Protein 3M45 (pdb70)

Solvent-accessible surface area: 19175 Å² total; per-residue (Å²): 50,59,117,8,92,26,148,110,34,80,16,78,64,47,28,79,1,88,0,37,0,121,3,80,21,0,45,112,15,22,0,10,0,7,18,58,75,81,68,3,1,13,4,42,72,97,46,0,24,80,36,114,59,12,100,69,76,121,32,27,70,23,29,1,1,0,15,1,37,89,2,44,97,103,20,70,10,74,8,9,0,10,0,8,11,113,113,40,57,77,24,105,0,81,0,38,8,92,45,101,169,49,60,116,7,98,29,147,108,39,81,16,73,66,48,24,61,1,63,0,38,0,124,3,96,116,23,77,112,10,15,2,8,0,8,18,58,73,87,65,2,1,12,0,37,66,114,70,1,22,91,36,118,52,11,43,11,20,116,19,41,143,81,25,1,0,0,1,2,27,97,2,45,106,106,20,70,9,80,8,11,0,10,0,6,12,119,114,44,57,75,24,107,0,78,0,38,9,94,47,104,176,77,100,10,80,15,105,109,34,86,15,105,88,51,19,87,3,85,0,38,0,115,1,104,143,19,92,101,7,21,0,10,0,7,16,59,76,85,63,4,2,13,4,28,88,101,70,2,24,80,44,121,60,10,94,67,65,132,33,60,99,79,15,1,1,0,13,3,38,90,3,40,116,104,17,77,8,89,9,12,0,12,0,6,13,126,109,37,91,70,20,102,0,74,0,42,7,124,89,13,114,9,139,109,33,90,14,93,81,56,25,80,3,83,0,52,0,116,2,125,150,24,102,112,20,16,2,11,0,5,17,61,76,83,61,3,2,10,4,26,84,102,71,2,26,90,37,123,57,9,99,69,76,121,34,40,100,80,24,1,1,0,12,4,35,87,3,39,104,106,19,66,9,88,9,10,0,12,0,4,26,114,110,38,88,67,19,107,0,82,0,41,9,82,81

Foldseek 3Di:
DQAWDWEAAEDAQQAKDKTKIFGDDFDPWWKWKAAQVRHTQDTQQRGGDPDVQKAWPDGDRTMGMIMRGNHHQVRFAKMKMWTVDVVIHIDIYTYHYHYDD/DQAWDWEAAEEEQQAKDKTKIFGDDFDPWWKWKAAQVGHTQDTFQRGGDPDVQKAWPDGDRTMGMIMGGNHHQVSFAKMKMWTVDVPIHIDIYTYHYDYDD/DAKDWEAEEDEAQAKDKTKIFDPDFDPWWKWKAAPVRHTQATQQRGDPPPPQKHWPDGDGGMGMIMGGNDHQVRFAWMWMWTVDVPIHIDIYTYHYD/DWDWEAEEDEAQAKTKTKIFDPDFDPWWKWKAAPVRHTQDTQQRGDPPPVQKAWPDGDRTMGMIMRGRHHQVRFAWMKMWTVDVPIDIDIYTYHYHD

Structure (mmCIF, N/CA/C/O backbone):
data_3M45
#
_entry.id   3M45
#
_cell.length_a   42.847
_cell.length_b   50.528
_cell.length_c   79.851
_cell.angle_alpha   75.91
_cell.angle_beta   77.02
_cell.angle_gamma   65.18
#
_symmetry.space_group_name_H-M   'P 1'
#
loop_
_entity.id
_entity.type
_entity.pdbx_description
1 polymer 'Cell adhesion molecule 2'
2 non-polymer 2-acetamido-2-deoxy-beta-D-glucopyranose
3 water water
#
loop_
_atom_site.group_PDB
_atom_site.id
_atom_site.type_symbol
_atom_site.label_atom_id
_atom_site.label_alt_id
_atom_site.label_comp_id
_atom_site.label_asym_id
_atom_site.label_entity_id
_atom_site.label_seq_id
_atom_site.pdbx_PDB_ins_code
_atom_site.Cartn_x
_atom_site.Cartn_y
_atom_site.Cartn_z
_atom_site.occupancy
_atom_site.B_iso_or_equiv
_atom_site.auth_seq_id
_atom_site.auth_comp_id
_atom_site.auth_asym_id
_atom_site.auth_atom_id
_atom_site.pdbx_PDB_model_num
ATOM 1 N N . GLY A 1 8 ? -11.651 -19.879 2.778 1.00 44.55 33 GLY A N 1
ATOM 2 C CA . GLY A 1 8 ? -12.293 -21.106 2.160 1.00 43.23 33 GLY A CA 1
ATOM 3 C C . GLY A 1 8 ? -11.239 -21.791 1.313 1.00 40.01 33 GLY A C 1
ATOM 4 O O . GLY A 1 8 ? -10.055 -21.776 1.656 1.00 38.58 33 GLY A O 1
ATOM 5 N N . GLN A 1 9 ? -11.641 -22.346 0.181 1.00 38.88 34 GLN A N 1
ATOM 6 C CA . GLN A 1 9 ? -10.684 -22.970 -0.723 1.00 36.05 34 GLN A CA 1
ATOM 7 C C . GLN A 1 9 ? -10.112 -21.958 -1.727 1.00 35.04 34 GLN A C 1
ATOM 8 O O . GLN A 1 9 ? -10.460 -21.966 -2.905 1.00 34.65 34 GLN A O 1
ATOM 14 N N . PHE A 1 10 ? -9.222 -21.110 -1.227 1.00 34.59 35 PHE A N 1
ATOM 15 C CA . PHE A 1 10 ? -8.677 -19.974 -1.914 1.00 34.13 35 PHE A CA 1
ATOM 16 C C . PHE A 1 10 ? -7.188 -19.868 -1.445 1.00 32.82 35 PHE A C 1
ATOM 17 O O . PHE A 1 10 ? -6.906 -19.913 -0.234 1.00 31.79 35 PHE A O 1
ATOM 25 N N . PRO A 1 11 ? -6.256 -19.699 -2.402 1.00 31.88 36 PRO A N 1
ATOM 26 C CA . PRO A 1 11 ? -4.784 -19.554 -2.145 1.00 31.85 36 PRO A CA 1
ATOM 27 C C . PRO A 1 11 ? -4.538 -18.210 -1.484 1.00 33.03 36 PRO A C 1
ATOM 28 O O . PRO A 1 11 ? -5.024 -17.170 -1.989 1.00 35.12 36 PRO A O 1
ATOM 32 N N . LEU A 1 12 ? -3.856 -18.193 -0.352 1.00 31.09 37 LEU A N 1
ATOM 33 C CA . LEU A 1 12 ? -3.537 -16.882 0.273 1.00 34.03 37 LEU A CA 1
ATOM 34 C C . LEU A 1 12 ? -2.002 -16.712 0.428 1.00 32.30 37 LEU A C 1
ATOM 35 O O . LEU A 1 12 ? -1.352 -17.630 0.914 1.00 30.60 37 LEU A O 1
ATOM 40 N N . THR A 1 13 ? -1.469 -15.593 -0.048 1.00 32.58 38 THR A N 1
ATOM 41 C CA . THR A 1 13 ? -0.025 -15.295 -0.124 1.00 34.29 38 THR A CA 1
ATOM 42 C C . THR A 1 13 ? 0.175 -13.908 0.490 1.00 36.96 38 THR A C 1
ATOM 43 O O . THR A 1 13 ? -0.808 -13.211 0.745 1.00 38.82 38 THR A O 1
ATOM 47 N N . GLN A 1 14 ? 1.417 -13.480 0.715 1.00 40.29 39 GLN A N 1
ATOM 48 C CA . GLN A 1 14 ? 1.707 -12.133 1.178 1.00 39.44 39 GLN A CA 1
ATOM 49 C C . GLN A 1 14 ? 2.935 -11.636 0.437 1.00 37.25 39 GLN A C 1
ATOM 50 O O . GLN A 1 14 ? 3.801 -12.446 0.031 1.00 36.26 39 GLN A O 1
ATOM 56 N N . ASN A 1 15 ? 3.013 -10.319 0.267 1.00 36.04 40 ASN A N 1
ATOM 57 C CA . ASN A 1 15 ? 4.226 -9.650 -0.189 1.00 36.84 40 ASN A CA 1
ATOM 58 C C . ASN A 1 15 ? 5.398 -9.967 0.725 1.00 35.95 40 ASN A C 1
ATOM 59 O O . ASN A 1 15 ? 5.180 -10.141 1.925 1.00 36.23 40 ASN A O 1
ATOM 64 N N . VAL A 1 16 ? 6.599 -10.122 0.136 1.00 34.97 41 VAL A N 1
ATOM 65 C CA . VAL A 1 16 ? 7.839 -10.327 0.870 1.00 34.47 41 VAL A CA 1
ATOM 66 C C . VAL A 1 16 ? 8.919 -9.283 0.481 1.00 35.63 41 VAL A C 1
ATOM 67 O O . VAL A 1 16 ? 9.105 -8.932 -0.717 1.00 36.82 41 VAL A O 1
ATOM 71 N N . THR A 1 17 ? 9.636 -8.805 1.494 1.00 35.46 42 THR A N 1
ATOM 72 C CA . THR A 1 17 ? 10.785 -7.942 1.298 1.00 36.19 42 THR A CA 1
ATOM 73 C C . THR A 1 17 ? 12.037 -8.557 1.907 1.00 34.95 42 THR A C 1
ATOM 74 O O . THR A 1 17 ? 12.030 -8.961 3.027 1.00 36.41 42 THR A O 1
ATOM 78 N N . VAL A 1 18 ? 13.146 -8.584 1.184 1.00 36.58 43 VAL A N 1
ATOM 79 C CA . VAL A 1 18 ? 14.374 -9.325 1.621 1.00 35.62 43 VAL A CA 1
ATOM 80 C C . VAL A 1 18 ? 15.601 -8.436 1.180 1.00 37.19 43 VAL A C 1
ATOM 81 O O . VAL A 1 18 ? 15.425 -7.595 0.252 1.00 36.92 43 VAL A O 1
ATOM 85 N N . VAL A 1 19 ? 16.758 -8.550 1.887 1.00 35.51 44 VAL A N 1
ATOM 86 C CA . VAL A 1 19 ? 17.958 -7.787 1.479 1.00 36.11 44 VAL A CA 1
ATOM 87 C C . VAL A 1 19 ? 18.644 -8.601 0.409 1.00 34.35 44 VAL A C 1
ATOM 88 O O . VAL A 1 19 ? 18.667 -9.821 0.531 1.00 35.26 44 VAL A O 1
ATOM 92 N N . GLU A 1 20 ? 19.160 -7.980 -0.645 1.00 34.00 45 GLU A N 1
ATOM 93 C CA . GLU A 1 20 ? 20.044 -8.689 -1.579 1.00 35.02 45 GLU A CA 1
ATOM 94 C C . GLU A 1 20 ? 21.063 -9.610 -0.839 1.00 33.67 45 GLU A C 1
ATOM 95 O O . GLU A 1 20 ? 21.666 -9.180 0.152 1.00 34.76 45 GLU A O 1
ATOM 101 N N . GLY A 1 21 ? 21.237 -10.857 -1.259 1.00 38.04 46 GLY A N 1
ATOM 102 C CA . GLY A 1 21 ? 22.119 -11.750 -0.518 1.00 37.70 46 GLY A CA 1
ATOM 103 C C . GLY A 1 21 ? 21.449 -12.595 0.546 1.00 37.52 46 GLY A C 1
ATOM 104 O O . GLY A 1 21 ? 21.926 -13.702 0.832 1.00 37.18 46 GLY A O 1
ATOM 105 N N . GLY A 1 22 ? 20.321 -12.127 1.106 1.00 37.00 47 GLY A N 1
ATOM 106 C CA . GLY A 1 22 ? 19.581 -12.895 2.157 1.00 36.75 47 GLY A CA 1
ATOM 107 C C . GLY A 1 22 ? 18.712 -14.049 1.580 1.00 36.55 47 GLY A C 1
ATOM 108 O O . GLY A 1 22 ? 18.831 -14.406 0.387 1.00 35.78 47 GLY A O 1
ATOM 109 N N . THR A 1 23 ? 17.835 -14.617 2.404 1.00 36.41 48 THR A N 1
ATOM 110 C CA . THR A 1 23 ? 16.948 -15.715 2.003 1.00 36.42 48 THR A CA 1
ATOM 111 C C . THR A 1 23 ? 15.494 -15.287 2.120 1.00 35.99 48 THR A C 1
ATOM 112 O O . THR A 1 23 ? 15.070 -14.861 3.174 1.00 35.74 48 THR A O 1
ATOM 116 N N . ALA A 1 24 ? 14.722 -15.408 1.034 1.00 35.23 49 ALA A N 1
ATOM 117 C CA . ALA A 1 24 ? 13.258 -15.116 1.121 1.00 33.83 49 ALA A CA 1
ATOM 118 C C . ALA A 1 24 ? 12.496 -16.404 1.263 1.00 32.76 49 ALA A C 1
ATOM 119 O O . ALA A 1 24 ? 12.882 -17.427 0.650 1.00 31.47 49 ALA A O 1
ATOM 121 N N . ILE A 1 25 ? 11.383 -16.341 1.957 1.00 31.56 50 ILE A N 1
ATOM 122 C CA . ILE A 1 25 ? 10.458 -17.473 1.982 1.00 32.66 50 ILE A CA 1
ATOM 123 C C . ILE A 1 25 ? 9.104 -17.046 1.499 1.00 32.72 50 ILE A C 1
ATOM 124 O O . ILE A 1 25 ? 8.539 -16.106 2.008 1.00 34.84 50 ILE A O 1
ATOM 129 N N . LEU A 1 26 ? 8.603 -17.698 0.452 1.00 33.44 51 LEU A N 1
ATOM 130 C CA . LEU A 1 26 ? 7.274 -17.404 -0.152 1.00 31.76 51 LEU A CA 1
ATOM 131 C C . LEU A 1 26 ? 6.289 -18.459 0.298 1.00 31.10 51 LEU A C 1
ATOM 132 O O . LEU A 1 26 ? 6.516 -19.646 0.079 1.00 29.82 51 LEU A O 1
ATOM 137 N N . THR A 1 27 ? 5.219 -18.039 0.951 1.00 32.15 52 THR A N 1
ATOM 138 C CA . THR A 1 27 ? 4.265 -18.991 1.500 1.00 33.99 52 THR A CA 1
ATOM 139 C C . THR A 1 27 ? 2.881 -18.848 0.916 1.00 35.68 52 THR A C 1
ATOM 140 O O . THR A 1 27 ? 2.307 -17.789 0.910 1.00 34.97 52 THR A O 1
ATOM 144 N N . CYS A 1 28 ? 2.323 -19.951 0.441 1.00 31.03 53 CYS A N 1
ATOM 145 C CA . CYS A 1 28 ? 0.948 -19.933 -0.061 1.00 30.98 53 CYS A CA 1
ATOM 146 C C . CYS A 1 28 ? 0.122 -20.846 0.805 1.00 30.77 53 CYS A C 1
ATOM 147 O O . CYS A 1 28 ? 0.457 -22.024 0.993 1.00 30.61 53 CYS A O 1
ATOM 150 N N . ARG A 1 29 ? -0.953 -20.308 1.348 1.00 30.39 54 ARG A N 1
ATOM 151 C CA . ARG A 1 29 ? -1.799 -21.149 2.213 1.00 31.02 54 ARG A CA 1
ATOM 152 C C . ARG A 1 29 ? -3.211 -21.309 1.693 1.00 29.90 54 ARG A C 1
ATOM 153 O O . ARG A 1 29 ? -3.732 -20.422 0.983 1.00 28.68 54 ARG A O 1
ATOM 161 N N . VAL A 1 30 ? -3.845 -22.418 2.070 1.00 30.52 55 VAL A N 1
ATOM 162 C CA . VAL A 1 30 ? -5.273 -22.677 1.729 1.00 30.38 55 VAL A CA 1
ATOM 163 C C . VAL A 1 30 ? -6.029 -23.138 2.991 1.00 32.42 55 VAL A C 1
ATOM 164 O O . VAL A 1 30 ? -5.643 -24.094 3.625 1.00 30.76 55 VAL A O 1
ATOM 168 N N . ASP A 1 31 ? -7.151 -22.510 3.312 1.00 34.80 56 ASP A N 1
ATOM 169 C CA . ASP A 1 31 ? -7.826 -22.890 4.554 1.00 37.95 56 ASP A CA 1
ATOM 170 C C . ASP A 1 31 ? -8.503 -24.265 4.486 1.00 35.96 56 ASP A C 1
ATOM 171 O O . ASP A 1 31 ? -8.375 -25.098 5.425 1.00 39.96 56 ASP A O 1
ATOM 176 N N . GLN A 1 32 ? -9.182 -24.518 3.399 1.00 31.20 57 GLN A N 1
ATOM 177 C CA . GLN A 1 32 ? -9.966 -25.702 3.288 1.00 28.68 57 GLN A CA 1
ATOM 178 C C . GLN A 1 32 ? -9.554 -26.343 1.994 1.00 26.09 57 GLN A C 1
ATOM 179 O O . GLN A 1 32 ? -9.633 -25.693 0.926 1.00 27.00 57 GLN A O 1
ATOM 185 N N . ASN A 1 33 ? -9.073 -27.566 1.997 1.00 25.01 58 ASN A N 1
ATOM 186 C CA . ASN A 1 33 ? -8.633 -28.178 0.750 1.00 25.25 58 ASN A CA 1
ATOM 187 C C . ASN A 1 33 ? -8.557 -29.640 0.873 1.00 26.94 58 ASN A C 1
ATOM 188 O O . ASN A 1 33 ? -8.434 -30.180 1.943 1.00 27.31 58 ASN A O 1
ATOM 193 N N . ASP A 1 34 ? -8.627 -30.267 -0.276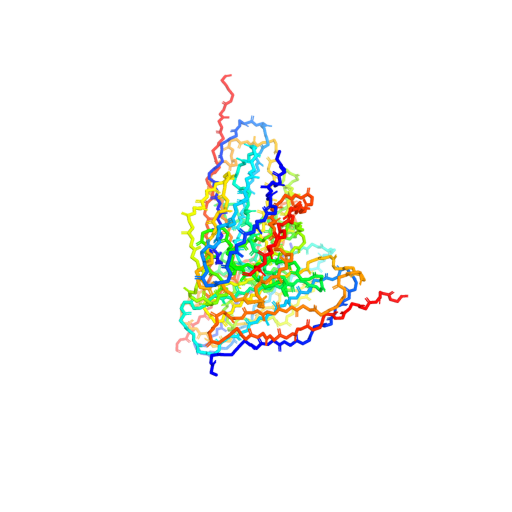 1.00 31.96 59 ASP A N 1
ATOM 194 C CA . ASP A 1 34 ? -8.268 -31.641 -0.440 1.00 35.36 59 ASP A CA 1
ATOM 195 C C . ASP A 1 34 ? -6.996 -31.789 -1.256 1.00 35.31 59 ASP A C 1
ATOM 196 O O . ASP A 1 34 ? -6.125 -30.972 -1.177 1.00 34.50 59 ASP A O 1
ATOM 201 N N . ASN A 1 35 ? -6.828 -32.921 -1.911 1.00 38.34 60 ASN A N 1
ATOM 202 C CA . ASN A 1 35 ? -6.063 -33.158 -3.134 1.00 41.42 60 ASN A CA 1
ATOM 203 C C . ASN A 1 35 ? -5.688 -32.026 -4.039 1.00 38.30 60 ASN A C 1
ATOM 204 O O . ASN A 1 35 ? -4.821 -32.128 -4.753 1.00 40.45 60 ASN A O 1
ATOM 209 N N . THR A 1 36 ? -6.418 -30.984 -4.062 1.00 35.19 61 THR A N 1
ATOM 210 C CA . THR A 1 36 ? -6.277 -30.068 -5.135 1.00 34.67 61 THR A CA 1
ATOM 211 C C . THR A 1 36 ? -4.909 -29.428 -5.096 1.00 33.87 61 THR A C 1
ATOM 212 O O . THR A 1 36 ? -4.502 -28.955 -4.114 1.00 33.27 61 THR A O 1
ATOM 216 N N . SER A 1 37 ? -4.230 -29.409 -6.204 1.00 34.06 62 SER A N 1
ATOM 217 C CA . SER A 1 37 ? -2.848 -29.047 -6.296 1.00 33.32 62 SER A CA 1
ATOM 218 C C . SER A 1 37 ? -2.509 -27.611 -6.260 1.00 31.11 62 SER A C 1
ATOM 219 O O . SER A 1 37 ? -3.157 -26.817 -6.804 1.00 32.32 62 SER A O 1
ATOM 222 N N . LEU A 1 38 ? -1.388 -27.333 -5.660 1.00 30.22 63 LEU A N 1
ATOM 223 C CA . LEU A 1 38 ? -0.797 -25.978 -5.606 1.00 29.11 63 LEU A CA 1
ATOM 224 C C . LEU A 1 38 ? 0.515 -25.872 -6.437 1.00 27.81 63 LEU A C 1
ATOM 225 O O . LEU A 1 38 ? 1.215 -26.839 -6.634 1.00 26.59 63 LEU A O 1
ATOM 230 N N . GLN A 1 39 ? 0.865 -24.680 -6.892 1.00 28.78 64 GLN A N 1
ATOM 231 C CA . GLN A 1 39 ? 2.014 -24.512 -7.735 1.00 27.80 64 GLN A CA 1
ATOM 232 C C . GLN A 1 39 ? 2.525 -23.073 -7.636 1.00 29.79 64 GLN A C 1
ATOM 233 O O . GLN A 1 39 ? 1.710 -22.114 -7.766 1.00 30.38 64 GLN A O 1
ATOM 239 N N . TRP A 1 40 ? 3.851 -22.907 -7.466 1.00 29.13 65 TRP A N 1
ATOM 240 C CA . TRP A 1 40 ? 4.483 -21.617 -7.535 1.00 26.60 65 TRP A CA 1
ATOM 241 C C . TRP A 1 40 ? 5.139 -21.346 -8.875 1.00 28.20 65 TRP A C 1
ATOM 242 O O . TRP A 1 40 ? 5.765 -22.218 -9.397 1.00 28.51 65 TRP A O 1
ATOM 253 N N . SER A 1 41 ? 5.049 -20.112 -9.390 1.00 28.60 66 SER A N 1
ATOM 254 C CA . SER A 1 41 ? 5.724 -19.728 -10.626 1.00 31.34 66 SER A CA 1
ATOM 255 C C . SER A 1 41 ? 6.420 -18.435 -10.381 1.00 32.57 66 SER A C 1
ATOM 256 O O . SER A 1 41 ? 6.060 -17.745 -9.428 1.00 32.64 66 SER A O 1
ATOM 259 N N . ASN A 1 42 ? 7.329 -18.025 -11.290 1.00 31.98 67 ASN A N 1
ATOM 260 C CA . ASN A 1 42 ? 8.108 -16.822 -11.022 1.00 31.67 67 ASN A CA 1
ATOM 261 C C . ASN A 1 42 ? 7.613 -15.721 -11.909 1.00 32.74 67 ASN A C 1
ATOM 262 O O . ASN A 1 42 ? 6.679 -15.937 -12.622 1.00 31.23 67 ASN A O 1
ATOM 267 N N . PRO A 1 43 ? 8.264 -14.553 -11.882 1.00 33.25 68 PRO A N 1
ATOM 268 C CA . PRO A 1 43 ? 7.827 -13.442 -12.717 1.00 36.60 68 PRO A CA 1
ATOM 269 C C . PRO A 1 43 ? 7.801 -13.808 -14.218 1.00 38.41 68 PRO A C 1
ATOM 270 O O . PRO A 1 43 ? 7.029 -13.245 -14.952 1.00 42.11 68 PRO A O 1
ATOM 274 N N . ALA A 1 44 ? 8.603 -14.750 -14.674 1.00 37.36 69 ALA A N 1
ATOM 275 C CA . ALA A 1 44 ? 8.601 -15.042 -16.091 1.00 40.38 69 ALA A CA 1
ATOM 276 C C . ALA A 1 44 ? 7.478 -16.042 -16.431 1.00 42.10 69 ALA A C 1
ATOM 277 O O . ALA A 1 44 ? 7.332 -16.424 -17.600 1.00 44.27 69 ALA A O 1
ATOM 279 N N . GLN A 1 45 ? 6.722 -16.455 -15.403 1.00 42.66 70 GLN A N 1
ATOM 280 C CA . GLN A 1 45 ? 5.694 -17.500 -15.475 1.00 42.00 70 GLN A CA 1
ATOM 281 C C . GLN A 1 45 ? 6.238 -18.944 -15.518 1.00 39.36 70 GLN A C 1
ATOM 282 O O . GLN A 1 45 ? 5.483 -19.885 -15.824 1.00 40.00 70 GLN A O 1
ATOM 288 N N . GLN A 1 46 ? 7.526 -19.139 -15.223 1.00 35.95 71 GLN A N 1
ATOM 289 C CA . GLN A 1 46 ? 8.094 -20.485 -15.220 1.00 33.28 71 GLN A CA 1
ATOM 290 C C . GLN A 1 46 ? 7.732 -21.185 -13.936 1.00 30.83 71 GLN A C 1
ATOM 291 O O . GLN A 1 46 ? 7.586 -20.545 -12.953 1.00 29.11 71 GLN A O 1
ATOM 297 N N . THR A 1 47 ? 7.538 -22.479 -13.964 1.00 30.69 72 THR A N 1
ATOM 298 C CA . THR A 1 47 ? 7.126 -23.205 -12.794 1.00 30.24 72 THR A CA 1
ATOM 299 C C . THR A 1 47 ? 8.335 -23.502 -11.861 1.00 30.00 72 THR A C 1
ATOM 300 O O . THR A 1 47 ? 9.379 -23.921 -12.359 1.00 30.18 72 THR A O 1
ATOM 304 N N . LEU A 1 48 ? 8.134 -23.373 -10.524 1.00 28.16 73 LEU A N 1
ATOM 305 C CA . LEU A 1 48 ? 9.197 -23.473 -9.489 1.00 25.71 73 LEU A CA 1
ATOM 306 C C . LEU A 1 48 ? 8.957 -24.727 -8.735 1.00 25.98 73 LEU A C 1
ATOM 307 O O . LEU A 1 48 ? 9.782 -25.575 -8.715 1.00 26.41 73 LEU A O 1
ATOM 312 N N . TYR A 1 49 ? 7.785 -24.878 -8.140 1.00 25.62 74 TYR A N 1
ATOM 313 C CA . TYR A 1 49 ? 7.393 -26.157 -7.644 1.00 25.32 74 TYR A CA 1
ATOM 314 C C . TYR A 1 49 ? 5.936 -26.429 -8.004 1.00 28.07 74 TYR A C 1
ATOM 315 O O . TYR A 1 49 ? 5.077 -25.526 -7.935 1.00 27.39 74 TYR A O 1
ATOM 324 N N . PHE A 1 50 ? 5.679 -27.691 -8.294 1.00 27.80 75 PHE A N 1
ATOM 325 C CA . PHE A 1 50 ? 4.353 -28.207 -8.463 1.00 29.99 75 PHE A CA 1
ATOM 326 C C . PHE A 1 50 ? 4.154 -29.178 -7.324 1.00 31.10 75 PHE A C 1
ATOM 327 O O . PHE A 1 50 ? 4.765 -30.249 -7.313 1.00 31.77 75 PHE A O 1
ATOM 335 N N . ASP A 1 51 ? 3.315 -28.815 -6.361 1.00 32.75 76 ASP A N 1
ATOM 336 C CA . ASP A 1 51 ? 3.326 -29.500 -5.031 1.00 34.56 76 ASP A CA 1
ATOM 337 C C . ASP A 1 51 ? 4.749 -29.748 -4.556 1.00 33.74 76 ASP A C 1
ATOM 338 O O . ASP A 1 51 ? 5.526 -28.832 -4.546 1.00 31.33 76 ASP A O 1
ATOM 343 N N . ASP A 1 52 ? 5.080 -30.955 -4.118 1.00 35.96 77 ASP A N 1
ATOM 344 C CA . ASP A 1 52 ? 6.417 -31.217 -3.656 1.00 37.12 77 ASP A CA 1
ATOM 345 C C . ASP A 1 52 ? 7.476 -31.423 -4.789 1.00 36.20 77 ASP A C 1
ATOM 346 O O . ASP A 1 52 ? 8.590 -31.755 -4.457 1.00 36.09 77 ASP A O 1
ATOM 351 N N . LYS A 1 53 ? 7.160 -31.237 -6.083 1.00 34.01 78 LYS A N 1
ATOM 352 C CA . LYS A 1 53 ? 8.087 -31.572 -7.161 1.00 34.13 78 LYS A CA 1
ATOM 353 C C . LYS A 1 53 ? 8.765 -30.361 -7.740 1.00 32.17 78 LYS A C 1
ATOM 354 O O . LYS A 1 53 ? 8.124 -29.474 -8.273 1.00 30.26 78 LYS A O 1
ATOM 360 N N . LYS A 1 54 ? 10.083 -30.326 -7.683 1.00 30.82 79 LYS A N 1
ATOM 361 C CA . LYS A 1 54 ? 10.776 -29.155 -8.117 1.00 28.61 79 LYS A CA 1
ATOM 362 C C . LYS A 1 54 ? 10.637 -29.094 -9.628 1.00 27.66 79 LYS A C 1
ATOM 363 O O . LYS A 1 54 ? 10.699 -30.137 -10.241 1.00 30.54 79 LYS A O 1
ATOM 369 N N . ALA A 1 55 ? 10.544 -27.909 -10.213 1.00 41.68 80 ALA A N 1
ATOM 370 C CA . ALA A 1 55 ? 10.499 -27.743 -11.640 1.00 41.60 80 ALA A CA 1
ATOM 371 C C . ALA A 1 55 ? 11.829 -27.171 -12.129 1.00 42.35 80 ALA A C 1
ATOM 372 O O . ALA A 1 55 ? 12.788 -27.889 -12.345 1.00 43.98 80 ALA A O 1
ATOM 374 N N . LEU A 1 56 ? 11.846 -25.866 -12.332 1.00 42.81 81 LEU A N 1
ATOM 375 C CA . LEU A 1 56 ? 13.026 -25.091 -12.668 1.00 45.42 81 LEU A CA 1
ATOM 376 C C . LEU A 1 56 ? 14.212 -25.505 -11.779 1.00 46.95 81 LEU A C 1
ATOM 377 O O . LEU A 1 56 ? 14.128 -25.520 -10.507 1.00 45.07 81 LEU A O 1
ATOM 382 N N . ARG A 1 57 ? 15.290 -25.889 -12.455 1.00 49.75 82 ARG A N 1
ATOM 383 C CA . ARG A 1 57 ? 16.526 -26.169 -11.770 1.00 52.85 82 ARG A CA 1
ATOM 384 C C . ARG A 1 57 ? 17.062 -24.772 -11.468 1.00 52.52 82 ARG A C 1
ATOM 385 O O . ARG A 1 57 ? 17.334 -23.985 -12.374 1.00 57.59 82 ARG A O 1
ATOM 393 N N . ASP A 1 58 ? 17.140 -24.426 -10.217 1.00 50.36 83 ASP A N 1
ATOM 394 C CA . ASP A 1 58 ? 17.861 -23.228 -9.788 1.00 50.63 83 ASP A CA 1
ATOM 395 C C . ASP A 1 58 ? 18.039 -23.682 -8.371 1.00 48.51 83 ASP A C 1
ATOM 396 O O . ASP A 1 58 ? 17.053 -23.909 -7.687 1.00 44.24 83 ASP A O 1
ATOM 401 N N . ASN A 1 59 ? 19.308 -23.873 -8.008 1.00 49.15 84 ASN A N 1
ATOM 402 C CA . ASN A 1 59 ? 19.764 -24.557 -6.824 1.00 49.88 84 ASN A CA 1
ATOM 403 C C . ASN A 1 59 ? 19.450 -23.748 -5.615 1.00 47.00 84 ASN A C 1
ATOM 404 O O . ASN A 1 59 ? 19.414 -24.258 -4.516 1.00 44.80 84 ASN A O 1
ATOM 409 N N . ARG A 1 60 ? 19.285 -22.454 -5.825 1.00 29.31 85 ARG A N 1
ATOM 410 C CA . ARG A 1 60 ? 18.830 -21.541 -4.747 1.00 30.52 85 ARG A CA 1
ATOM 411 C C . ARG A 1 60 ? 17.370 -21.705 -4.290 1.00 28.68 85 ARG A C 1
ATOM 412 O O . ARG A 1 60 ? 17.034 -21.361 -3.154 1.00 27.61 85 ARG A O 1
ATOM 420 N N . ILE A 1 61 ? 16.547 -22.350 -5.098 1.00 29.48 86 ILE A N 1
ATOM 421 C CA . ILE A 1 61 ? 15.117 -22.412 -4.758 1.00 27.77 86 ILE A CA 1
ATOM 422 C C . ILE A 1 61 ? 14.831 -23.783 -4.129 1.00 28.36 86 ILE A C 1
ATOM 423 O O . ILE A 1 61 ? 15.087 -24.832 -4.702 1.00 29.56 86 ILE A O 1
ATOM 428 N N . GLU A 1 62 ? 14.409 -23.799 -2.872 1.00 26.94 87 GLU A N 1
ATOM 429 C CA . GLU A 1 62 ? 14.273 -25.100 -2.208 1.00 26.89 87 GLU A CA 1
ATOM 430 C C . GLU A 1 62 ? 12.902 -25.216 -1.534 1.00 25.32 87 GLU A C 1
ATOM 431 O O . GLU A 1 62 ? 12.177 -24.288 -1.535 1.00 24.11 87 GLU A O 1
ATOM 437 N N . LEU A 1 63 ? 12.571 -26.363 -0.975 1.00 25.40 88 LEU A N 1
ATOM 438 C CA . LEU A 1 63 ? 11.215 -26.591 -0.505 1.00 25.62 88 LEU A CA 1
ATOM 439 C C . LEU A 1 63 ? 11.147 -26.470 1.051 1.00 26.39 88 LEU A C 1
ATOM 440 O O . LEU A 1 63 ? 11.754 -27.285 1.790 1.00 26.19 88 LEU A O 1
ATOM 445 N N . VAL A 1 64 ? 10.393 -25.492 1.524 1.00 25.80 89 VAL A N 1
ATOM 446 C CA . VAL A 1 64 ? 10.128 -25.364 2.942 1.00 25.90 89 VAL A CA 1
ATOM 447 C C . VAL A 1 64 ? 9.078 -26.326 3.394 1.00 27.20 89 VAL A C 1
ATOM 448 O O . VAL A 1 64 ? 9.316 -27.044 4.393 1.00 27.96 89 VAL A O 1
ATOM 452 N N . ARG A 1 65 ? 7.935 -26.366 2.678 1.00 32.84 90 ARG A N 1
ATOM 453 C CA . ARG A 1 65 ? 6.806 -27.257 3.051 1.00 33.13 90 ARG A CA 1
ATOM 454 C C . ARG A 1 65 ? 5.805 -27.450 1.930 1.00 29.39 90 ARG A C 1
ATOM 455 O O . ARG A 1 65 ? 5.467 -26.508 1.302 1.00 28.53 90 ARG A O 1
ATOM 463 N N . ALA A 1 66 ? 5.411 -28.693 1.677 1.00 29.59 91 ALA A N 1
ATOM 464 C CA . ALA A 1 66 ? 4.336 -29.034 0.721 1.00 29.49 91 ALA A CA 1
ATOM 465 C C . ALA A 1 66 ? 3.303 -29.838 1.436 1.00 30.27 91 ALA A C 1
ATOM 466 O O . ALA A 1 66 ? 3.603 -30.892 1.985 1.00 31.61 91 ALA A O 1
ATOM 468 N N . SER A 1 67 ? 2.075 -29.339 1.445 1.00 30.50 92 SER A N 1
ATOM 469 C CA . SER A 1 67 ? 0.938 -30.161 2.001 1.00 32.40 92 SER A CA 1
ATOM 470 C C . SER A 1 67 ? -0.334 -29.708 1.333 1.00 31.36 92 SER A C 1
ATOM 471 O O . SER A 1 67 ? -0.291 -28.819 0.455 1.00 31.93 92 SER A O 1
ATOM 474 N N . TRP A 1 68 ? -1.467 -30.255 1.721 1.00 32.22 93 TRP A N 1
ATOM 475 C CA . TRP A 1 68 ? -2.713 -29.803 1.150 1.00 31.87 93 TRP A CA 1
ATOM 476 C C . TRP A 1 68 ? -3.045 -28.373 1.510 1.00 32.56 93 TRP A C 1
ATOM 477 O O . TRP A 1 68 ? -3.747 -27.772 0.808 1.00 34.32 93 TRP A O 1
ATOM 488 N N . HIS A 1 69 ? -2.501 -27.834 2.586 1.00 32.26 94 HIS A N 1
ATOM 489 C CA . HIS A 1 69 ? -2.821 -26.509 3.123 1.00 33.41 94 HIS A CA 1
ATOM 490 C C . HIS A 1 69 ? -1.704 -25.457 2.961 1.00 33.53 94 HIS A C 1
ATOM 491 O O . HIS A 1 69 ? -1.888 -24.284 3.267 1.00 34.67 94 HIS A O 1
ATOM 498 N N . GLU A 1 70 ? -0.558 -25.879 2.449 1.00 30.72 95 GLU A N 1
ATOM 499 C CA . GLU A 1 70 ? 0.598 -24.998 2.457 1.00 29.55 95 GLU A CA 1
ATOM 500 C C . GLU A 1 70 ? 1.535 -25.359 1.358 1.00 27.58 95 GLU A C 1
ATOM 501 O O . GLU A 1 70 ? 1.887 -26.529 1.176 1.00 27.45 95 GLU A O 1
ATOM 507 N N . LEU A 1 71 ? 1.937 -24.379 0.591 1.00 26.65 96 LEU A N 1
ATOM 508 C CA . LEU A 1 71 ? 3.097 -24.614 -0.230 1.00 27.75 96 LEU A CA 1
ATOM 509 C C . LEU A 1 71 ? 4.102 -23.490 -0.040 1.00 27.25 96 LEU A C 1
ATOM 510 O O . LEU A 1 71 ? 3.853 -22.323 -0.404 1.00 26.22 96 LEU A O 1
ATOM 515 N N . SER A 1 72 ? 5.238 -23.826 0.549 1.00 27.21 97 SER A N 1
ATOM 516 C CA . SER A 1 72 ? 6.220 -22.732 0.882 1.00 27.82 97 SER A CA 1
ATOM 517 C C . SER A 1 72 ? 7.582 -23.019 0.304 1.00 26.70 97 SER A C 1
ATOM 518 O O . SER A 1 72 ? 8.055 -24.142 0.439 1.00 25.42 97 SER A O 1
ATOM 521 N N . ILE A 1 73 ? 8.256 -22.001 -0.237 1.00 26.34 98 ILE A N 1
ATOM 522 C CA . ILE A 1 73 ? 9.544 -22.253 -0.881 1.00 25.72 98 ILE A CA 1
ATOM 523 C C . ILE A 1 73 ? 10.514 -21.172 -0.428 1.00 26.53 98 ILE A C 1
ATOM 524 O O . ILE A 1 73 ? 10.071 -20.066 -0.077 1.00 25.81 98 ILE A O 1
ATOM 529 N N . SER A 1 74 ? 11.826 -21.487 -0.397 1.00 26.10 99 SER A N 1
ATOM 530 C CA . SER A 1 74 ? 12.849 -20.485 -0.020 1.00 26.65 99 SER A CA 1
ATOM 531 C C . SER A 1 74 ? 13.658 -20.165 -1.237 1.00 28.18 99 SER A C 1
ATOM 532 O O . SER A 1 74 ? 14.025 -21.097 -1.936 1.00 28.69 99 SER A O 1
ATOM 535 N N . VAL A 1 75 ? 13.935 -18.879 -1.499 1.00 30.73 100 VAL A N 1
ATOM 536 C CA . VAL A 1 75 ? 14.958 -18.493 -2.446 1.00 31.37 100 VAL A CA 1
ATOM 537 C C . VAL A 1 75 ? 16.189 -18.009 -1.640 1.00 33.87 100 VAL A C 1
ATOM 538 O O . VAL A 1 75 ? 16.109 -17.023 -0.961 1.00 35.61 100 VAL A O 1
ATOM 542 N N . SER A 1 76 ? 17.321 -18.712 -1.689 1.00 37.58 101 SER A N 1
ATOM 543 C CA . SER A 1 76 ? 18.518 -18.254 -0.916 1.00 38.44 101 SER A CA 1
ATOM 544 C C . SER A 1 76 ? 19.429 -17.392 -1.790 1.00 38.66 101 SER A C 1
ATOM 545 O O . SER A 1 76 ? 19.305 -17.402 -3.027 1.00 36.08 101 SER A O 1
ATOM 548 N N . ASP A 1 77 ? 20.292 -16.587 -1.145 1.00 41.80 102 ASP A N 1
ATOM 549 C CA . ASP A 1 77 ? 21.216 -15.732 -1.864 1.00 43.38 102 ASP A CA 1
ATOM 550 C C . ASP A 1 77 ? 20.500 -14.915 -2.933 1.00 41.53 102 ASP A C 1
ATOM 551 O O . ASP A 1 77 ? 20.788 -15.051 -4.116 1.00 41.20 102 ASP A O 1
ATOM 556 N N . VAL A 1 78 ? 19.528 -14.106 -2.558 1.00 40.56 103 VAL A N 1
ATOM 557 C CA . VAL A 1 78 ? 18.666 -13.539 -3.580 1.00 39.52 103 VAL A CA 1
ATOM 558 C C . VAL A 1 78 ? 19.384 -12.426 -4.267 1.00 39.62 103 VAL A C 1
ATOM 559 O O . VAL A 1 78 ? 20.213 -11.812 -3.677 1.00 40.49 103 VAL A O 1
ATOM 563 N N . SER A 1 79 ? 19.102 -12.184 -5.532 1.00 40.66 104 SER A N 1
ATOM 564 C CA . SER A 1 79 ? 19.702 -11.021 -6.184 1.00 43.01 104 SER A CA 1
ATOM 565 C C . SER A 1 79 ? 18.635 -10.047 -6.630 1.00 43.73 104 SER A C 1
ATOM 566 O O . SER A 1 79 ? 17.438 -10.381 -6.691 1.00 43.95 104 SER A O 1
ATOM 569 N N . LEU A 1 80 ? 19.069 -8.847 -6.994 1.00 45.04 105 LEU A N 1
ATOM 570 C CA . LEU A 1 80 ? 18.130 -7.860 -7.450 1.00 45.52 105 LEU A CA 1
ATOM 571 C C . LEU A 1 80 ? 17.326 -8.336 -8.626 1.00 45.53 105 LEU A C 1
ATOM 572 O O . LEU A 1 80 ? 16.267 -7.801 -8.899 1.00 46.95 105 LEU A O 1
ATOM 577 N N . SER A 1 81 ? 17.758 -9.372 -9.291 1.00 44.84 106 SER A N 1
ATOM 578 C CA . SER A 1 81 ? 17.001 -9.741 -10.450 1.00 46.47 106 SER A CA 1
ATOM 579 C C . SER A 1 81 ? 15.889 -10.747 -10.155 1.00 46.14 106 SER A C 1
ATOM 580 O O . SER A 1 81 ? 15.145 -11.097 -11.091 1.00 47.51 106 SER A O 1
ATOM 583 N N . ASP A 1 82 ? 15.791 -11.222 -8.894 1.00 43.70 107 ASP A N 1
ATOM 584 C CA . ASP A 1 82 ? 14.669 -12.057 -8.414 1.00 41.63 107 ASP A CA 1
ATOM 585 C C . ASP A 1 82 ? 13.411 -11.215 -8.083 1.00 40.99 107 ASP A C 1
ATOM 586 O O . ASP A 1 82 ? 12.339 -11.752 -7.892 1.00 39.17 107 ASP A O 1
ATOM 591 N N . GLU A 1 83 ? 13.563 -9.904 -7.995 1.00 41.84 108 GLU A N 1
ATOM 592 C CA . GLU A 1 83 ? 12.482 -9.002 -7.647 1.00 43.93 108 GLU A CA 1
ATOM 593 C C . GLU A 1 83 ? 11.301 -9.221 -8.604 1.00 44.29 108 GLU A C 1
ATOM 594 O O . GLU A 1 83 ? 11.514 -9.455 -9.784 1.00 45.21 108 GLU A O 1
ATOM 600 N N . GLY A 1 84 ? 10.060 -9.170 -8.111 1.00 43.49 109 GLY A N 1
ATOM 601 C CA . GLY A 1 84 ? 8.928 -9.243 -9.063 1.00 42.51 109 GLY A CA 1
ATOM 602 C C . GLY A 1 84 ? 7.712 -9.945 -8.502 1.00 40.77 109 GLY A C 1
ATOM 603 O O . GLY A 1 84 ? 7.599 -10.177 -7.289 1.00 39.27 109 GLY A O 1
ATOM 604 N N . GLN A 1 85 ? 6.800 -10.297 -9.390 1.00 41.02 110 GLN A N 1
ATOM 605 C CA . GLN A 1 85 ? 5.535 -10.898 -8.996 1.00 40.24 110 GLN A CA 1
ATOM 606 C C . GLN A 1 85 ? 5.522 -12.403 -9.118 1.00 37.45 110 GLN A C 1
ATOM 607 O O . GLN A 1 85 ? 5.557 -12.932 -10.224 1.00 38.49 110 GLN A O 1
ATOM 613 N N . TYR A 1 86 ? 5.459 -13.106 -7.986 1.00 34.94 111 TYR A N 1
ATOM 614 C CA . TYR A 1 86 ? 5.387 -14.574 -8.002 1.00 33.13 111 TYR A CA 1
ATOM 615 C C . TYR A 1 86 ? 3.938 -15.025 -7.884 1.00 34.28 111 TYR A C 1
ATOM 616 O O . TYR A 1 86 ? 3.145 -14.368 -7.234 1.00 34.95 111 TYR A O 1
ATOM 625 N N . THR A 1 87 ? 3.560 -16.133 -8.526 1.00 34.49 112 THR A N 1
ATOM 626 C CA . THR A 1 87 ? 2.201 -16.560 -8.434 1.00 32.73 112 THR A CA 1
ATOM 627 C C . THR A 1 87 ? 1.956 -17.925 -7.952 1.00 30.11 112 THR A C 1
ATOM 628 O O . THR A 1 87 ? 2.618 -18.829 -8.359 1.00 29.84 112 THR A O 1
ATOM 632 N N . CYS A 1 88 ? 1.098 -18.022 -6.944 1.00 29.14 113 CYS A N 1
ATOM 633 C CA . CYS A 1 88 ? 0.697 -19.317 -6.390 1.00 31.32 113 CYS A CA 1
ATOM 634 C C . CYS A 1 88 ? -0.635 -19.664 -7.071 1.00 31.63 113 CYS A C 1
ATOM 635 O O . CYS A 1 88 ? -1.522 -18.787 -7.127 1.00 32.72 113 CYS A O 1
ATOM 638 N N . SER A 1 89 ? -0.833 -20.894 -7.528 1.00 29.39 114 SER A N 1
ATOM 639 C CA . SER A 1 89 ? -2.073 -21.239 -8.290 1.00 29.37 114 SER A CA 1
ATOM 640 C C . SER A 1 89 ? -2.592 -22.420 -7.598 1.00 28.50 114 SER A C 1
ATOM 641 O O . SER A 1 89 ? -1.796 -23.301 -7.229 1.00 28.96 114 SER A O 1
ATOM 644 N N . LEU A 1 90 ? -3.913 -22.477 -7.399 1.00 28.18 115 LEU A N 1
ATOM 645 C CA . LEU A 1 90 ? -4.511 -23.664 -6.823 1.00 27.95 115 LEU A CA 1
ATOM 646 C C . LEU A 1 90 ? -5.477 -24.189 -7.863 1.00 27.86 115 LEU A C 1
ATOM 647 O O . LEU A 1 90 ? -6.232 -23.403 -8.387 1.00 30.21 115 LEU A O 1
ATOM 652 N N . PHE A 1 91 ? -5.403 -25.480 -8.205 1.00 28.08 116 PHE A N 1
ATOM 653 C CA . PHE A 1 91 ? -6.099 -25.966 -9.405 1.00 30.93 116 PHE A CA 1
ATOM 654 C C . PHE A 1 91 ? -7.493 -26.501 -9.143 1.00 31.01 116 PHE A C 1
ATOM 655 O O . PHE A 1 91 ? -7.767 -27.680 -9.403 1.00 30.74 116 PHE A O 1
ATOM 663 N N . THR A 1 92 ? -8.333 -25.628 -8.562 1.00 31.05 117 THR A N 1
ATOM 664 C CA . THR A 1 92 ? -9.813 -25.774 -8.540 1.00 34.43 117 THR A CA 1
ATOM 665 C C . THR A 1 92 ? -10.302 -25.514 -9.976 1.00 36.92 117 THR A C 1
ATOM 666 O O . THR A 1 92 ? -9.536 -25.056 -10.826 1.00 36.43 117 THR A O 1
ATOM 670 N N . MET A 1 93 ? -11.575 -25.792 -10.235 1.00 41.42 118 MET A N 1
ATOM 671 C CA . MET A 1 93 ? -12.186 -25.546 -11.543 1.00 45.88 118 MET A CA 1
ATOM 672 C C . MET A 1 93 ? -13.200 -24.416 -11.380 1.00 47.19 118 MET A C 1
ATOM 673 O O . MET A 1 93 ? -14.262 -24.668 -10.837 1.00 50.17 118 MET A O 1
ATOM 678 N N . PRO A 1 94 ? -12.924 -23.183 -11.859 1.00 47.34 119 PRO A N 1
ATOM 679 C CA . PRO A 1 94 ? -11.789 -22.647 -12.589 1.00 45.96 119 PRO A CA 1
ATOM 680 C C . PRO A 1 94 ? -10.578 -22.467 -11.659 1.00 43.82 119 PRO A C 1
ATOM 681 O O . PRO A 1 94 ? -10.719 -22.429 -10.445 1.00 43.59 119 PRO A O 1
ATOM 685 N N . VAL A 1 95 ? -9.405 -22.303 -12.233 1.00 42.55 120 VAL A N 1
ATOM 686 C CA . VAL A 1 95 ? -8.180 -22.081 -11.429 1.00 40.25 120 VAL A CA 1
ATOM 687 C C . VAL A 1 95 ? -8.256 -20.803 -10.569 1.00 40.00 120 VAL A C 1
ATOM 688 O O . VAL A 1 95 ? -8.780 -19.767 -11.013 1.00 41.80 120 VAL A O 1
ATOM 692 N N . LYS A 1 96 ? -7.672 -20.847 -9.385 1.00 38.53 121 LYS A N 1
ATOM 693 C CA . LYS A 1 96 ? -7.557 -19.623 -8.535 1.00 39.01 121 LYS A CA 1
ATOM 694 C C . LYS A 1 96 ? -6.089 -19.276 -8.325 1.00 37.93 121 LYS A C 1
ATOM 695 O O . LYS A 1 96 ? -5.275 -20.180 -8.163 1.00 37.10 121 LYS A O 1
ATOM 701 N N . THR A 1 97 ? -5.757 -17.992 -8.330 1.00 37.96 122 THR A N 1
ATOM 702 C CA . THR A 1 97 ? -4.381 -17.569 -8.202 1.00 37.76 122 THR A CA 1
ATOM 703 C C . THR A 1 97 ? -4.319 -16.482 -7.167 1.00 38.26 122 THR A C 1
ATOM 704 O O . THR A 1 97 ? -5.320 -15.867 -6.891 1.00 39.91 122 THR A O 1
ATOM 708 N N . SER A 1 98 ? -3.130 -16.288 -6.594 1.00 37.32 123 SER A N 1
ATOM 709 C CA . SER A 1 98 ? -2.837 -15.253 -5.648 1.00 37.22 123 SER A CA 1
ATOM 710 C C . SER A 1 98 ? -1.357 -14.876 -5.863 1.00 37.14 123 SER A C 1
ATOM 711 O O . SER A 1 98 ? -0.529 -15.758 -6.034 1.00 35.85 123 SER A O 1
ATOM 714 N N . LYS A 1 99 ? -1.048 -13.586 -5.878 1.00 37.73 124 LYS A N 1
ATOM 715 C CA . LYS A 1 99 ? 0.288 -13.092 -6.198 1.00 38.58 124 LYS A CA 1
ATOM 716 C C . LYS A 1 99 ? 1.039 -12.630 -4.975 1.00 37.25 124 LYS A C 1
ATOM 717 O O . LYS A 1 99 ? 0.429 -12.066 -4.084 1.00 36.70 124 LYS A O 1
ATOM 723 N N . ALA A 1 100 ? 2.355 -12.862 -4.941 1.00 35.54 125 ALA A N 1
ATOM 724 C CA . ALA A 1 100 ? 3.239 -12.329 -3.876 1.00 35.00 125 ALA A CA 1
ATOM 725 C C . ALA A 1 100 ? 4.312 -11.580 -4.581 1.00 37.62 125 ALA A C 1
ATOM 726 O O . ALA A 1 100 ? 5.005 -12.098 -5.454 1.00 37.34 125 ALA A O 1
ATOM 728 N N . TYR A 1 101 ? 4.414 -10.318 -4.241 1.00 34.56 126 TYR A N 1
ATOM 729 C CA . TYR A 1 101 ? 5.407 -9.490 -4.884 1.00 35.58 126 TYR A CA 1
ATOM 730 C C . TYR A 1 101 ? 6.657 -9.541 -4.010 1.00 35.09 126 TYR A C 1
ATOM 731 O O . TYR A 1 101 ? 6.612 -9.218 -2.817 1.00 36.62 126 TYR A O 1
ATOM 740 N N . LEU A 1 102 ? 7.771 -9.989 -4.584 1.00 34.75 127 LEU A N 1
ATOM 741 C CA . LEU A 1 102 ? 9.027 -10.069 -3.845 1.00 34.11 127 LEU A CA 1
ATOM 742 C C . LEU A 1 102 ? 9.826 -8.798 -4.097 1.00 35.70 127 LEU A C 1
ATOM 743 O O . LEU A 1 102 ? 10.251 -8.534 -5.259 1.00 36.50 127 LEU A O 1
ATOM 748 N N . THR A 1 103 ? 10.012 -7.997 -3.037 1.00 35.38 128 THR A N 1
ATOM 749 C CA . THR A 1 103 ? 10.945 -6.866 -3.160 1.00 37.63 128 THR A CA 1
ATOM 750 C C . THR A 1 103 ? 12.350 -7.129 -2.495 1.00 37.41 128 THR A C 1
ATOM 751 O O . THR A 1 103 ? 12.452 -7.687 -1.347 1.00 37.43 128 THR A O 1
ATOM 755 N N . VAL A 1 104 ? 13.395 -6.768 -3.258 1.00 36.87 129 VAL A N 1
ATOM 756 C CA . VAL A 1 104 ? 14.799 -6.998 -2.932 1.00 36.23 129 VAL A CA 1
ATOM 757 C C . VAL A 1 104 ? 15.491 -5.653 -2.779 1.00 38.65 129 VAL A C 1
ATOM 758 O O . VAL A 1 104 ? 15.601 -4.845 -3.746 1.00 39.74 129 VAL A O 1
ATOM 762 N N . LEU A 1 105 ? 15.929 -5.410 -1.553 1.00 39.09 130 LEU A N 1
ATOM 763 C CA . LEU A 1 105 ? 16.516 -4.141 -1.181 1.00 42.51 130 LEU A CA 1
ATOM 764 C C . LEU A 1 105 ? 18.030 -4.269 -1.395 1.00 42.76 130 LEU A C 1
ATOM 765 O O . LEU A 1 105 ? 18.641 -5.283 -0.991 1.00 42.16 130 LEU A O 1
ATOM 770 N N . GLY A 1 106 ? 18.641 -3.267 -2.019 1.00 45.16 131 GLY A N 1
ATOM 771 C CA . GLY A 1 106 ? 20.123 -3.236 -2.140 1.00 46.79 131 GLY A CA 1
ATOM 772 C C . GLY A 1 106 ? 20.755 -2.981 -0.788 1.00 48.81 131 GLY A C 1
ATOM 773 O O . GLY A 1 106 ? 20.135 -2.383 0.075 1.00 50.61 131 GLY A O 1
ATOM 774 N N . VAL A 1 107 ? 21.977 -3.460 -0.584 1.00 50.43 132 VAL A N 1
ATOM 775 C CA . VAL A 1 107 ? 22.789 -3.104 0.599 1.00 53.18 132 VAL A CA 1
ATOM 776 C C . VAL A 1 107 ? 23.322 -1.653 0.493 1.00 57.00 132 VAL A C 1
ATOM 777 O O . VAL A 1 107 ? 23.858 -1.280 -0.558 1.00 57.69 132 VAL A O 1
ATOM 781 N N . PRO A 1 108 ? 23.140 -0.823 1.555 1.00 59.86 133 PRO A N 1
ATOM 782 C CA . PRO A 1 108 ? 23.601 0.573 1.455 1.00 63.62 133 PRO A CA 1
ATOM 783 C C . PRO A 1 108 ? 25.103 0.600 1.263 1.00 65.01 133 PRO A C 1
ATOM 784 O O . PRO A 1 108 ? 25.788 -0.277 1.799 1.00 64.73 133 PRO A O 1
ATOM 788 N N . GLY B 1 8 ? -33.096 -35.561 3.569 1.00 41.67 33 GLY B N 1
ATOM 789 C CA . GLY B 1 8 ? -33.733 -34.533 4.437 1.00 41.02 33 GLY B CA 1
ATOM 790 C C . GLY B 1 8 ? -32.648 -33.915 5.261 1.00 39.03 33 GLY B C 1
ATOM 791 O O . GLY B 1 8 ? -31.472 -33.935 4.863 1.00 39.07 33 GLY B O 1
ATOM 792 N N . GLN B 1 9 ? -33.005 -33.422 6.441 1.00 38.62 34 GLN B N 1
ATOM 793 C CA . GLN B 1 9 ? -32.063 -32.733 7.338 1.00 36.67 34 GLN B CA 1
ATOM 794 C C . GLN B 1 9 ? -31.500 -33.722 8.373 1.00 36.25 34 GLN B C 1
ATOM 795 O O . GLN B 1 9 ? -31.841 -33.700 9.586 1.00 36.46 34 GLN B O 1
ATOM 801 N N . PHE B 1 10 ? -30.631 -34.600 7.863 1.00 35.99 35 PHE B N 1
ATOM 802 C CA . PHE B 1 10 ? -30.037 -35.751 8.585 1.00 35.62 35 PHE B CA 1
ATOM 803 C C . PHE B 1 10 ? -28.558 -35.815 8.104 1.00 34.37 35 PHE B C 1
ATOM 804 O O . PHE B 1 10 ? -28.289 -35.736 6.886 1.00 33.02 35 PHE B O 1
ATOM 812 N N . PRO B 1 11 ? -27.608 -35.986 9.043 1.00 33.27 36 PRO B N 1
ATOM 813 C CA . PRO B 1 11 ? -26.168 -36.124 8.730 1.00 32.80 36 PRO B CA 1
ATOM 814 C C . PRO B 1 11 ? -25.927 -37.492 8.110 1.00 34.52 36 PRO B C 1
ATOM 815 O O . PRO B 1 11 ? -26.408 -38.519 8.677 1.00 35.79 36 PRO B O 1
ATOM 819 N N . LEU B 1 12 ? -25.225 -37.524 6.973 1.00 32.23 37 LEU B N 1
ATOM 820 C CA . LEU B 1 12 ? -24.891 -38.793 6.347 1.00 35.01 37 LEU B CA 1
ATOM 821 C C . LEU B 1 12 ? -23.354 -38.988 6.211 1.00 34.05 37 LEU B C 1
ATOM 822 O O . LEU B 1 12 ? -22.655 -38.080 5.764 1.00 32.22 37 LEU B O 1
ATOM 827 N N . THR B 1 13 ? -22.881 -40.151 6.635 1.00 34.70 38 THR B N 1
ATOM 828 C CA . THR B 1 13 ? -21.473 -40.507 6.539 1.00 39.00 38 THR B CA 1
ATOM 829 C C . THR B 1 13 ? -21.247 -41.999 6.130 1.00 41.37 38 THR B C 1
ATOM 830 O O . THR B 1 13 ? -22.216 -42.754 5.999 1.00 42.08 38 THR B O 1
ATOM 834 N N . GLN B 1 14 ? -19.991 -42.405 5.902 1.00 42.60 39 GLN B N 1
ATOM 835 C CA . GLN B 1 14 ? -19.665 -43.765 5.525 1.00 40.79 39 GLN B CA 1
ATOM 836 C C . GLN B 1 14 ? -18.396 -44.219 6.270 1.00 38.09 39 GLN B C 1
ATOM 837 O O . GLN B 1 14 ? -17.553 -43.388 6.622 1.00 37.76 39 GLN B O 1
ATOM 843 N N . ASN B 1 15 ? -18.258 -45.533 6.476 1.00 36.40 40 ASN B N 1
ATOM 844 C CA . ASN B 1 15 ? -17.029 -46.160 6.927 1.00 35.56 40 ASN B CA 1
ATOM 845 C C . ASN B 1 15 ? -15.859 -45.907 5.991 1.00 34.38 40 ASN B C 1
ATOM 846 O O . ASN B 1 15 ? -16.042 -45.872 4.796 1.00 33.74 40 ASN B O 1
ATOM 851 N N . VAL B 1 16 ? -14.684 -45.644 6.581 1.00 33.52 41 VAL B N 1
ATOM 852 C CA . VAL B 1 16 ? -13.431 -45.475 5.819 1.00 32.46 41 VAL B CA 1
ATOM 853 C C . VAL B 1 16 ? -12.346 -46.486 6.212 1.00 31.46 41 VAL B C 1
ATOM 854 O O . VAL B 1 16 ? -12.197 -46.854 7.364 1.00 31.68 41 VAL B O 1
ATOM 858 N N . THR B 1 17 ? -11.664 -47.020 5.207 1.00 32.05 42 THR B N 1
ATOM 859 C CA . THR B 1 17 ? -10.516 -47.882 5.437 1.00 33.35 42 THR B CA 1
ATOM 860 C C . THR B 1 17 ? -9.253 -47.238 4.877 1.00 32.07 42 THR B C 1
ATOM 861 O O . THR B 1 17 ? -9.241 -46.717 3.769 1.00 29.15 42 THR B O 1
ATOM 865 N N . VAL B 1 18 ? -8.188 -47.278 5.673 1.00 32.80 43 VAL B N 1
ATOM 866 C CA . VAL B 1 18 ? -6.924 -46.590 5.293 1.00 32.66 43 VAL B CA 1
ATOM 867 C C . VAL B 1 18 ? -5.654 -47.380 5.715 1.00 34.48 43 VAL B C 1
ATOM 868 O O . VAL B 1 18 ? -5.691 -48.182 6.702 1.00 34.58 43 VAL B O 1
ATOM 872 N N . VAL B 1 19 ? -4.579 -47.208 4.921 1.00 34.38 44 VAL B N 1
ATOM 873 C CA . VAL B 1 19 ? -3.319 -47.846 5.247 1.00 37.05 44 VAL B CA 1
ATOM 874 C C . VAL B 1 19 ? -2.628 -47.049 6.326 1.00 37.92 44 VAL B C 1
ATOM 875 O O . VAL B 1 19 ? -2.589 -45.809 6.280 1.00 37.83 44 VAL B O 1
ATOM 879 N N . GLU B 1 20 ? -2.113 -47.755 7.322 1.00 39.44 45 GLU B N 1
ATOM 880 C CA . GLU B 1 20 ? -1.207 -47.138 8.286 1.00 41.22 45 GLU B CA 1
ATOM 881 C C . GLU B 1 20 ? -0.200 -46.160 7.591 1.00 39.39 45 GLU B C 1
ATOM 882 O O . GLU B 1 20 ? 0.462 -46.538 6.612 1.00 38.13 45 GLU B O 1
ATOM 888 N N . GLY B 1 21 ? -0.135 -44.903 8.044 1.00 39.15 46 GLY B N 1
ATOM 889 C CA . GLY B 1 21 ? 0.750 -43.913 7.410 1.00 38.97 46 GLY B CA 1
ATOM 890 C C . GLY B 1 21 ? 0.076 -43.167 6.284 1.00 38.44 46 GLY B C 1
ATOM 891 O O . GLY B 1 21 ? 0.604 -42.154 5.819 1.00 39.11 46 GLY B O 1
ATOM 892 N N . GLY B 1 22 ? -1.130 -43.608 5.882 1.00 37.31 47 GLY B N 1
ATOM 893 C CA . GLY B 1 22 ? -1.833 -42.990 4.770 1.00 35.63 47 GLY B CA 1
ATOM 894 C C . GLY B 1 22 ? -2.615 -41.765 5.244 1.00 36.60 47 GLY B C 1
ATOM 895 O O . GLY B 1 22 ? -2.467 -41.312 6.394 1.00 35.60 47 GLY B O 1
ATOM 896 N N . THR B 1 23 ? -3.454 -41.238 4.348 1.00 36.34 48 THR B N 1
ATOM 897 C CA . THR B 1 23 ? -4.318 -40.098 4.637 1.00 36.87 48 THR B CA 1
ATOM 898 C C . THR B 1 23 ? -5.807 -40.465 4.503 1.00 35.63 48 THR B C 1
ATOM 899 O O . THR B 1 23 ? -6.242 -40.912 3.455 1.00 34.82 48 THR B O 1
ATOM 903 N N . ALA B 1 24 ? -6.558 -40.308 5.595 1.00 35.25 49 ALA B N 1
ATOM 904 C CA . ALA B 1 24 ? -8.036 -40.555 5.609 1.00 34.25 49 ALA B CA 1
ATOM 905 C C . ALA B 1 24 ? -8.847 -39.276 5.448 1.00 33.01 49 ALA B C 1
ATOM 906 O O . ALA B 1 24 ? -8.491 -38.207 5.984 1.00 33.28 49 ALA B O 1
ATOM 908 N N . ILE B 1 25 ? -9.957 -39.369 4.735 1.00 32.47 50 ILE B N 1
ATOM 909 C CA . ILE B 1 25 ? -10.902 -38.227 4.710 1.00 32.32 50 ILE B CA 1
ATOM 910 C C . ILE B 1 25 ? -12.208 -38.729 5.282 1.00 32.78 50 ILE B C 1
ATOM 911 O O . ILE B 1 25 ? -12.723 -39.766 4.848 1.00 32.92 50 ILE B O 1
ATOM 916 N N . LEU B 1 26 ? -12.696 -38.037 6.316 1.00 33.04 51 LEU B N 1
ATOM 917 C CA . LEU B 1 26 ? -13.996 -38.323 6.908 1.00 32.91 51 LEU B CA 1
ATOM 918 C C . LEU B 1 26 ? -15.007 -37.248 6.428 1.00 31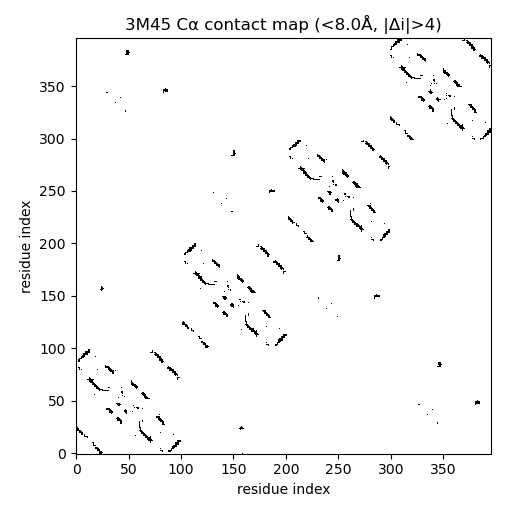.84 51 LEU B C 1
ATOM 919 O O . LEU B 1 26 ? -14.775 -36.051 6.607 1.00 32.21 51 LEU B O 1
ATOM 924 N N . THR B 1 27 ? -16.091 -37.683 5.800 1.00 30.54 52 THR B N 1
ATOM 925 C CA . THR B 1 27 ? -17.031 -36.732 5.200 1.00 30.36 52 THR B CA 1
ATOM 926 C C . THR B 1 27 ? -18.444 -36.905 5.763 1.00 29.64 52 THR B C 1
ATOM 927 O O . THR B 1 27 ? -19.010 -38.013 5.761 1.00 28.74 52 THR B O 1
ATOM 931 N N . CYS B 1 28 ? -19.026 -35.802 6.187 1.00 34.38 53 CYS B N 1
ATOM 932 C CA . CYS B 1 28 ? -20.399 -35.848 6.612 1.00 33.49 53 CYS B CA 1
ATOM 933 C C . CYS B 1 28 ? -21.204 -34.888 5.773 1.00 30.42 53 CYS B C 1
ATOM 934 O O . CYS B 1 28 ? -20.825 -33.721 5.607 1.00 29.93 53 CYS B O 1
ATOM 937 N N . ARG B 1 29 ? -22.346 -35.373 5.284 1.00 29.86 54 ARG B N 1
ATOM 938 C CA . ARG B 1 29 ? -23.179 -34.581 4.358 1.00 29.10 54 ARG B CA 1
ATOM 939 C C . ARG B 1 29 ? -24.591 -34.405 4.899 1.00 28.50 54 ARG B C 1
ATOM 940 O O . ARG B 1 29 ? -25.122 -35.304 5.595 1.00 29.16 54 ARG B O 1
ATOM 948 N N . VAL B 1 30 ? -25.196 -33.271 4.548 1.00 27.37 55 VAL B N 1
ATOM 949 C CA . VAL B 1 30 ? -26.615 -32.996 4.847 1.00 27.28 55 VAL B CA 1
ATOM 950 C C . VAL B 1 30 ? -27.332 -32.473 3.577 1.00 28.72 55 VAL B C 1
ATOM 951 O O . VAL B 1 30 ? -26.975 -31.458 2.991 1.00 27.10 55 VAL B O 1
ATOM 955 N N . ASP B 1 31 ? -28.403 -33.160 3.201 1.00 31.01 56 ASP B N 1
ATOM 956 C CA . ASP B 1 31 ? -29.222 -32.803 2.004 1.00 33.45 56 ASP B CA 1
ATOM 957 C C . ASP B 1 31 ? -29.958 -31.436 2.110 1.00 32.36 56 ASP B C 1
ATOM 958 O O . ASP B 1 31 ? -29.888 -30.550 1.199 1.00 33.61 56 ASP B O 1
ATOM 963 N N . GLN B 1 32 ? -30.625 -31.229 3.237 1.00 29.23 57 GLN B N 1
ATOM 964 C CA . GLN B 1 32 ? -31.382 -30.008 3.389 1.00 29.53 57 GLN B CA 1
ATOM 965 C C . GLN B 1 32 ? -30.909 -29.398 4.679 1.00 28.59 57 GLN B C 1
ATOM 966 O O . GLN B 1 32 ? -30.908 -30.074 5.753 1.00 27.81 57 GLN B O 1
ATOM 972 N N . ASN B 1 33 ? -30.536 -28.146 4.633 1.00 26.37 58 ASN B N 1
ATOM 973 C CA . ASN B 1 33 ? -30.066 -27.548 5.883 1.00 28.30 58 ASN B CA 1
ATOM 974 C C . ASN B 1 33 ? -29.941 -26.061 5.755 1.00 28.98 58 ASN B C 1
ATOM 975 O O . ASN B 1 33 ? -29.600 -25.515 4.647 1.00 28.57 58 ASN B O 1
ATOM 980 N N . ASP B 1 34 ? -30.193 -25.398 6.887 1.00 30.44 59 ASP B N 1
ATOM 981 C CA . ASP B 1 34 ? -29.916 -23.983 7.041 1.00 33.06 59 ASP B CA 1
ATOM 982 C C . ASP B 1 34 ? -28.582 -23.876 7.835 1.00 34.95 59 ASP B C 1
ATOM 983 O O . ASP B 1 34 ? -27.683 -24.757 7.706 1.00 32.84 59 ASP B O 1
ATOM 988 N N . ASN B 1 35 ? -28.491 -22.803 8.618 1.00 37.42 60 ASN B N 1
ATOM 989 C CA . ASN B 1 35 ? -27.565 -22.611 9.715 1.00 42.30 60 ASN B CA 1
ATOM 990 C C . ASN B 1 35 ? -27.193 -23.726 10.637 1.00 39.01 60 ASN B C 1
ATOM 991 O O . ASN B 1 35 ? -26.325 -23.536 11.403 1.00 41.72 60 ASN B O 1
ATOM 996 N N . THR B 1 36 ? -27.910 -24.826 10.704 1.00 36.28 61 THR B N 1
ATOM 997 C CA . THR B 1 36 ? -27.654 -25.777 11.809 1.00 33.77 61 THR B CA 1
ATOM 998 C C . THR B 1 36 ? -26.208 -26.314 11.810 1.00 32.60 61 THR B C 1
ATOM 999 O O . THR B 1 36 ? -25.705 -26.720 10.777 1.00 28.70 61 THR B O 1
ATOM 1003 N N . SER B 1 37 ? -25.545 -26.318 12.974 1.00 32.90 62 SER B N 1
ATOM 1004 C CA . SER B 1 37 ? -24.131 -26.648 12.994 1.00 32.79 62 SER B CA 1
ATOM 1005 C C . SER B 1 37 ? -23.852 -28.120 12.846 1.00 31.39 62 SER B C 1
ATOM 1006 O O . SER B 1 37 ? -24.596 -28.950 13.376 1.00 32.02 62 SER B O 1
ATOM 1009 N N . LEU B 1 38 ? -22.701 -28.419 12.236 1.00 30.20 63 LEU B N 1
ATOM 1010 C CA . LEU B 1 38 ? -22.104 -29.767 12.215 1.00 29.02 63 LEU B CA 1
ATOM 1011 C C . LEU B 1 38 ? -20.826 -29.821 13.067 1.00 28.10 63 LEU B C 1
ATOM 1012 O O . LEU B 1 38 ? -20.166 -28.815 13.229 1.00 27.89 63 LEU B O 1
ATOM 1017 N N . GLN B 1 39 ? -20.487 -31.005 13.593 1.00 27.05 64 GLN B N 1
ATOM 1018 C CA . GLN B 1 39 ? -19.341 -31.209 14.481 1.00 26.41 64 GLN B CA 1
ATOM 1019 C C . GLN B 1 39 ? -18.848 -32.627 14.271 1.00 27.91 64 GLN B C 1
ATOM 1020 O O . GLN B 1 39 ? -19.688 -33.529 14.272 1.00 29.25 64 GLN B O 1
ATOM 1026 N N . TRP B 1 40 ? -17.523 -32.836 14.039 1.00 27.25 65 TRP B N 1
ATOM 1027 C CA . TRP B 1 40 ? -16.891 -34.172 14.176 1.00 25.74 65 TRP B CA 1
ATOM 1028 C C . TRP B 1 40 ? -16.293 -34.448 15.532 1.00 26.01 65 TRP B C 1
ATOM 1029 O O . TRP B 1 40 ? -15.653 -33.596 16.033 1.00 26.82 65 TRP B O 1
ATOM 1040 N N . SER B 1 41 ? -16.319 -35.683 16.018 1.00 26.84 66 SER B N 1
ATOM 1041 C CA . SER B 1 41 ? -15.692 -36.014 17.281 1.00 31.19 66 SER B CA 1
ATOM 1042 C C . SER B 1 41 ? -14.998 -37.326 17.144 1.00 31.33 66 SER B C 1
ATOM 1043 O O . SER B 1 41 ? -15.524 -38.176 16.410 1.00 32.18 66 SER B O 1
ATOM 1046 N N . ASN B 1 42 ? -13.890 -37.550 17.886 1.00 30.71 67 ASN B N 1
ATOM 1047 C CA . ASN B 1 42 ? -13.097 -38.782 17.708 1.00 30.36 67 ASN B CA 1
ATOM 1048 C C . ASN B 1 42 ? -13.637 -39.877 18.571 1.00 31.24 67 ASN B C 1
ATOM 1049 O O . ASN B 1 42 ? -14.649 -39.689 19.186 1.00 30.11 67 ASN B O 1
ATOM 1054 N N . PRO B 1 43 ? -13.006 -41.056 18.561 1.00 32.90 68 PRO B N 1
ATOM 1055 C CA . PRO B 1 43 ? -13.544 -42.211 19.313 1.00 35.33 68 PRO B CA 1
ATOM 1056 C C . PRO B 1 43 ? -13.531 -42.044 20.833 1.00 37.46 68 PRO B C 1
ATOM 1057 O O . PRO B 1 43 ? -14.177 -42.807 21.529 1.00 40.72 68 PRO B O 1
ATOM 1061 N N . ALA B 1 44 ? -12.802 -41.080 21.357 1.00 37.51 69 ALA B N 1
ATOM 1062 C CA . ALA B 1 44 ? -12.836 -40.833 22.807 1.00 39.71 69 ALA B CA 1
ATOM 1063 C C . ALA B 1 44 ? -13.841 -39.683 23.091 1.00 41.55 69 ALA B C 1
ATOM 1064 O O . ALA B 1 44 ? -13.920 -39.244 24.227 1.00 43.81 69 ALA B O 1
ATOM 1066 N N . GLN B 1 45 ? -14.574 -39.193 22.068 1.00 42.11 70 GLN B N 1
ATOM 1067 C CA . GLN B 1 45 ? -15.600 -38.114 22.198 1.00 41.18 70 GLN B CA 1
ATOM 1068 C C . GLN B 1 45 ? -15.098 -36.654 22.229 1.00 37.92 70 GLN B C 1
ATOM 1069 O O . GLN B 1 45 ? -15.891 -35.727 22.557 1.00 36.29 70 GLN B O 1
ATOM 1075 N N . GLN B 1 46 ? -13.810 -36.447 21.894 1.00 34.71 71 GLN B N 1
ATOM 1076 C CA . GLN B 1 46 ? -13.243 -35.138 21.783 1.00 31.69 71 GLN B CA 1
ATOM 1077 C C . GLN B 1 46 ? -13.642 -34.488 20.472 1.00 31.04 71 GLN B C 1
ATOM 1078 O O . GLN B 1 46 ? -13.731 -35.130 19.431 1.00 30.60 71 GLN B O 1
ATOM 1084 N N . THR B 1 47 ? -13.851 -33.199 20.524 1.00 30.47 72 THR B N 1
ATOM 1085 C CA . THR B 1 47 ? -14.256 -32.465 19.374 1.00 31.35 72 THR B CA 1
ATOM 1086 C C . THR B 1 47 ? -13.015 -32.212 18.461 1.00 30.29 72 THR B C 1
ATOM 1087 O O . THR B 1 47 ? -11.940 -31.729 18.910 1.00 30.43 72 THR B O 1
ATOM 1091 N N . LEU B 1 48 ? -13.206 -32.513 17.184 1.00 29.64 73 LEU B N 1
ATOM 1092 C CA . LEU B 1 48 ? -12.139 -32.363 16.156 1.00 27.08 73 LEU B CA 1
ATOM 1093 C C . LEU B 1 48 ? -12.408 -31.075 15.487 1.00 27.38 73 LEU B C 1
ATOM 1094 O O . LEU B 1 48 ? -11.574 -30.240 15.454 1.00 27.64 73 LEU B O 1
ATOM 1099 N N . TYR B 1 49 ? -13.647 -30.856 15.036 1.00 28.57 74 TYR B N 1
ATOM 1100 C CA . TYR B 1 49 ? -14.023 -29.619 14.384 1.00 27.89 74 TYR B CA 1
ATOM 1101 C C . TYR B 1 49 ? -15.491 -29.356 14.721 1.00 29.75 74 TYR B C 1
ATOM 1102 O O . TYR B 1 49 ? -16.311 -30.264 14.665 1.00 29.86 74 TYR B O 1
ATOM 1111 N N . PHE B 1 50 ? -15.798 -28.096 14.980 1.00 28.65 75 PHE B N 1
ATOM 1112 C CA . PHE B 1 50 ? -17.121 -27.594 15.183 1.00 30.70 75 PHE B CA 1
ATOM 1113 C C . PHE B 1 50 ? -17.335 -26.634 14.026 1.00 30.80 75 PHE B C 1
ATOM 1114 O O . PHE B 1 50 ? -16.755 -25.579 14.031 1.00 29.65 75 PHE B O 1
ATOM 1122 N N . ASP B 1 51 ? -18.109 -27.021 13.003 1.00 32.75 76 ASP B N 1
ATOM 1123 C CA . ASP B 1 51 ? -18.130 -26.233 11.734 1.00 34.94 76 ASP B CA 1
ATOM 1124 C C . ASP B 1 51 ? -16.687 -25.996 11.194 1.00 35.02 76 ASP B C 1
ATOM 1125 O O . ASP B 1 51 ? -15.896 -26.916 11.170 1.00 32.08 76 ASP B O 1
ATOM 1130 N N . ASP B 1 52 ? -16.337 -24.794 10.770 1.00 37.05 77 ASP B N 1
ATOM 1131 C CA . ASP B 1 52 ? -15.007 -24.581 10.273 1.00 39.50 77 ASP B CA 1
ATOM 1132 C C . ASP B 1 52 ? -13.903 -24.364 11.357 1.00 38.50 77 ASP B C 1
ATOM 1133 O O . ASP B 1 52 ? -12.785 -24.073 11.003 1.00 38.45 77 ASP B O 1
ATOM 1138 N N . LYS B 1 53 ? -14.228 -24.492 12.645 1.00 36.42 78 LYS B N 1
ATOM 1139 C CA . LYS B 1 53 ? -13.352 -24.143 13.753 1.00 35.96 78 LYS B CA 1
ATOM 1140 C C . LYS B 1 53 ? -12.633 -25.334 14.357 1.00 33.56 78 LYS B C 1
ATOM 1141 O O . LYS B 1 53 ? -13.252 -26.266 14.886 1.00 31.43 78 LYS B O 1
ATOM 1147 N N . LYS B 1 54 ? -11.305 -25.328 14.289 1.00 32.45 79 LYS B N 1
ATOM 1148 C CA . LYS B 1 54 ? -10.578 -26.510 14.722 1.00 31.02 79 LYS B CA 1
ATOM 1149 C C . LYS B 1 54 ? -10.646 -26.580 16.252 1.00 30.76 79 LYS B C 1
ATOM 1150 O O . LYS B 1 54 ? -10.609 -25.540 16.878 1.00 31.59 79 LYS B O 1
ATOM 1156 N N . ALA B 1 55 ? -10.769 -27.774 16.839 1.00 33.69 80 ALA B N 1
ATOM 1157 C CA . ALA B 1 55 ? -10.849 -27.917 18.299 1.00 35.50 80 ALA B CA 1
ATOM 1158 C C . ALA B 1 55 ? -9.566 -28.610 18.799 1.00 36.97 80 ALA B C 1
ATOM 1159 O O . ALA B 1 55 ? -8.588 -27.929 19.120 1.00 38.60 80 ALA B O 1
ATOM 1161 N N . LEU B 1 56 ? -9.550 -29.948 18.815 1.00 36.85 81 LEU B N 1
ATOM 1162 C CA . LEU B 1 56 ? -8.364 -30.698 19.236 1.00 39.00 81 LEU B CA 1
ATOM 1163 C C . LEU B 1 56 ? -7.146 -30.323 18.385 1.00 40.02 81 LEU B C 1
ATOM 1164 O O . LEU B 1 56 ? -7.186 -30.348 17.138 1.00 38.68 81 LEU B O 1
ATOM 1169 N N . ARG B 1 57 ? -6.086 -29.885 19.059 1.00 42.16 82 ARG B N 1
ATOM 1170 C CA . ARG B 1 57 ? -4.844 -29.618 18.371 1.00 45.18 82 ARG B CA 1
ATOM 1171 C C . ARG B 1 57 ? -4.208 -30.970 18.228 1.00 45.43 82 ARG B C 1
ATOM 1172 O O . ARG B 1 57 ? -3.901 -31.663 19.241 1.00 51.38 82 ARG B O 1
ATOM 1180 N N . ASP B 1 58 ? -4.169 -31.410 16.998 1.00 42.28 83 ASP B N 1
ATOM 1181 C CA . ASP B 1 58 ? -3.472 -32.577 16.584 1.00 42.00 83 ASP B CA 1
ATOM 1182 C C . ASP B 1 58 ? -3.279 -32.102 15.180 1.00 40.85 83 ASP B C 1
ATOM 1183 O O . ASP B 1 58 ? -4.259 -31.982 14.407 1.00 37.31 83 ASP B O 1
ATOM 1188 N N . ASN B 1 59 ? -2.034 -31.744 14.886 1.00 40.91 84 ASN B N 1
ATOM 1189 C CA . ASN B 1 59 ? -1.711 -31.137 13.618 1.00 41.14 84 ASN B CA 1
ATOM 1190 C C . ASN B 1 59 ? -2.009 -32.076 12.420 1.00 37.27 84 ASN B C 1
ATOM 1191 O O . ASN B 1 59 ? -1.924 -31.648 11.272 1.00 36.78 84 ASN B O 1
ATOM 1196 N N . ARG B 1 60 ? -2.280 -33.359 12.645 1.00 35.95 85 ARG B N 1
ATOM 1197 C CA . ARG B 1 60 ? -2.556 -34.209 11.486 1.00 34.29 85 ARG B CA 1
ATOM 1198 C C . ARG B 1 60 ? -4.002 -34.023 10.956 1.00 31.38 85 ARG B C 1
ATOM 1199 O O . ARG B 1 60 ? -4.298 -34.502 9.912 1.00 30.76 85 ARG B O 1
ATOM 1207 N N . ILE B 1 61 ? -4.864 -33.301 11.666 1.00 31.24 86 ILE B N 1
ATOM 1208 C CA . ILE B 1 61 ? -6.294 -33.281 11.371 1.00 29.40 86 ILE B CA 1
ATOM 1209 C C . ILE B 1 61 ? -6.569 -31.912 10.821 1.00 29.83 86 ILE B C 1
ATOM 1210 O O . ILE B 1 61 ? -6.342 -30.916 11.478 1.00 30.00 86 ILE B O 1
ATOM 1215 N N . GLU B 1 62 ? -6.966 -31.861 9.553 1.00 29.02 87 GLU B N 1
ATOM 1216 C CA . GLU B 1 62 ? -7.133 -30.588 8.865 1.00 29.93 87 GLU B CA 1
ATOM 1217 C C . GLU B 1 62 ? -8.522 -30.513 8.194 1.00 28.70 87 GLU B C 1
ATOM 1218 O O . GLU B 1 62 ? -9.238 -31.461 8.151 1.00 27.11 87 GLU B O 1
ATOM 1224 N N . LEU B 1 63 ? -8.879 -29.344 7.701 1.00 29.88 88 LEU B N 1
ATOM 1225 C CA . LEU B 1 63 ? -10.194 -29.092 7.168 1.00 28.90 88 LEU B CA 1
ATOM 1226 C C . LEU B 1 63 ? -10.250 -29.282 5.617 1.00 28.93 88 LEU B C 1
ATOM 1227 O O . LEU B 1 63 ? -9.660 -28.481 4.846 1.00 30.07 88 LEU B O 1
ATOM 1232 N N . VAL B 1 64 ? -11.005 -30.270 5.166 1.00 27.91 89 VAL B N 1
ATOM 1233 C CA . VAL B 1 64 ? -11.305 -30.402 3.726 1.00 27.50 89 VAL B CA 1
ATOM 1234 C C . VAL B 1 64 ? -12.382 -29.400 3.286 1.00 29.13 89 VAL B C 1
ATOM 1235 O O . VAL B 1 64 ? -12.183 -28.633 2.325 1.00 28.83 89 VAL B O 1
ATOM 1239 N N . ARG B 1 65 ? -13.519 -29.379 3.989 1.00 33.04 90 ARG B N 1
ATOM 1240 C CA . ARG B 1 65 ? -14.634 -28.463 3.638 1.00 34.82 90 ARG B CA 1
ATOM 1241 C C . ARG B 1 65 ? -15.617 -28.290 4.782 1.00 32.21 90 ARG B C 1
ATOM 1242 O O . ARG B 1 65 ? -15.941 -29.276 5.369 1.00 32.70 90 ARG B O 1
ATOM 1250 N N . ALA B 1 66 ? -16.048 -27.058 5.072 1.00 31.50 91 ALA B N 1
ATOM 1251 C CA . ALA B 1 66 ? -17.143 -26.792 5.969 1.00 31.33 91 ALA B CA 1
ATOM 1252 C C . ALA B 1 66 ? -18.158 -25.923 5.262 1.00 32.34 91 ALA B C 1
ATOM 1253 O O . ALA B 1 66 ? -17.824 -24.853 4.798 1.00 33.99 91 ALA B O 1
ATOM 1255 N N . SER B 1 67 ? -19.404 -26.397 5.186 1.00 32.72 92 SER B N 1
ATOM 1256 C CA . SER B 1 67 ? -20.545 -25.584 4.630 1.00 33.05 92 SER B CA 1
ATOM 1257 C C . SER B 1 67 ? -21.749 -26.081 5.355 1.00 31.87 92 SER B C 1
ATOM 1258 O O . SER B 1 67 ? -21.635 -26.956 6.205 1.00 32.49 92 SER B O 1
ATOM 1261 N N . TRP B 1 68 ? -22.911 -25.507 5.083 1.00 32.92 93 TRP B N 1
ATOM 1262 C CA . TRP B 1 68 ? -24.149 -26.028 5.643 1.00 31.68 93 TRP B CA 1
ATOM 1263 C C . TRP B 1 68 ? -24.469 -27.448 5.221 1.00 31.18 93 TRP B C 1
ATOM 1264 O O . TRP B 1 68 ? -25.237 -28.110 5.901 1.00 31.36 93 TRP B O 1
ATOM 1275 N N . HIS B 1 69 ? -23.908 -27.912 4.109 1.00 29.63 94 HIS B N 1
ATOM 1276 C CA . HIS B 1 69 ? -24.228 -29.224 3.569 1.00 30.35 94 HIS B CA 1
ATOM 1277 C C . HIS B 1 69 ? -23.124 -30.291 3.734 1.00 29.83 94 HIS B C 1
ATOM 1278 O O . HIS B 1 69 ? -23.330 -31.485 3.410 1.00 29.79 94 HIS B O 1
ATOM 1285 N N . GLU B 1 70 ? -21.953 -29.857 4.212 1.00 28.18 95 GLU B N 1
ATOM 1286 C CA . GLU B 1 70 ? -20.814 -30.801 4.286 1.00 28.20 95 GLU B CA 1
ATOM 1287 C C . GLU B 1 70 ? -19.846 -30.449 5.401 1.00 27.50 95 GLU B C 1
ATOM 1288 O O . GLU B 1 70 ? -19.479 -29.309 5.546 1.00 26.07 95 GLU B O 1
ATOM 1294 N N . LEU B 1 71 ? -19.451 -31.392 6.238 1.00 24.09 96 LEU B N 1
ATOM 1295 C CA . LEU B 1 71 ? -18.287 -31.102 6.999 1.00 25.63 96 LEU B CA 1
ATOM 1296 C C . LEU B 1 71 ? -17.261 -32.244 6.740 1.00 27.01 96 LEU B C 1
ATOM 1297 O O . LEU B 1 71 ? -17.494 -33.443 7.064 1.00 26.42 96 LEU B O 1
ATOM 1302 N N . SER B 1 72 ? -16.099 -31.893 6.207 1.00 26.63 97 SER B N 1
ATOM 1303 C CA . SER B 1 72 ? -15.167 -32.996 5.850 1.00 28.30 97 SER B CA 1
ATOM 1304 C C . SER B 1 72 ? -13.812 -32.702 6.405 1.00 27.67 97 SER B C 1
ATOM 1305 O O . SER B 1 72 ? -13.332 -31.592 6.235 1.00 26.28 97 SER B O 1
ATOM 1308 N N . ILE B 1 73 ? -13.130 -33.713 6.928 1.00 27.49 98 ILE B N 1
ATOM 1309 C CA . ILE B 1 73 ? -11.830 -33.413 7.516 1.00 27.02 98 ILE B CA 1
ATOM 1310 C C . ILE B 1 73 ? -10.873 -34.508 7.081 1.00 28.54 98 ILE B C 1
ATOM 1311 O O . ILE B 1 73 ? -11.334 -35.619 6.743 1.00 28.31 98 ILE B O 1
ATOM 1316 N N . SER B 1 74 ? -9.561 -34.215 7.129 1.00 28.43 99 SER B N 1
ATOM 1317 C CA . SER B 1 74 ? -8.557 -35.210 6.725 1.00 29.54 99 SER B CA 1
ATOM 1318 C C . SER B 1 74 ? -7.702 -35.520 7.890 1.00 30.32 99 SER B C 1
ATOM 1319 O O . SER B 1 74 ? -7.342 -34.615 8.625 1.00 31.32 99 SER B O 1
ATOM 1322 N N . VAL B 1 75 ? -7.383 -36.809 8.061 1.00 32.50 100 VAL B N 1
ATOM 1323 C CA . VAL B 1 75 ? -6.378 -37.209 9.000 1.00 33.61 100 VAL B CA 1
ATOM 1324 C C . VAL B 1 75 ? -5.169 -37.726 8.255 1.00 34.36 100 VAL B C 1
ATOM 1325 O O . VAL B 1 75 ? -5.241 -38.725 7.569 1.00 35.50 100 VAL B O 1
ATOM 1329 N N . SER B 1 76 ? -4.043 -37.062 8.431 1.00 35.44 101 SER B N 1
ATOM 1330 C CA . SER B 1 76 ? -2.841 -37.481 7.737 1.00 36.97 101 SER B CA 1
ATOM 1331 C C . SER B 1 76 ? -1.920 -38.327 8.632 1.00 38.90 101 SER B C 1
ATOM 1332 O O . SER B 1 76 ? -2.108 -38.396 9.849 1.00 37.48 101 SER B O 1
ATOM 1335 N N . ASP B 1 77 ? -0.977 -39.045 7.992 1.00 44.11 102 ASP B N 1
ATOM 1336 C CA . ASP B 1 77 ? -0.036 -39.927 8.663 1.00 44.13 102 ASP B CA 1
ATOM 1337 C C . ASP B 1 77 ? -0.749 -40.791 9.681 1.00 42.18 102 ASP B C 1
ATOM 1338 O O . ASP B 1 77 ? -0.393 -40.769 10.847 1.00 41.24 102 ASP B O 1
ATOM 1343 N N . VAL B 1 78 ? -1.779 -41.521 9.282 1.00 41.17 103 VAL B N 1
ATOM 1344 C CA . VAL B 1 78 ? -2.583 -42.216 10.297 1.00 40.22 103 VAL B CA 1
ATOM 1345 C C . VAL B 1 78 ? -1.899 -43.411 10.961 1.00 39.88 103 VAL B C 1
ATOM 1346 O O . VAL B 1 78 ? -1.205 -44.146 10.321 1.00 40.30 103 VAL B O 1
ATOM 1350 N N . SER B 1 79 ? -2.141 -43.636 12.235 1.00 39.91 104 SER B N 1
ATOM 1351 C CA . SER B 1 79 ? -1.592 -44.858 12.861 1.00 42.40 104 SER B CA 1
ATOM 1352 C C . SER B 1 79 ? -2.682 -45.748 13.383 1.00 42.36 104 SER B C 1
ATOM 1353 O O . SER B 1 79 ? -3.852 -45.316 13.478 1.00 41.90 104 SER B O 1
ATOM 1356 N N . LEU B 1 80 ? -2.292 -46.962 13.780 1.00 43.41 105 LEU B N 1
ATOM 1357 C CA . LEU B 1 80 ? -3.215 -47.909 14.358 1.00 43.44 105 LEU B CA 1
ATOM 1358 C C . LEU B 1 80 ? -4.043 -47.357 15.457 1.00 43.70 105 LEU B C 1
ATOM 1359 O O . LEU B 1 80 ? -5.220 -47.708 15.555 1.00 44.40 105 LEU B O 1
ATOM 1364 N N . SER B 1 81 ? -3.510 -46.436 16.237 1.00 43.61 106 SER B N 1
ATOM 1365 C CA . SER B 1 81 ? -4.319 -45.937 17.330 1.00 45.41 106 SER B CA 1
ATOM 1366 C C . SER B 1 81 ? -5.349 -44.863 16.928 1.00 44.62 106 SER B C 1
ATOM 1367 O O . SER B 1 81 ? -6.047 -44.335 17.775 1.00 46.26 106 SER B O 1
ATOM 1370 N N . ASP B 1 82 ? -5.415 -44.493 15.656 1.00 42.86 107 ASP B N 1
ATOM 1371 C CA . ASP B 1 82 ? -6.515 -43.636 15.179 1.00 42.65 107 ASP B CA 1
ATOM 1372 C C . ASP B 1 82 ? -7.799 -44.478 14.877 1.00 42.74 107 ASP B C 1
ATOM 1373 O O . ASP B 1 82 ? -8.876 -43.936 14.639 1.00 43.22 107 ASP B O 1
ATOM 1378 N N . GLU B 1 83 ? -7.668 -45.800 14.869 1.00 43.71 108 GLU B N 1
ATOM 1379 C CA . GLU B 1 83 ? -8.769 -46.669 14.476 1.00 43.90 108 GLU B CA 1
ATOM 1380 C C . GLU B 1 83 ? -9.978 -46.515 15.412 1.00 43.40 108 GLU B C 1
ATOM 1381 O O . GLU B 1 83 ? -9.822 -46.359 16.612 1.00 43.36 108 GLU B O 1
ATOM 1387 N N . GLY B 1 84 ? -11.181 -46.554 14.857 1.00 42.04 109 GLY B N 1
ATOM 1388 C CA . GLY B 1 84 ? -12.355 -46.540 15.716 1.00 40.85 109 GLY B CA 1
ATOM 1389 C C . GLY B 1 84 ? -13.546 -45.773 15.170 1.00 39.98 109 GLY B C 1
ATOM 1390 O O . GLY B 1 84 ? -13.595 -45.370 13.999 1.00 38.51 109 GLY B O 1
ATOM 1391 N N . GLN B 1 85 ? -14.516 -45.573 16.049 1.00 40.12 110 GLN B N 1
ATOM 1392 C CA . GLN B 1 85 ? -15.756 -44.985 15.695 1.00 39.28 110 GLN B CA 1
ATOM 1393 C C . GLN B 1 85 ? -15.682 -43.490 15.862 1.00 37.15 110 GLN B C 1
ATOM 1394 O O . GLN B 1 85 ? -15.544 -43.055 16.992 1.00 35.94 110 GLN B O 1
ATOM 1400 N N . TYR B 1 86 ? -15.798 -42.727 14.751 1.00 33.62 111 TYR B N 1
ATOM 1401 C CA . TYR B 1 86 ? -15.905 -41.247 14.738 1.00 32.18 111 TYR B CA 1
ATOM 1402 C C . TYR B 1 86 ? -17.345 -40.761 14.588 1.00 32.42 111 TYR B C 1
ATOM 1403 O O . TYR B 1 86 ? -18.128 -41.447 14.002 1.00 34.17 111 TYR B O 1
ATOM 1412 N N . THR B 1 87 ? -17.733 -39.598 15.091 1.00 32.33 112 THR B N 1
ATOM 1413 C CA . THR B 1 87 ? -19.129 -39.293 14.956 1.00 32.49 112 THR B CA 1
ATOM 1414 C C . THR B 1 87 ? -19.386 -37.905 14.562 1.00 31.34 112 THR B C 1
ATOM 1415 O O . THR B 1 87 ? -18.762 -37.006 15.067 1.00 31.06 112 THR B O 1
ATOM 1419 N N . CYS B 1 88 ? -20.270 -37.744 13.592 1.00 30.50 113 CYS B N 1
ATOM 1420 C CA . CYS B 1 88 ? -20.608 -36.408 13.100 1.00 32.38 113 CYS B CA 1
ATOM 1421 C C . CYS B 1 88 ? -21.962 -36.065 13.735 1.00 32.00 113 CYS B C 1
ATOM 1422 O O . CYS B 1 88 ? -22.832 -36.948 13.797 1.00 31.93 113 CYS B O 1
ATOM 1425 N N . SER B 1 89 ? -22.167 -34.802 14.150 1.00 30.29 114 SER B N 1
ATOM 1426 C CA . SER B 1 89 ? -23.357 -34.439 14.912 1.00 29.38 114 SER B CA 1
ATOM 1427 C C . SER B 1 89 ? -23.952 -33.288 14.219 1.00 29.38 114 SER B C 1
ATOM 1428 O O . SER B 1 89 ? -23.228 -32.373 13.822 1.00 28.90 114 SER B O 1
ATOM 1431 N N . LEU B 1 90 ? -25.279 -33.310 14.037 1.00 29.76 115 LEU B N 1
ATOM 1432 C CA . LEU B 1 90 ? -25.944 -32.145 13.441 1.00 29.32 115 LEU B CA 1
ATOM 1433 C C . LEU B 1 90 ? -26.864 -31.677 14.552 1.00 28.96 115 LEU B C 1
ATOM 1434 O O . LEU B 1 90 ? -27.563 -32.514 15.128 1.00 31.02 115 LEU B O 1
ATOM 1439 N N . PHE B 1 91 ? -26.888 -30.372 14.840 1.00 28.75 116 PHE B N 1
ATOM 1440 C CA . PHE B 1 91 ? -27.518 -29.883 16.112 1.00 29.98 116 PHE B CA 1
ATOM 1441 C C . PHE B 1 91 ? -28.906 -29.338 15.858 1.00 29.98 116 PHE B C 1
ATOM 1442 O O . PHE B 1 91 ? -29.165 -28.145 16.009 1.00 29.30 116 PHE B O 1
ATOM 1450 N N . THR B 1 92 ? -29.720 -30.230 15.304 1.00 30.88 117 THR B N 1
ATOM 1451 C CA . THR B 1 92 ? -31.147 -30.099 15.188 1.00 32.36 117 THR B CA 1
ATOM 1452 C C . THR B 1 92 ? -31.726 -30.278 16.634 1.00 36.74 117 THR B C 1
ATOM 1453 O O . THR B 1 92 ? -30.999 -30.562 17.587 1.00 35.95 117 THR B O 1
ATOM 1457 N N . MET B 1 93 ? -33.028 -30.121 16.793 1.00 41.10 118 MET B N 1
ATOM 1458 C CA . MET B 1 93 ? -33.671 -30.335 18.110 1.00 45.74 118 MET B CA 1
ATOM 1459 C C . MET B 1 93 ? -34.653 -31.490 17.959 1.00 46.77 118 MET B C 1
ATOM 1460 O O . MET B 1 93 ? -35.718 -31.264 17.423 1.00 49.88 118 MET B O 1
ATOM 1465 N N . PRO B 1 94 ? -34.326 -32.722 18.418 1.00 46.22 119 PRO B N 1
ATOM 1466 C CA . PRO B 1 94 ? -33.129 -33.143 19.123 1.00 45.26 119 PRO B CA 1
ATOM 1467 C C . PRO B 1 94 ? -31.929 -33.386 18.198 1.00 42.13 119 PRO B C 1
ATOM 1468 O O . PRO B 1 94 ? -32.029 -33.309 16.959 1.00 42.12 119 PRO B O 1
ATOM 1472 N N . VAL B 1 95 ? -30.790 -33.670 18.807 1.00 41.40 120 VAL B N 1
ATOM 1473 C CA . VAL B 1 95 ? -29.547 -33.808 18.070 1.00 38.37 120 VAL B CA 1
ATOM 1474 C C . VAL B 1 95 ? -29.610 -35.093 17.205 1.00 37.72 120 VAL B C 1
ATOM 1475 O O . VAL B 1 95 ? -30.175 -36.116 17.626 1.00 39.16 120 VAL B O 1
ATOM 1479 N N . LYS B 1 96 ? -29.072 -35.019 15.987 1.00 34.95 121 LYS B N 1
ATOM 1480 C CA . LYS B 1 96 ? -28.881 -36.225 15.130 1.00 32.98 121 LYS B CA 1
ATOM 1481 C C . LYS B 1 96 ? -27.381 -36.535 14.910 1.00 31.88 121 LYS B C 1
ATOM 1482 O O . LYS B 1 96 ? -26.538 -35.605 14.736 1.00 31.07 121 LYS B O 1
ATOM 1488 N N . THR B 1 97 ? -27.022 -37.801 14.958 1.00 31.06 122 THR B N 1
ATOM 1489 C CA . THR B 1 97 ? -25.622 -38.166 14.800 1.00 32.12 122 THR B CA 1
ATOM 1490 C C . THR B 1 97 ? -25.585 -39.273 13.772 1.00 34.18 122 THR B C 1
ATOM 1491 O O . THR B 1 97 ? -26.595 -39.932 13.510 1.00 36.24 122 THR B O 1
ATOM 1495 N N . SER B 1 98 ? -24.406 -39.517 13.227 1.00 38.91 123 SER B N 1
ATOM 1496 C CA . SER B 1 98 ? -24.200 -40.587 12.289 1.00 37.14 123 SER B CA 1
ATOM 1497 C C . SER B 1 98 ? -22.706 -40.956 12.529 1.00 37.08 123 SER B C 1
ATOM 1498 O O . SER B 1 98 ? -21.906 -40.065 12.770 1.00 36.87 123 SER B O 1
ATOM 1501 N N . LYS B 1 99 ? -22.351 -42.234 12.434 1.00 36.89 124 LYS B N 1
ATOM 1502 C CA . LYS B 1 99 ? -21.046 -42.736 12.844 1.00 37.37 124 LYS B CA 1
ATOM 1503 C C . LYS B 1 99 ? -20.273 -43.285 11.652 1.00 35.83 124 LYS B C 1
ATOM 1504 O O . LYS B 1 99 ? -20.865 -43.921 10.802 1.00 34.89 124 LYS B O 1
ATOM 1510 N N . ALA B 1 100 ? -18.965 -42.975 11.579 1.00 35.00 125 ALA B N 1
ATOM 1511 C CA . ALA B 1 100 ? -18.074 -43.495 10.527 1.00 33.18 125 ALA B CA 1
ATOM 1512 C C . ALA B 1 100 ? -1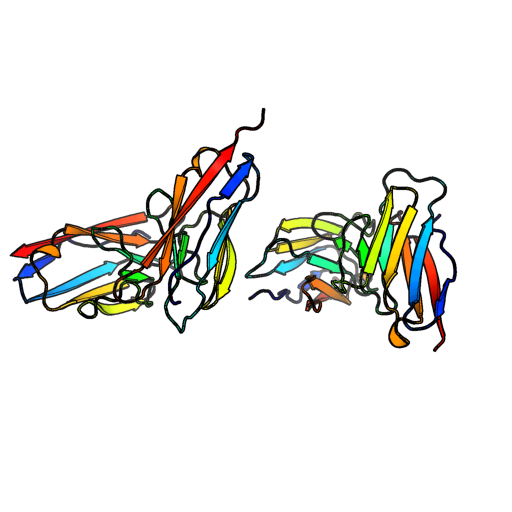7.020 -44.215 11.287 1.00 33.52 125 ALA B C 1
ATOM 1513 O O . ALA B 1 100 ? -16.349 -43.625 12.205 1.00 34.05 125 ALA B O 1
ATOM 1515 N N . TYR B 1 101 ? -16.876 -45.482 10.947 1.00 33.75 126 TYR B N 1
ATOM 1516 C CA . TYR B 1 101 ? -15.860 -46.289 11.581 1.00 35.86 126 TYR B CA 1
ATOM 1517 C C . TYR B 1 101 ? -14.629 -46.201 10.677 1.00 34.98 126 TYR B C 1
ATOM 1518 O O . TYR B 1 101 ? -14.703 -46.459 9.459 1.00 35.66 126 TYR B O 1
ATOM 1527 N N . LEU B 1 102 ? -13.517 -45.738 11.254 1.00 33.65 127 LEU B N 1
ATOM 1528 C CA . LEU B 1 102 ? -12.275 -45.618 10.474 1.00 30.96 127 LEU B CA 1
ATOM 1529 C C . LEU B 1 102 ? -11.489 -46.916 10.716 1.00 31.71 127 LEU B C 1
ATOM 1530 O O . LEU B 1 102 ? -11.078 -47.190 11.876 1.00 33.17 127 LEU B O 1
ATOM 1535 N N . THR B 1 103 ? -11.266 -47.718 9.671 1.00 41.76 128 THR B N 1
ATOM 1536 C CA . THR B 1 103 ? -10.360 -48.860 9.880 1.00 39.42 128 THR B CA 1
ATOM 1537 C C . THR B 1 103 ? -8.919 -48.602 9.336 1.00 37.85 128 THR B C 1
ATOM 1538 O O . THR B 1 103 ? -8.739 -48.066 8.218 1.00 38.68 128 THR B O 1
ATOM 1542 N N . VAL B 1 104 ? -7.922 -48.937 10.158 1.00 36.37 129 VAL B N 1
ATOM 1543 C CA . VAL B 1 104 ? -6.523 -48.767 9.799 1.00 36.61 129 VAL B CA 1
ATOM 1544 C C . VAL B 1 104 ? -5.802 -50.100 9.645 1.00 38.27 129 VAL B C 1
ATOM 1545 O O . VAL B 1 104 ? -5.694 -50.877 10.620 1.00 38.42 129 VAL B O 1
ATOM 1549 N N . LEU B 1 105 ? -5.301 -50.351 8.428 1.00 38.58 130 LEU B N 1
ATOM 1550 C CA . LEU B 1 105 ? -4.667 -51.625 8.071 1.00 41.77 130 LEU B CA 1
ATOM 1551 C C . LEU B 1 105 ? -3.119 -51.529 8.249 1.00 43.90 130 LEU B C 1
ATOM 1552 O O . LEU B 1 105 ? -2.533 -50.510 7.856 1.00 43.53 130 LEU B O 1
ATOM 1557 N N . GLY B 1 106 ? -2.474 -52.541 8.854 1.00 46.91 131 GLY B N 1
ATOM 1558 C CA . GLY B 1 106 ? -1.005 -52.587 8.961 1.00 50.15 131 GLY B CA 1
ATOM 1559 C C . GLY B 1 106 ? -0.402 -52.742 7.580 1.00 51.90 131 GLY B C 1
ATOM 1560 O O . GLY B 1 106 ? -1.006 -53.336 6.704 1.00 53.48 131 GLY B O 1
ATOM 1561 N N . VAL B 1 107 ? 0.762 -52.173 7.332 1.00 53.86 132 VAL B N 1
ATOM 1562 C CA . VAL B 1 107 ? 1.496 -52.514 6.106 1.00 55.46 132 VAL B CA 1
ATOM 1563 C C . VAL B 1 107 ? 2.104 -53.925 6.256 1.00 59.22 132 VAL B C 1
ATOM 1564 O O . VAL B 1 107 ? 2.563 -54.247 7.331 1.00 60.71 132 VAL B O 1
ATOM 1568 N N . PRO B 1 108 ? 2.038 -54.783 5.207 1.00 61.00 133 PRO B N 1
ATOM 1569 C CA . PRO B 1 108 ? 2.526 -56.164 5.372 1.00 65.83 133 PRO B CA 1
ATOM 1570 C C . PRO B 1 108 ? 4.048 -56.262 5.380 1.00 69.94 133 PRO B C 1
ATOM 1571 O O . PRO B 1 108 ? 4.623 -57.196 5.938 1.00 74.39 133 PRO B O 1
ATOM 1575 N N . GLN C 1 9 ? -2.175 -21.004 32.471 1.00 68.29 34 GLN C N 1
ATOM 1576 C CA . GLN C 1 9 ? -3.130 -21.380 31.333 1.00 63.67 34 GLN C CA 1
ATOM 1577 C C . GLN C 1 9 ? -3.751 -22.778 31.453 1.00 59.52 34 GLN C C 1
ATOM 1578 O O . GLN C 1 9 ? -3.417 -23.729 30.728 1.00 59.59 34 GLN C O 1
ATOM 1584 N N . PHE C 1 10 ? -4.652 -22.870 32.411 1.00 56.71 35 PHE C N 1
ATOM 1585 C CA . PHE C 1 10 ? -5.290 -24.097 32.795 1.00 55.90 35 PHE C CA 1
ATOM 1586 C C . PHE C 1 10 ? -6.733 -23.676 32.893 1.00 53.01 35 PHE C C 1
ATOM 1587 O O . PHE C 1 10 ? -7.032 -22.480 33.095 1.00 53.66 35 PHE C O 1
ATOM 1595 N N . PRO C 1 11 ? -7.642 -24.632 32.672 1.00 50.46 36 PRO C N 1
ATOM 1596 C CA . PRO C 1 11 ? -9.014 -24.280 32.967 1.00 48.31 36 PRO C CA 1
ATOM 1597 C C . PRO C 1 11 ? -9.359 -24.562 34.409 1.00 47.93 36 PRO C C 1
ATOM 1598 O O . PRO C 1 11 ? -8.994 -25.614 34.946 1.00 48.11 36 PRO C O 1
ATOM 1602 N N . LEU C 1 12 ? -10.096 -23.626 35.001 1.00 48.56 37 LEU C N 1
ATOM 1603 C CA . LEU C 1 12 ? -10.679 -23.826 36.359 1.00 51.04 37 LEU C CA 1
ATOM 1604 C C . LEU C 1 12 ? -12.207 -23.637 36.486 1.00 49.27 37 LEU C C 1
ATOM 1605 O O . LEU C 1 12 ? -12.756 -22.618 36.069 1.00 49.79 37 LEU C O 1
ATOM 1610 N N . THR C 1 13 ? -12.863 -24.619 37.092 1.00 50.29 38 THR C N 1
ATOM 1611 C CA . THR C 1 13 ? -14.292 -24.521 37.432 1.00 51.50 38 THR C CA 1
ATOM 1612 C C . THR C 1 13 ? -14.614 -25.129 38.818 1.00 54.29 38 THR C C 1
ATOM 1613 O O . THR C 1 13 ? -13.707 -25.590 39.513 1.00 56.48 38 THR C O 1
ATOM 1617 N N . GLN C 1 14 ? -15.881 -25.109 39.229 1.00 55.57 39 GLN C N 1
ATOM 1618 C CA . GLN C 1 14 ? -16.231 -25.529 40.590 1.00 60.89 39 GLN C CA 1
ATOM 1619 C C . GLN C 1 14 ? -17.505 -26.294 40.570 1.00 62.56 39 GLN C C 1
ATOM 1620 O O . GLN C 1 14 ? -18.395 -25.996 39.783 1.00 60.19 39 GLN C O 1
ATOM 1626 N N . ASN C 1 15 ? -17.608 -27.237 41.492 1.00 52.27 40 ASN C N 1
ATOM 1627 C CA . ASN C 1 15 ? -18.892 -27.832 41.810 1.00 52.25 40 ASN C CA 1
ATOM 1628 C C . ASN C 1 15 ? -19.973 -26.751 42.067 1.00 50.69 40 ASN C C 1
ATOM 1629 O O . ASN C 1 15 ? -19.666 -25.640 42.544 1.00 50.11 40 ASN C O 1
ATOM 1634 N N . VAL C 1 16 ? -21.214 -27.058 41.658 1.00 48.80 41 VAL C N 1
ATOM 1635 C CA . VAL C 1 16 ? -22.351 -26.158 41.791 1.00 47.47 41 VAL C CA 1
ATOM 1636 C C . VAL C 1 16 ? -23.499 -26.951 42.346 1.00 48.16 41 VAL C C 1
ATOM 1637 O O . VAL C 1 16 ? -23.739 -28.053 41.882 1.00 48.57 41 VAL C O 1
ATOM 1641 N N . THR C 1 17 ? -24.197 -26.396 43.346 1.00 49.19 42 THR C N 1
ATOM 1642 C CA . THR C 1 17 ? -25.454 -26.960 43.867 1.00 49.65 42 THR C CA 1
ATOM 1643 C C . THR C 1 17 ? -26.628 -26.057 43.458 1.00 49.89 42 THR C C 1
ATOM 1644 O O . THR C 1 17 ? -26.536 -24.816 43.489 1.00 50.07 42 THR C O 1
ATOM 1648 N N . VAL C 1 18 ? -27.742 -26.688 43.073 1.00 50.64 43 VAL C N 1
ATOM 1649 C CA . VAL C 1 18 ? -28.946 -25.965 42.680 1.00 50.51 43 VAL C CA 1
ATOM 1650 C C . VAL C 1 18 ? -30.182 -26.738 43.131 1.00 52.28 43 VAL C C 1
ATOM 1651 O O . VAL C 1 18 ? -30.213 -27.967 43.159 1.00 51.96 43 VAL C O 1
ATOM 1655 N N . VAL C 1 19 ? -31.185 -25.988 43.552 1.00 55.16 44 VAL C N 1
ATOM 1656 C CA . VAL C 1 19 ? -32.538 -26.522 43.798 1.00 58.35 44 VAL C CA 1
ATOM 1657 C C . VAL C 1 19 ? -33.226 -26.876 42.464 1.00 58.30 44 VAL C C 1
ATOM 1658 O O . VAL C 1 19 ? -33.168 -26.089 41.482 1.00 57.88 44 VAL C O 1
ATOM 1662 N N . GLU C 1 20 ? -33.822 -28.072 42.395 1.00 59.10 45 GLU C N 1
ATOM 1663 C CA . GLU C 1 20 ? -34.658 -28.433 41.229 1.00 59.04 45 GLU C CA 1
ATOM 1664 C C . GLU C 1 20 ? -35.691 -27.331 40.815 1.00 60.07 45 GLU C C 1
ATOM 1665 O O . GLU C 1 20 ? -36.368 -26.747 41.661 1.00 61.16 45 GLU C O 1
ATOM 1671 N N . GLY C 1 21 ? -35.785 -27.023 39.525 1.00 59.54 46 GLY C N 1
ATOM 1672 C CA . GLY C 1 21 ? -36.606 -25.885 39.087 1.00 62.33 46 GLY C CA 1
ATOM 1673 C C . GLY C 1 21 ? -35.875 -24.546 39.127 1.00 62.34 46 GLY C C 1
ATOM 1674 O O . GLY C 1 21 ? -36.374 -23.513 38.640 1.00 63.55 46 GLY C O 1
ATOM 1675 N N . GLY C 1 22 ? -34.672 -24.566 39.698 1.00 56.08 47 GLY C N 1
ATOM 1676 C CA . GLY C 1 22 ? -33.828 -23.389 39.773 1.00 56.00 47 GLY C CA 1
ATOM 1677 C C . GLY C 1 22 ? -32.973 -23.143 38.554 1.00 56.22 47 GLY C C 1
ATOM 1678 O O . GLY C 1 22 ? -33.048 -23.879 37.550 1.00 57.49 47 GLY C O 1
ATOM 1679 N N . THR C 1 23 ? -32.176 -22.081 38.657 1.00 56.18 48 THR C N 1
ATOM 1680 C CA . THR C 1 23 ? -31.228 -21.644 37.651 1.00 56.66 48 THR C CA 1
ATOM 1681 C C . THR C 1 23 ? -29.796 -21.875 38.165 1.00 54.72 48 THR C C 1
ATOM 1682 O O . THR C 1 23 ? -29.394 -21.292 39.186 1.00 55.58 48 THR C O 1
ATOM 1686 N N . ALA C 1 24 ? -29.052 -22.749 37.482 1.00 53.53 49 ALA C N 1
ATOM 1687 C CA . ALA C 1 24 ? -27.598 -22.932 37.698 1.00 51.46 49 ALA C CA 1
ATOM 1688 C C . ALA C 1 24 ? -26.719 -22.190 36.665 1.00 50.74 49 ALA C C 1
ATOM 1689 O O . ALA C 1 24 ? -27.060 -22.032 35.487 1.00 52.54 49 ALA C O 1
ATOM 1691 N N . ILE C 1 25 ? -25.589 -21.697 37.125 1.00 50.00 50 ILE C N 1
ATOM 1692 C CA . ILE C 1 25 ? -24.634 -21.044 36.262 1.00 48.68 50 ILE C CA 1
ATOM 1693 C C . ILE C 1 25 ? -23.355 -21.884 36.315 1.00 49.53 50 ILE C C 1
ATOM 1694 O O . ILE C 1 25 ? -22.917 -22.294 37.417 1.00 49.18 50 ILE C O 1
ATOM 1699 N N . LEU C 1 26 ? -22.801 -22.201 35.134 1.00 49.68 51 LEU C N 1
ATOM 1700 C CA . LEU C 1 26 ? -21.519 -22.894 35.076 1.00 50.03 51 LEU C CA 1
ATOM 1701 C C . LEU C 1 26 ? -20.488 -21.975 34.448 1.00 50.10 51 LEU C C 1
ATOM 1702 O O . LEU C 1 26 ? -20.693 -21.457 33.318 1.00 50.21 51 LEU C O 1
ATOM 1707 N N . THR C 1 27 ? -19.380 -21.803 35.187 1.00 49.44 52 THR C N 1
ATOM 1708 C CA . THR C 1 27 ? -18.355 -20.825 34.850 1.00 50.19 52 THR C CA 1
ATOM 1709 C C . THR C 1 27 ? -17.023 -21.505 34.793 1.00 50.46 52 THR C C 1
ATOM 1710 O O . THR C 1 27 ? -16.661 -22.277 35.676 1.00 50.07 52 THR C O 1
ATOM 1714 N N . CYS C 1 28 ? -16.317 -21.237 33.704 1.00 50.17 53 CYS C N 1
ATOM 1715 C CA . CYS C 1 28 ? -14.995 -21.774 33.544 1.00 51.63 53 CYS C CA 1
ATOM 1716 C C . CYS C 1 28 ? -14.083 -20.583 33.316 1.00 51.41 53 CYS C C 1
ATOM 1717 O O . CYS C 1 28 ? -14.417 -19.671 32.529 1.00 51.17 53 CYS C O 1
ATOM 1720 N N . ARG C 1 29 ? -12.969 -20.567 34.044 1.00 59.26 54 ARG C N 1
ATOM 1721 C CA . ARG C 1 29 ? -11.968 -19.491 33.945 1.00 59.27 54 ARG C CA 1
ATOM 1722 C C . ARG C 1 29 ? -10.584 -20.019 33.548 1.00 57.67 54 ARG C C 1
ATOM 1723 O O . ARG C 1 29 ? -10.175 -21.132 33.915 1.00 56.24 54 ARG C O 1
ATOM 1731 N N . VAL C 1 30 ? -9.858 -19.177 32.826 1.00 58.61 55 VAL C N 1
ATOM 1732 C CA . VAL C 1 30 ? -8.486 -19.442 32.437 1.00 60.86 55 VAL C CA 1
ATOM 1733 C C . VAL C 1 30 ? -7.723 -18.180 32.792 1.00 64.21 55 VAL C C 1
ATOM 1734 O O . VAL C 1 30 ? -7.939 -17.126 32.160 1.00 64.17 55 VAL C O 1
ATOM 1738 N N . ASP C 1 31 ? -6.870 -18.270 33.818 1.00 68.71 56 ASP C N 1
ATOM 1739 C CA . ASP C 1 31 ? -6.072 -17.119 34.288 1.00 73.19 56 ASP C CA 1
ATOM 1740 C C . ASP C 1 31 ? -5.348 -16.389 33.122 1.00 73.23 56 ASP C C 1
ATOM 1741 O O . ASP C 1 31 ? -5.558 -15.189 32.902 1.00 73.93 56 ASP C O 1
ATOM 1746 N N . GLN C 1 32 ? -4.506 -17.099 32.374 1.00 73.22 57 GLN C N 1
ATOM 1747 C CA . GLN C 1 32 ? -3.848 -16.452 31.239 1.00 74.16 57 GLN C CA 1
ATOM 1748 C C . GLN C 1 32 ? -4.074 -17.282 30.001 1.00 72.28 57 GLN C C 1
ATOM 1749 O O . GLN C 1 32 ? -3.971 -18.508 30.039 1.00 71.68 57 GLN C O 1
ATOM 1755 N N . ASN C 1 33 ? -4.394 -16.592 28.913 1.00 71.63 58 ASN C N 1
ATOM 1756 C CA . ASN C 1 33 ? -4.814 -17.224 27.669 1.00 71.12 58 ASN C CA 1
ATOM 1757 C C . ASN C 1 33 ? -4.798 -16.206 26.540 1.00 72.41 58 ASN C C 1
ATOM 1758 O O . ASN C 1 33 ? -5.206 -15.041 26.722 1.00 72.03 58 ASN C O 1
ATOM 1763 N N . ASP C 1 34 ? -4.337 -16.664 25.376 1.00 70.43 59 ASP C N 1
ATOM 1764 C CA . ASP C 1 34 ? -4.556 -15.974 24.097 1.00 72.43 59 ASP C CA 1
ATOM 1765 C C . ASP C 1 34 ? -5.876 -16.520 23.481 1.00 70.55 59 ASP C C 1
ATOM 1766 O O . ASP C 1 34 ? -6.805 -16.908 24.200 1.00 69.09 59 ASP C O 1
ATOM 1771 N N . ASN C 1 35 ? -5.919 -16.543 22.173 1.00 71.01 60 ASN C N 1
ATOM 1772 C CA . ASN C 1 35 ? -7.038 -17.053 21.470 1.00 69.54 60 ASN C CA 1
ATOM 1773 C C . ASN C 1 35 ? -7.071 -18.562 21.397 1.00 64.16 60 ASN C C 1
ATOM 1774 O O . ASN C 1 35 ? -7.104 -19.110 20.337 1.00 64.36 60 ASN C O 1
ATOM 1779 N N . THR C 1 36 ? -7.069 -19.228 22.531 1.00 59.02 61 THR C N 1
ATOM 1780 C CA . THR C 1 36 ? -7.250 -20.649 22.573 1.00 55.50 61 THR C CA 1
ATOM 1781 C C . THR C 1 36 ? -8.691 -20.915 23.007 1.00 52.68 61 THR C C 1
ATOM 1782 O O . THR C 1 36 ? -9.168 -20.331 23.976 1.00 52.25 61 THR C O 1
ATOM 1786 N N . SER C 1 37 ? -9.386 -21.756 22.243 1.00 49.79 62 SER C N 1
ATOM 1787 C CA . SER C 1 37 ? -10.817 -21.990 22.434 1.00 47.62 62 SER C CA 1
ATOM 1788 C C . SER C 1 37 ? -11.198 -22.739 23.724 1.00 44.37 62 SER C C 1
ATOM 1789 O O . SER C 1 37 ? -10.534 -23.669 24.097 1.00 43.48 62 SER C O 1
ATOM 1792 N N . LEU C 1 38 ? -12.331 -22.366 24.322 1.00 43.22 63 LEU C N 1
ATOM 1793 C CA . LEU C 1 38 ? -12.938 -23.132 25.438 1.00 42.37 63 LEU C CA 1
ATOM 1794 C C . LEU C 1 38 ? -14.259 -23.808 25.055 1.00 39.95 63 LEU C C 1
ATOM 1795 O O . LEU C 1 38 ? -15.017 -23.243 24.255 1.00 38.70 63 LEU C O 1
ATOM 1800 N N . GLN C 1 39 ? -14.584 -24.937 25.702 1.00 38.25 64 GLN C N 1
ATOM 1801 C CA . GLN C 1 39 ? -15.849 -25.637 25.382 1.00 35.80 64 GLN C CA 1
ATOM 1802 C C . GLN C 1 39 ? -16.499 -26.267 26.605 1.00 34.83 64 GLN C C 1
ATOM 1803 O O . GLN C 1 39 ? -15.842 -27.045 27.299 1.00 35.94 64 GLN C O 1
ATOM 1809 N N . TRP C 1 40 ? -17.791 -26.036 26.803 1.00 42.70 65 TRP C N 1
ATOM 1810 C CA . TRP C 1 40 ? -18.551 -26.870 27.761 1.00 41.56 65 TRP C CA 1
ATOM 1811 C C . TRP C 1 40 ? -19.214 -28.077 27.124 1.00 40.89 65 TRP C C 1
ATOM 1812 O O . TRP C 1 40 ? -19.749 -27.961 26.028 1.00 42.29 65 TRP C O 1
ATOM 1823 N N . SER C 1 41 ? -19.173 -29.222 27.797 1.00 40.50 66 SER C N 1
ATOM 1824 C CA . SER C 1 41 ? -19.929 -30.383 27.377 1.00 41.45 66 SER C CA 1
ATOM 1825 C C . SER C 1 41 ? -20.646 -31.034 28.549 1.00 41.51 66 SER C C 1
ATOM 1826 O O . SER C 1 41 ? -20.212 -30.907 29.710 1.00 42.51 66 SER C O 1
ATOM 1829 N N . ASN C 1 42 ? -21.759 -31.700 28.273 1.00 41.14 67 ASN C N 1
ATOM 1830 C CA . ASN C 1 42 ? -22.614 -32.173 29.348 1.00 40.76 67 ASN C CA 1
ATOM 1831 C C . ASN C 1 42 ? -22.148 -33.496 29.919 1.00 43.30 67 ASN C C 1
ATOM 1832 O O . ASN C 1 42 ? -21.050 -33.925 29.620 1.00 44.49 67 ASN C O 1
ATOM 1837 N N . PRO C 1 43 ? -22.948 -34.141 30.787 1.00 45.27 68 PRO C N 1
ATOM 1838 C CA . PRO C 1 43 ? -22.366 -35.422 31.268 1.00 47.45 68 PRO C CA 1
ATOM 1839 C C . PRO C 1 43 ? -22.484 -36.571 30.286 1.00 49.54 68 PRO C C 1
ATOM 1840 O O . PRO C 1 43 ? -21.758 -37.561 30.416 1.00 51.18 68 PRO C O 1
ATOM 1844 N N . ALA C 1 44 ? -23.373 -36.443 29.310 1.00 50.06 69 ALA C N 1
ATOM 1845 C CA . ALA C 1 44 ? -23.443 -37.436 28.233 1.00 54.17 69 ALA C CA 1
ATOM 1846 C C . ALA C 1 44 ? -22.304 -37.227 27.210 1.00 55.77 69 ALA C C 1
ATOM 1847 O O . ALA C 1 44 ? -22.233 -37.965 26.241 1.00 58.58 69 ALA C O 1
ATOM 1849 N N . GLN C 1 45 ? -21.450 -36.225 27.447 1.00 45.01 70 GLN C N 1
ATOM 1850 C CA . GLN C 1 45 ? -20.371 -35.782 26.547 1.00 46.05 70 GLN C CA 1
ATOM 1851 C C . GLN C 1 45 ? -20.782 -34.927 25.335 1.00 43.29 70 GLN C C 1
ATOM 1852 O O . GLN C 1 45 ? -19.982 -34.680 24.409 1.00 43.31 70 GLN C O 1
ATOM 1858 N N . GLN C 1 46 ? -21.980 -34.380 25.394 1.00 40.75 71 GLN C N 1
ATOM 1859 C CA . GLN C 1 46 ? -22.453 -33.632 24.289 1.00 37.67 71 GLN C CA 1
ATOM 1860 C C . GLN C 1 46 ? -22.016 -32.256 24.438 1.00 37.31 71 GLN C C 1
ATOM 1861 O O . GLN C 1 46 ? -22.006 -31.702 25.553 1.00 37.17 71 GLN C O 1
ATOM 1867 N N . THR C 1 47 ? -21.752 -31.642 23.300 1.00 34.78 72 THR C N 1
ATOM 1868 C CA . THR C 1 47 ? -21.364 -30.263 23.298 1.00 33.81 72 THR C CA 1
ATOM 1869 C C . THR C 1 47 ? -22.548 -29.294 23.570 1.00 34.50 72 THR C C 1
ATOM 1870 O O . THR C 1 47 ? -23.562 -29.289 22.844 1.00 34.98 72 THR C O 1
ATOM 1874 N N . LEU C 1 48 ? -22.330 -28.391 24.541 1.00 35.90 73 LEU C N 1
ATOM 1875 C CA . LEU C 1 48 ? -23.264 -27.313 24.895 1.00 35.14 73 LEU C CA 1
ATOM 1876 C C . LEU C 1 48 ? -22.866 -26.011 24.263 1.00 34.55 73 LEU C C 1
ATOM 1877 O O . LEU C 1 48 ? -23.656 -25.389 23.563 1.00 35.15 73 LEU C O 1
ATOM 1882 N N . TYR C 1 49 ? -21.625 -25.580 24.458 1.00 35.31 74 TYR C N 1
ATOM 1883 C CA . TYR C 1 49 ? -21.211 -24.311 23.859 1.00 35.63 74 TYR C CA 1
ATOM 1884 C C . TYR C 1 49 ? -19.792 -24.447 23.387 1.00 37.61 74 TYR C C 1
ATOM 1885 O O . TYR C 1 49 ? -18.976 -25.061 24.095 1.00 36.69 74 TYR C O 1
ATOM 1894 N N . PHE C 1 50 ? -19.504 -23.913 22.185 1.00 36.82 75 PHE C N 1
ATOM 1895 C CA . PHE C 1 50 ? -18.156 -23.910 21.698 1.00 37.31 75 PHE C CA 1
ATOM 1896 C C . PHE C 1 50 ? -17.820 -22.455 21.588 1.00 40.20 75 PHE C C 1
ATOM 1897 O O . PHE C 1 50 ? -18.323 -21.739 20.668 1.00 39.96 75 PHE C O 1
ATOM 1905 N N . ASP C 1 51 ? 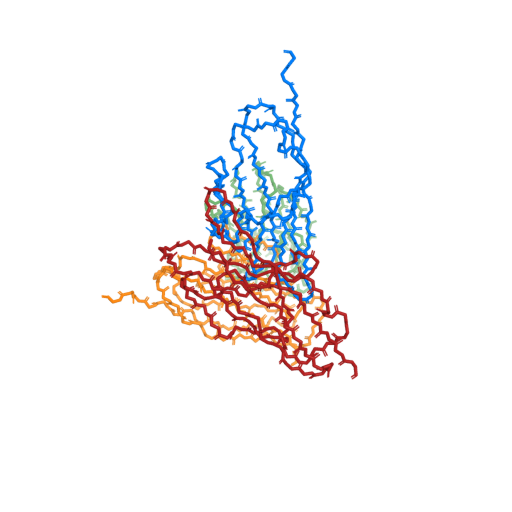-16.972 -22.006 22.517 1.00 41.58 76 ASP C N 1
ATOM 1906 C CA . ASP C 1 51 ? -16.814 -20.586 22.737 1.00 46.41 76 ASP C CA 1
ATOM 1907 C C . ASP C 1 51 ? -18.219 -20.006 22.765 1.00 47.27 76 ASP C C 1
ATOM 1908 O O . ASP C 1 51 ? -19.068 -20.552 23.463 1.00 46.02 76 ASP C O 1
ATOM 1913 N N . ASP C 1 52 ? -18.484 -18.955 21.982 1.00 49.82 77 ASP C N 1
ATOM 1914 C CA . ASP C 1 52 ? -19.798 -18.297 22.016 1.00 51.77 77 ASP C CA 1
ATOM 1915 C C . ASP C 1 52 ? -20.903 -19.052 21.242 1.00 49.18 77 ASP C C 1
ATOM 1916 O O . ASP C 1 52 ? -22.080 -18.673 21.325 1.00 50.27 77 ASP C O 1
ATOM 1921 N N . LYS C 1 53 ? -20.529 -20.103 20.510 1.00 45.89 78 LYS C N 1
ATOM 1922 C CA . LYS C 1 53 ? -21.467 -20.783 19.618 1.00 44.48 78 LYS C CA 1
ATOM 1923 C C . LYS C 1 53 ? -22.227 -21.855 20.343 1.00 40.81 78 LYS C C 1
ATOM 1924 O O . LYS C 1 53 ? -21.649 -22.759 20.961 1.00 39.85 78 LYS C O 1
ATOM 1930 N N . LYS C 1 54 ? -23.537 -21.763 20.242 1.00 39.90 79 LYS C N 1
ATOM 1931 C CA . LYS C 1 54 ? -24.392 -22.687 20.961 1.00 37.97 79 LYS C CA 1
ATOM 1932 C C . LYS C 1 54 ? -24.416 -23.986 20.156 1.00 35.60 79 LYS C C 1
ATOM 1933 O O . LYS C 1 54 ? -24.417 -23.933 18.926 1.00 37.21 79 LYS C O 1
ATOM 1939 N N . ALA C 1 55 ? -24.449 -25.130 20.834 1.00 40.87 80 ALA C N 1
ATOM 1940 C CA . ALA C 1 55 ? -24.443 -26.404 20.122 1.00 41.00 80 ALA C CA 1
ATOM 1941 C C . ALA C 1 55 ? -25.801 -27.175 20.275 1.00 41.83 80 ALA C C 1
ATOM 1942 O O . ALA C 1 55 ? -26.751 -26.947 19.494 1.00 40.45 80 ALA C O 1
ATOM 1944 N N . LEU C 1 56 ? -25.852 -28.061 21.285 1.00 42.80 81 LEU C N 1
ATOM 1945 C CA . LEU C 1 56 ? -27.069 -28.734 21.777 1.00 44.73 81 LEU C CA 1
ATOM 1946 C C . LEU C 1 56 ? -28.183 -27.723 21.831 1.00 45.46 81 LEU C C 1
ATOM 1947 O O . LEU C 1 56 ? -28.055 -26.634 22.397 1.00 44.78 81 LEU C O 1
ATOM 1952 N N . ARG C 1 57 ? -29.309 -28.096 21.249 1.00 48.53 82 ARG C N 1
ATOM 1953 C CA . ARG C 1 57 ? -30.443 -27.181 21.165 1.00 49.66 82 ARG C CA 1
ATOM 1954 C C . ARG C 1 57 ? -31.316 -26.914 22.391 1.00 50.81 82 ARG C C 1
ATOM 1955 O O . ARG C 1 57 ? -32.040 -25.911 22.396 1.00 53.36 82 ARG C O 1
ATOM 1963 N N . ASP C 1 58 ? -31.194 -27.720 23.450 1.00 49.88 83 ASP C N 1
ATOM 1964 C CA . ASP C 1 58 ? -31.831 -27.424 24.742 1.00 50.45 83 ASP C CA 1
ATOM 1965 C C . ASP C 1 58 ? -31.949 -25.896 25.043 1.00 51.28 83 ASP C C 1
ATOM 1966 O O . ASP C 1 58 ? -30.973 -25.269 25.445 1.00 50.46 83 ASP C O 1
ATOM 1971 N N . ASN C 1 59 ? -33.126 -25.291 24.868 1.00 52.75 84 ASN C N 1
ATOM 1972 C CA . ASN C 1 59 ? -33.243 -23.845 25.054 1.00 53.84 84 ASN C CA 1
ATOM 1973 C C . ASN C 1 59 ? -33.326 -23.400 26.533 1.00 54.16 84 ASN C C 1
ATOM 1974 O O . ASN C 1 59 ? -33.431 -22.216 26.822 1.00 53.76 84 ASN C O 1
ATOM 1979 N N . ARG C 1 60 ? -33.249 -24.349 27.460 1.00 45.84 85 ARG C N 1
ATOM 1980 C CA . ARG C 1 60 ? -33.028 -24.001 28.886 1.00 46.82 85 ARG C CA 1
ATOM 1981 C C . ARG C 1 60 ? -31.589 -23.538 29.142 1.00 45.38 85 ARG C C 1
ATOM 1982 O O . ARG C 1 60 ? -31.294 -23.064 30.243 1.00 46.11 85 ARG C O 1
ATOM 1990 N N . ILE C 1 61 ? -30.708 -23.689 28.133 1.00 44.09 86 ILE C N 1
ATOM 1991 C CA . ILE C 1 61 ? -29.263 -23.433 28.280 1.00 42.11 86 ILE C CA 1
ATOM 1992 C C . ILE C 1 61 ? -28.872 -22.208 27.521 1.00 42.15 86 ILE C C 1
ATOM 1993 O O . ILE C 1 61 ? -29.073 -22.159 26.335 1.00 44.62 86 ILE C O 1
ATOM 1998 N N . GLU C 1 62 ? -28.325 -21.208 28.204 1.00 42.05 87 GLU C N 1
ATOM 1999 C CA . GLU C 1 62 ? -27.975 -19.976 27.534 1.00 44.35 87 GLU C CA 1
ATOM 2000 C C . GLU C 1 62 ? -26.555 -19.554 27.864 1.00 43.93 87 GLU C C 1
ATOM 2001 O O . GLU C 1 62 ? -25.912 -20.133 28.746 1.00 44.05 87 GLU C O 1
ATOM 2007 N N . LEU C 1 63 ? -26.096 -18.527 27.159 1.00 45.32 88 LEU C N 1
ATOM 2008 C CA . LEU C 1 63 ? -24.758 -18.022 27.319 1.00 46.72 88 LEU C CA 1
ATOM 2009 C C . LEU C 1 63 ? -24.771 -16.863 28.290 1.00 48.68 88 LEU C C 1
ATOM 2010 O O . LEU C 1 63 ? -25.467 -15.871 28.061 1.00 51.74 88 LEU C O 1
ATOM 2015 N N . VAL C 1 64 ? -23.990 -16.973 29.356 1.00 47.46 89 VAL C N 1
ATOM 2016 C CA . VAL C 1 64 ? -23.794 -15.825 30.254 1.00 48.58 89 VAL C CA 1
ATOM 2017 C C . VAL C 1 64 ? -22.672 -14.977 29.680 1.00 50.20 89 VAL C C 1
ATOM 2018 O O . VAL C 1 64 ? -22.856 -13.792 29.331 1.00 51.93 89 VAL C O 1
ATOM 2022 N N . ARG C 1 65 ? -21.504 -15.596 29.543 1.00 50.42 90 ARG C N 1
ATOM 2023 C CA . ARG C 1 65 ? -20.363 -14.875 29.011 1.00 52.98 90 ARG C CA 1
ATOM 2024 C C . ARG C 1 65 ? -19.379 -15.813 28.360 1.00 50.48 90 ARG C C 1
ATOM 2025 O O . ARG C 1 65 ? -19.085 -16.904 28.883 1.00 48.05 90 ARG C O 1
ATOM 2033 N N . ALA C 1 66 ? -18.885 -15.363 27.208 1.00 51.41 91 ALA C N 1
ATOM 2034 C CA . ALA C 1 66 ? -17.784 -16.000 26.509 1.00 50.65 91 ALA C CA 1
ATOM 2035 C C . ALA C 1 66 ? -16.735 -14.956 26.118 1.00 53.08 91 ALA C C 1
ATOM 2036 O O . ALA C 1 66 ? -17.017 -13.978 25.414 1.00 55.39 91 ALA C O 1
ATOM 2038 N N . SER C 1 67 ? -15.516 -15.172 26.581 1.00 53.24 92 SER C N 1
ATOM 2039 C CA . SER C 1 67 ? -14.380 -14.378 26.142 1.00 55.20 92 SER C CA 1
ATOM 2040 C C . SER C 1 67 ? -13.219 -15.349 26.234 1.00 54.35 92 SER C C 1
ATOM 2041 O O . SER C 1 67 ? -13.440 -16.523 26.583 1.00 52.96 92 SER C O 1
ATOM 2044 N N . TRP C 1 68 ? -11.991 -14.903 26.027 1.00 55.63 93 TRP C N 1
ATOM 2045 C CA . TRP C 1 68 ? -10.859 -15.805 26.123 1.00 54.87 93 TRP C CA 1
ATOM 2046 C C . TRP C 1 68 ? -10.501 -16.203 27.545 1.00 54.41 93 TRP C C 1
ATOM 2047 O O . TRP C 1 68 ? -9.747 -17.092 27.737 1.00 54.36 93 TRP C O 1
ATOM 2058 N N . HIS C 1 69 ? -11.052 -15.543 28.547 1.00 55.24 94 HIS C N 1
ATOM 2059 C CA . HIS C 1 69 ? -10.726 -15.881 29.975 1.00 55.83 94 HIS C CA 1
ATOM 2060 C C . HIS C 1 69 ? -11.849 -16.581 30.720 1.00 54.03 94 HIS C C 1
ATOM 2061 O O . HIS C 1 69 ? -11.665 -17.136 31.815 1.00 54.63 94 HIS C O 1
ATOM 2068 N N . GLU C 1 70 ? -13.021 -16.558 30.103 1.00 52.09 95 GLU C N 1
ATOM 2069 C CA . GLU C 1 70 ? -14.217 -17.101 30.735 1.00 50.49 95 GLU C CA 1
ATOM 2070 C C . GLU C 1 70 ? -15.198 -17.695 29.735 1.00 46.75 95 GLU C C 1
ATOM 2071 O O . GLU C 1 70 ? -15.558 -17.060 28.704 1.00 46.67 95 GLU C O 1
ATOM 2077 N N . LEU C 1 71 ? -15.665 -18.892 30.076 1.00 43.57 96 LEU C N 1
ATOM 2078 C CA . LEU C 1 71 ? -16.883 -19.402 29.493 1.00 41.06 96 LEU C CA 1
ATOM 2079 C C . LEU C 1 71 ? -17.915 -19.762 30.560 1.00 41.12 96 LEU C C 1
ATOM 2080 O O . LEU C 1 71 ? -17.727 -20.760 31.334 1.00 41.43 96 LEU C O 1
ATOM 2085 N N . SER C 1 72 ? -19.003 -18.971 30.578 1.00 46.56 97 SER C N 1
ATOM 2086 C CA . SER C 1 72 ? -20.093 -19.113 31.579 1.00 46.41 97 SER C CA 1
ATOM 2087 C C . SER C 1 72 ? -21.466 -19.318 30.945 1.00 44.46 97 SER C C 1
ATOM 2088 O O . SER C 1 72 ? -21.940 -18.450 30.204 1.00 44.51 97 SER C O 1
ATOM 2091 N N . ILE C 1 73 ? -22.126 -20.415 31.306 1.00 43.17 98 ILE C N 1
ATOM 2092 C CA . ILE C 1 73 ? -23.443 -20.700 30.767 1.00 42.89 98 ILE C CA 1
ATOM 2093 C C . ILE C 1 73 ? -24.413 -20.923 31.921 1.00 44.73 98 ILE C C 1
ATOM 2094 O O . ILE C 1 73 ? -23.978 -21.163 33.064 1.00 45.67 98 ILE C O 1
ATOM 2099 N N . SER C 1 74 ? -25.708 -20.775 31.629 1.00 45.70 99 SER C N 1
ATOM 2100 C CA . SER C 1 74 ? -26.769 -21.047 32.612 1.00 47.70 99 SER C CA 1
ATOM 2101 C C . SER C 1 74 ? -27.764 -22.095 32.128 1.00 48.09 99 SER C C 1
ATOM 2102 O O . SER C 1 74 ? -28.144 -22.131 30.938 1.00 49.17 99 SER C O 1
ATOM 2105 N N . VAL C 1 75 ? -28.173 -22.946 33.058 1.00 48.62 100 VAL C N 1
ATOM 2106 C CA . VAL C 1 75 ? -29.304 -23.829 32.872 1.00 49.89 100 VAL C CA 1
ATOM 2107 C C . VAL C 1 75 ? -30.499 -23.273 33.684 1.00 52.77 100 VAL C C 1
ATOM 2108 O O . VAL C 1 75 ? -30.376 -23.044 34.898 1.00 52.77 100 VAL C O 1
ATOM 2112 N N . SER C 1 76 ? -31.622 -23.000 33.006 1.00 54.99 101 SER C N 1
ATOM 2113 C CA . SER C 1 76 ? -32.879 -22.669 33.692 1.00 58.21 101 SER C CA 1
ATOM 2114 C C . SER C 1 76 ? -33.724 -23.908 33.848 1.00 59.00 101 SER C C 1
ATOM 2115 O O . SER C 1 76 ? -33.553 -24.883 33.093 1.00 58.37 101 SER C O 1
ATOM 2118 N N . ASP C 1 77 ? -34.625 -23.872 34.829 1.00 60.83 102 ASP C N 1
ATOM 2119 C CA . ASP C 1 77 ? -35.549 -24.942 35.052 1.00 62.24 102 ASP C CA 1
ATOM 2120 C C . ASP C 1 77 ? -34.821 -26.297 35.184 1.00 59.66 102 ASP C C 1
ATOM 2121 O O . ASP C 1 77 ? -35.140 -27.272 34.494 1.00 59.55 102 ASP C O 1
ATOM 2126 N N . VAL C 1 78 ? -33.822 -26.387 36.052 1.00 58.43 103 VAL C N 1
ATOM 2127 C CA . VAL C 1 78 ? -33.047 -27.633 36.041 1.00 57.33 103 VAL C CA 1
ATOM 2128 C C . VAL C 1 78 ? -33.898 -28.793 36.521 1.00 59.42 103 VAL C C 1
ATOM 2129 O O . VAL C 1 78 ? -34.799 -28.596 37.342 1.00 62.16 103 VAL C O 1
ATOM 2133 N N . SER C 1 79 ? -33.590 -29.992 36.033 1.00 54.80 104 SER C N 1
ATOM 2134 C CA . SER C 1 79 ? -34.310 -31.207 36.368 1.00 56.30 104 SER C CA 1
ATOM 2135 C C . SER C 1 79 ? -33.378 -32.205 37.057 1.00 57.37 104 SER C C 1
ATOM 2136 O O . SER C 1 79 ? -32.138 -32.105 36.966 1.00 56.63 104 SER C O 1
ATOM 2139 N N . LEU C 1 80 ? -33.961 -33.177 37.754 1.00 59.65 105 LEU C N 1
ATOM 2140 C CA . LEU C 1 80 ? -33.145 -34.182 38.417 1.00 61.77 105 LEU C CA 1
ATOM 2141 C C . LEU C 1 80 ? -32.084 -34.801 37.470 1.00 62.37 105 LEU C C 1
ATOM 2142 O O . LEU C 1 80 ? -30.941 -35.039 37.867 1.00 62.95 105 LEU C O 1
ATOM 2147 N N . SER C 1 81 ? -32.452 -34.997 36.209 1.00 63.08 106 SER C N 1
ATOM 2148 C CA . SER C 1 81 ? -31.575 -35.612 35.216 1.00 64.37 106 SER C CA 1
ATOM 2149 C C . SER C 1 81 ? -30.455 -34.709 34.650 1.00 62.20 106 SER C C 1
ATOM 2150 O O . SER C 1 81 ? -29.760 -35.122 33.738 1.00 62.83 106 SER C O 1
ATOM 2153 N N . ASP C 1 82 ? -30.320 -33.480 35.153 1.00 60.33 107 ASP C N 1
ATOM 2154 C CA . ASP C 1 82 ? -29.225 -32.598 34.807 1.00 58.66 107 ASP C CA 1
ATOM 2155 C C . ASP C 1 82 ? -28.037 -32.807 35.753 1.00 58.15 107 ASP C C 1
ATOM 2156 O O . ASP C 1 82 ? -26.969 -32.257 35.543 1.00 57.43 107 ASP C O 1
ATOM 2161 N N . GLU C 1 83 ? -28.242 -33.591 36.795 1.00 58.58 108 GLU C N 1
ATOM 2162 C CA . GLU C 1 83 ? -27.199 -33.829 37.771 1.00 59.64 108 GLU C CA 1
ATOM 2163 C C . GLU C 1 83 ? -26.065 -34.659 37.175 1.00 59.21 108 GLU C C 1
ATOM 2164 O O . GLU C 1 83 ? -26.299 -35.732 36.657 1.00 60.61 108 GLU C O 1
ATOM 2170 N N . GLY C 1 84 ? -24.838 -34.163 37.288 1.00 58.62 109 GLY C N 1
ATOM 2171 C CA . GLY C 1 84 ? -23.655 -34.955 36.982 1.00 57.99 109 GLY C CA 1
ATOM 2172 C C . GLY C 1 84 ? -22.442 -34.125 36.612 1.00 57.38 109 GLY C C 1
ATOM 2173 O O . GLY C 1 84 ? -22.450 -32.897 36.708 1.00 57.11 109 GLY C O 1
ATOM 2174 N N . GLN C 1 85 ? -21.408 -34.809 36.152 1.00 57.23 110 GLN C N 1
ATOM 2175 C CA . GLN C 1 85 ? -20.140 -34.199 35.815 1.00 56.64 110 GLN C CA 1
ATOM 2176 C C . GLN C 1 85 ? -20.185 -33.385 34.499 1.00 52.22 110 GLN C C 1
ATOM 2177 O O . GLN C 1 85 ? -20.383 -33.951 33.434 1.00 52.98 110 GLN C O 1
ATOM 2183 N N . TYR C 1 86 ? -19.983 -32.077 34.543 1.00 49.91 111 TYR C N 1
ATOM 2184 C CA . TYR C 1 86 ? -19.908 -31.284 33.312 1.00 46.71 111 TYR C CA 1
ATOM 2185 C C . TYR C 1 86 ? -18.461 -31.030 32.989 1.00 46.81 111 TYR C C 1
ATOM 2186 O O . TYR C 1 86 ? -17.706 -30.730 33.897 1.00 47.41 111 TYR C O 1
ATOM 2195 N N . THR C 1 87 ? -18.046 -31.115 31.716 1.00 45.33 112 THR C N 1
ATOM 2196 C CA . THR C 1 87 ? -16.669 -30.756 31.479 1.00 44.46 112 THR C CA 1
ATOM 2197 C C . THR C 1 87 ? -16.279 -29.510 30.697 1.00 44.34 112 THR C C 1
ATOM 2198 O O . THR C 1 87 ? -16.811 -29.190 29.632 1.00 45.07 112 THR C O 1
ATOM 2202 N N . CYS C 1 88 ? -15.347 -28.756 31.272 1.00 45.79 113 CYS C N 1
ATOM 2203 C CA . CYS C 1 88 ? -14.809 -27.585 30.592 1.00 46.73 113 CYS C CA 1
ATOM 2204 C C . CYS C 1 88 ? -13.498 -27.994 29.915 1.00 46.33 113 CYS C C 1
ATOM 2205 O O . CYS C 1 88 ? -12.570 -28.409 30.621 1.00 48.54 113 CYS C O 1
ATOM 2208 N N . SER C 1 89 ? -13.430 -27.881 28.581 1.00 43.52 114 SER C N 1
ATOM 2209 C CA . SER C 1 89 ? -12.212 -28.176 27.809 1.00 44.14 114 SER C CA 1
ATOM 2210 C C . SER C 1 89 ? -11.558 -26.905 27.317 1.00 45.58 114 SER C C 1
ATOM 2211 O O . SER C 1 89 ? -12.245 -25.998 26.862 1.00 44.78 114 SER C O 1
ATOM 2214 N N . LEU C 1 90 ? -10.224 -26.857 27.429 1.00 39.81 115 LEU C N 1
ATOM 2215 C CA . LEU C 1 90 ? -9.406 -25.746 26.907 1.00 40.83 115 LEU C CA 1
ATOM 2216 C C . LEU C 1 90 ? -8.473 -26.347 25.843 1.00 40.55 115 LEU C C 1
ATOM 2217 O O . LEU C 1 90 ? -7.747 -27.275 26.137 1.00 40.33 115 LEU C O 1
ATOM 2222 N N . PHE C 1 91 ? -8.548 -25.896 24.586 1.00 41.16 116 PHE C N 1
ATOM 2223 C CA . PHE C 1 91 ? -7.823 -26.613 23.529 1.00 41.94 116 PHE C CA 1
ATOM 2224 C C . PHE C 1 91 ? -6.395 -26.119 23.383 1.00 43.37 116 PHE C C 1
ATOM 2225 O O . PHE C 1 91 ? -6.036 -25.489 22.402 1.00 45.75 116 PHE C O 1
ATOM 2233 N N . THR C 1 92 ? -5.609 -26.371 24.420 1.00 45.82 117 THR C N 1
ATOM 2234 C CA . THR C 1 92 ? -4.150 -26.299 24.402 1.00 47.23 117 THR C CA 1
ATOM 2235 C C . THR C 1 92 ? -3.669 -27.631 23.829 1.00 49.22 117 THR C C 1
ATOM 2236 O O . THR C 1 92 ? -4.479 -28.572 23.601 1.00 48.43 117 THR C O 1
ATOM 2240 N N . MET C 1 93 ? -2.356 -27.735 23.620 1.00 51.65 118 MET C N 1
ATOM 2241 C CA . MET C 1 93 ? -1.783 -28.922 23.016 1.00 54.10 118 MET C CA 1
ATOM 2242 C C . MET C 1 93 ? -0.869 -29.527 24.053 1.00 55.55 118 MET C C 1
ATOM 2243 O O . MET C 1 93 ? 0.221 -29.009 24.250 1.00 57.81 118 MET C O 1
ATOM 2248 N N . PRO C 1 94 ? -1.290 -30.612 24.735 1.00 54.91 119 PRO C N 1
ATOM 2249 C CA . PRO C 1 94 ? -2.584 -31.299 24.623 1.00 52.46 119 PRO C CA 1
ATOM 2250 C C . PRO C 1 94 ? -3.744 -30.590 25.336 1.00 49.82 119 PRO C C 1
ATOM 2251 O O . PRO C 1 94 ? -3.548 -29.570 26.089 1.00 49.75 119 PRO C O 1
ATOM 2255 N N . VAL C 1 95 ? -4.958 -31.102 25.102 1.00 49.76 120 VAL C N 1
ATOM 2256 C CA . VAL C 1 95 ? -6.110 -30.526 25.731 1.00 47.09 120 VAL C CA 1
ATOM 2257 C C . VAL C 1 95 ? -6.001 -30.604 27.284 1.00 46.95 120 VAL C C 1
ATOM 2258 O O . VAL C 1 95 ? -5.509 -31.581 27.826 1.00 47.04 120 VAL C O 1
ATOM 2262 N N . LYS C 1 96 ? -6.448 -29.551 27.956 1.00 45.71 121 LYS C N 1
ATOM 2263 C CA . LYS C 1 96 ? -6.625 -29.543 29.401 1.00 45.97 121 LYS C CA 1
ATOM 2264 C C . LYS C 1 96 ? -8.124 -29.383 29.756 1.00 45.79 121 LYS C C 1
ATOM 2265 O O . LYS C 1 96 ? -8.858 -28.637 29.046 1.00 44.57 121 LYS C O 1
ATOM 2271 N N . THR C 1 97 ? -8.551 -30.092 30.817 1.00 45.80 122 THR C N 1
ATOM 2272 C CA . THR C 1 97 ? -9.951 -30.219 31.188 1.00 46.73 122 THR C CA 1
ATOM 2273 C C . THR C 1 97 ? -10.159 -29.902 32.682 1.00 49.00 122 THR C C 1
ATOM 2274 O O . THR C 1 97 ? -9.307 -30.176 33.490 1.00 50.74 122 THR C O 1
ATOM 2278 N N . SER C 1 98 ? -11.286 -29.290 33.013 1.00 48.80 123 SER C N 1
ATOM 2279 C CA . SER C 1 98 ? -11.674 -29.117 34.400 1.00 51.68 123 SER C CA 1
ATOM 2280 C C . SER C 1 98 ? -13.145 -29.535 34.422 1.00 51.19 123 SER C C 1
ATOM 2281 O O . SER C 1 98 ? -13.899 -29.160 33.506 1.00 47.93 123 SER C O 1
ATOM 2284 N N . LYS C 1 99 ? -13.493 -30.339 35.435 1.00 53.66 124 LYS C N 1
ATOM 2285 C CA . LYS C 1 99 ? -14.836 -30.876 35.676 1.00 55.92 124 LYS C CA 1
ATOM 2286 C C . LYS C 1 99 ? -15.581 -30.122 36.771 1.00 57.29 124 LYS C C 1
ATOM 2287 O O . LYS C 1 99 ? -15.068 -29.946 37.884 1.00 58.74 124 LYS C O 1
ATOM 2293 N N . ALA C 1 100 ? -16.822 -29.753 36.475 1.00 56.36 125 ALA C N 1
ATOM 2294 C CA . ALA C 1 100 ? -17.728 -29.199 37.451 1.00 57.62 125 ALA C CA 1
ATOM 2295 C C . ALA C 1 100 ? -18.836 -30.219 37.656 1.00 62.10 125 ALA C C 1
ATOM 2296 O O . ALA C 1 100 ? -19.607 -30.508 36.743 1.00 61.85 125 ALA C O 1
ATOM 2298 N N . TYR C 1 101 ? -18.913 -30.788 38.848 1.00 52.70 126 TYR C N 1
ATOM 2299 C CA . TYR C 1 101 ? -20.104 -31.524 39.224 1.00 53.50 126 TYR C CA 1
ATOM 2300 C C . TYR C 1 101 ? -21.297 -30.606 39.569 1.00 51.71 126 TYR C C 1
ATOM 2301 O O . TYR C 1 101 ? -21.138 -29.611 40.276 1.00 51.80 126 TYR C O 1
ATOM 2310 N N . LEU C 1 102 ? -22.487 -30.977 39.094 1.00 51.34 127 LEU C N 1
ATOM 2311 C CA . LEU C 1 102 ? -23.722 -30.231 39.342 1.00 50.38 127 LEU C CA 1
ATOM 2312 C C . LEU C 1 102 ? -24.686 -31.073 40.168 1.00 50.75 127 LEU C C 1
ATOM 2313 O O . LEU C 1 102 ? -25.289 -32.012 39.643 1.00 51.22 127 LEU C O 1
ATOM 2318 N N . THR C 1 103 ? -24.830 -30.754 41.461 1.00 51.41 128 THR C N 1
ATOM 2319 C CA . THR C 1 103 ? -25.805 -31.508 42.282 1.00 51.96 128 THR C CA 1
ATOM 2320 C C . THR C 1 103 ? -27.156 -30.809 42.332 1.00 52.52 128 THR C C 1
ATOM 2321 O O . THR C 1 103 ? -27.257 -29.577 42.443 1.00 51.94 128 THR C O 1
ATOM 2325 N N . VAL C 1 104 ? -28.189 -31.619 42.142 1.00 54.30 129 VAL C N 1
ATOM 2326 C CA . VAL C 1 104 ? -29.543 -31.107 42.039 1.00 55.35 129 VAL C CA 1
ATOM 2327 C C . VAL C 1 104 ? -30.415 -31.677 43.151 1.00 58.26 129 VAL C C 1
ATOM 2328 O O . VAL C 1 104 ? -30.665 -32.878 43.204 1.00 60.04 129 VAL C O 1
ATOM 2332 N N . LEU C 1 105 ? -30.863 -30.785 44.024 1.00 59.69 130 LEU C N 1
ATOM 2333 C CA . LEU C 1 105 ? -31.630 -31.143 45.195 1.00 63.90 130 LEU C CA 1
ATOM 2334 C C . LEU C 1 105 ? -33.087 -30.876 44.875 1.00 64.33 130 LEU C C 1
ATOM 2335 O O . LEU C 1 105 ? -33.421 -29.784 44.372 1.00 63.68 130 LEU C O 1
ATOM 2340 N N . PHE D 1 10 ? 16.873 -31.012 -26.188 1.00 44.76 35 PHE D N 1
ATOM 2341 C CA . PHE D 1 10 ? 16.044 -32.178 -26.521 1.00 44.12 35 PHE D CA 1
ATOM 2342 C C . PHE D 1 10 ? 14.549 -32.262 -26.244 1.00 42.19 35 PHE D C 1
ATOM 2343 O O . PHE D 1 10 ? 14.036 -33.406 -26.292 1.00 44.51 35 PHE D O 1
ATOM 2351 N N . PRO D 1 11 ? 13.838 -31.144 -25.917 1.00 63.24 36 PRO D N 1
ATOM 2352 C CA . PRO D 1 11 ? 12.400 -31.366 -26.174 1.00 58.98 36 PRO D CA 1
ATOM 2353 C C . PRO D 1 11 ? 12.122 -31.110 -27.642 1.00 56.89 36 PRO D C 1
ATOM 2354 O O . PRO D 1 11 ? 12.618 -30.119 -28.194 1.00 55.40 36 PRO D O 1
ATOM 2358 N N . LEU D 1 12 ? 11.317 -31.996 -28.228 1.00 55.60 37 LEU D N 1
ATOM 2359 C CA . LEU D 1 12 ? 10.828 -31.855 -29.606 1.00 55.94 37 LEU D CA 1
ATOM 2360 C C . LEU D 1 12 ? 9.332 -32.057 -29.806 1.00 53.90 37 LEU D C 1
ATOM 2361 O O . LEU D 1 12 ? 8.779 -33.137 -29.532 1.00 53.49 37 LEU D O 1
ATOM 2366 N N . THR D 1 13 ? 8.686 -31.000 -30.280 1.00 51.91 38 THR D N 1
ATOM 2367 C CA . THR D 1 13 ? 7.279 -31.080 -30.567 1.00 51.75 38 THR D CA 1
ATOM 2368 C C . THR D 1 13 ? 6.974 -30.672 -32.040 1.00 52.84 38 THR D C 1
ATOM 2369 O O . THR D 1 13 ? 7.896 -30.411 -32.810 1.00 53.69 38 THR D O 1
ATOM 2373 N N . GLN D 1 14 ? 5.697 -30.650 -32.435 1.00 52.29 39 GLN D N 1
ATOM 2374 C CA . GLN D 1 14 ? 5.360 -30.276 -33.797 1.00 53.65 39 GLN D CA 1
ATOM 2375 C C . GLN D 1 14 ? 4.023 -29.593 -33.918 1.00 52.23 39 GLN D C 1
ATOM 2376 O O . GLN D 1 14 ? 3.102 -29.900 -33.140 1.00 50.43 39 GLN D O 1
ATOM 2382 N N . ASN D 1 15 ? 3.942 -28.646 -34.862 1.00 52.18 40 ASN D N 1
ATOM 2383 C CA . ASN D 1 15 ? 2.682 -27.969 -35.210 1.00 52.19 40 ASN D CA 1
ATOM 2384 C C . ASN D 1 15 ? 1.555 -28.983 -35.461 1.00 50.79 40 ASN D C 1
ATOM 2385 O O . ASN D 1 15 ? 1.803 -30.111 -35.924 1.00 50.30 40 ASN D O 1
ATOM 2390 N N . VAL D 1 16 ? 0.338 -28.605 -35.050 1.00 49.14 41 VAL D N 1
ATOM 2391 C CA . VAL D 1 16 ? -0.814 -29.488 -35.139 1.00 48.46 41 VAL D CA 1
ATOM 2392 C C . VAL D 1 16 ? -1.999 -28.701 -35.689 1.00 49.32 41 VAL D C 1
ATOM 2393 O O . VAL D 1 16 ? -2.223 -27.576 -35.264 1.00 49.49 41 VAL D O 1
ATOM 2397 N N . THR D 1 17 ? -2.736 -29.304 -36.645 1.00 50.48 42 THR D N 1
ATOM 2398 C CA . THR D 1 17 ? -4.016 -28.767 -37.167 1.00 49.53 42 THR D CA 1
ATOM 2399 C C . THR D 1 17 ? -5.231 -29.619 -36.745 1.00 49.45 42 THR D C 1
ATOM 2400 O O . THR D 1 17 ? -5.190 -30.866 -36.735 1.00 49.26 42 THR D O 1
ATOM 2404 N N . VAL D 1 18 ? -6.322 -28.943 -36.387 1.00 46.20 43 VAL D N 1
ATOM 2405 C CA . VAL D 1 18 ? -7.541 -29.652 -35.985 1.00 45.49 43 VAL D CA 1
ATOM 2406 C C . VAL D 1 18 ? -8.735 -28.824 -36.434 1.00 46.07 43 VAL D C 1
ATOM 2407 O O . VAL D 1 18 ? -8.671 -27.598 -36.419 1.00 46.22 43 VAL D O 1
ATOM 2411 N N . VAL D 1 19 ? -9.789 -29.501 -36.897 1.00 47.97 44 VAL D N 1
ATOM 2412 C CA . VAL D 1 19 ? -11.054 -28.828 -37.270 1.00 51.55 44 VAL D CA 1
ATOM 2413 C C . VAL D 1 19 ? -11.852 -28.543 -35.968 1.00 52.48 44 VAL D C 1
ATOM 2414 O O . VAL D 1 19 ? -11.974 -29.444 -35.084 1.00 51.59 44 VAL D O 1
ATOM 2418 N N . GLU D 1 20 ? -12.368 -27.308 -35.843 1.00 54.41 45 GLU D N 1
ATOM 2419 C CA . GLU D 1 20 ? -13.202 -26.921 -34.691 1.00 55.24 45 GLU D CA 1
ATOM 2420 C C . GLU D 1 20 ? -14.131 -28.086 -34.295 1.00 53.93 45 GLU D C 1
ATOM 2421 O O . GLU D 1 20 ? -14.611 -28.814 -35.164 1.00 54.09 45 GLU D O 1
ATOM 2427 N N . GLY D 1 21 ? -14.346 -28.302 -33.002 1.00 52.79 46 GLY D N 1
ATOM 2428 C CA . GLY D 1 21 ? -15.104 -29.464 -32.553 1.00 52.10 46 GLY D CA 1
ATOM 2429 C C . GLY D 1 21 ? -14.348 -30.785 -32.561 1.00 51.97 46 GLY D C 1
ATOM 2430 O O . GLY D 1 21 ? -14.767 -31.759 -31.916 1.00 51.88 46 GLY D O 1
ATOM 2431 N N . GLY D 1 22 ? -13.224 -30.841 -33.259 1.00 51.32 47 GLY D N 1
ATOM 2432 C CA . GLY D 1 22 ? -12.442 -32.079 -33.290 1.00 52.15 47 GLY D CA 1
ATOM 2433 C C . GLY D 1 22 ? -11.538 -32.249 -32.064 1.00 52.51 47 GLY D C 1
ATOM 2434 O O . GLY D 1 22 ? -11.539 -31.406 -31.167 1.00 52.68 47 GLY D O 1
ATOM 2435 N N . THR D 1 23 ? -10.782 -33.348 -32.033 1.00 52.16 48 THR D N 1
ATOM 2436 C CA . THR D 1 23 ? -9.814 -33.644 -30.972 1.00 52.03 48 THR D CA 1
ATOM 2437 C C . THR D 1 23 ? -8.348 -33.605 -31.488 1.00 51.78 48 THR D C 1
ATOM 2438 O O . THR D 1 23 ? -7.983 -34.367 -32.376 1.00 51.90 48 THR D O 1
ATOM 2442 N N . ALA D 1 24 ? -7.531 -32.728 -30.904 1.00 51.29 49 ALA D N 1
ATOM 2443 C CA . ALA D 1 24 ? -6.117 -32.603 -31.222 1.00 50.91 49 ALA D CA 1
ATOM 2444 C C . ALA D 1 24 ? -5.266 -33.355 -30.175 1.00 53.17 49 ALA D C 1
ATOM 2445 O O . ALA D 1 24 ? -5.620 -33.424 -28.982 1.00 53.16 49 ALA D O 1
ATOM 2447 N N . ILE D 1 25 ? -4.154 -33.928 -30.635 1.00 51.50 50 ILE D N 1
ATOM 2448 C CA . ILE D 1 25 ? -3.164 -34.530 -29.768 1.00 50.41 50 ILE D CA 1
ATOM 2449 C C . ILE D 1 25 ? -1.854 -33.761 -29.841 1.00 51.18 50 ILE D C 1
ATOM 2450 O O . ILE D 1 25 ? -1.359 -33.471 -30.934 1.00 53.97 50 ILE D O 1
ATOM 2455 N N . LEU D 1 26 ? -1.348 -33.357 -28.671 1.00 50.58 51 LEU D N 1
ATOM 2456 C CA . LEU D 1 26 ? -0.047 -32.719 -28.573 1.00 50.40 51 LEU D CA 1
ATOM 2457 C C . LEU D 1 26 ? 1.001 -33.689 -27.968 1.00 49.27 51 LEU D C 1
ATOM 2458 O O . LEU D 1 26 ? 0.824 -34.267 -26.861 1.00 48.52 51 LEU D O 1
ATOM 2463 N N . THR D 1 27 ? 2.082 -33.856 -28.735 1.00 48.60 52 THR D N 1
ATOM 2464 C CA . THR D 1 27 ? 3.139 -34.808 -28.431 1.00 48.64 52 THR D CA 1
ATOM 2465 C C . THR D 1 27 ? 4.476 -34.106 -28.202 1.00 48.59 52 THR D C 1
ATOM 2466 O O . THR D 1 27 ? 4.901 -33.262 -28.984 1.00 48.31 52 THR D O 1
ATOM 2470 N N . CYS D 1 28 ? 5.143 -34.430 -27.103 1.00 48.52 53 CYS D N 1
ATOM 2471 C CA . CYS D 1 28 ? 6.472 -33.852 -26.900 1.00 49.20 53 CYS D CA 1
ATOM 2472 C C . CYS D 1 28 ? 7.408 -34.994 -26.658 1.00 49.17 53 CYS D C 1
ATOM 2473 O O . CYS D 1 28 ? 7.119 -35.919 -25.868 1.00 48.66 53 CYS D O 1
ATOM 2476 N N . ARG D 1 29 ? 8.526 -34.914 -27.370 1.00 50.54 54 ARG D N 1
ATOM 2477 C CA . ARG D 1 29 ? 9.541 -35.960 -27.431 1.00 52.71 54 ARG D CA 1
ATOM 2478 C C . ARG D 1 29 ? 10.904 -35.532 -26.938 1.00 52.90 54 ARG D C 1
ATOM 2479 O O . ARG D 1 29 ? 11.422 -34.464 -27.316 1.00 52.26 54 ARG D O 1
ATOM 2487 N N . VAL D 1 30 ? 11.501 -36.414 -26.142 1.00 57.06 55 VAL D N 1
ATOM 2488 C CA . VAL D 1 30 ? 12.887 -36.240 -25.680 1.00 59.09 55 VAL D CA 1
ATOM 2489 C C . VAL D 1 30 ? 13.734 -37.456 -26.094 1.00 60.44 55 VAL D C 1
ATOM 2490 O O . VAL D 1 30 ? 13.556 -38.575 -25.539 1.00 58.73 55 VAL D O 1
ATOM 2494 N N . ASP D 1 31 ? 14.638 -37.222 -27.055 1.00 64.69 56 ASP D N 1
ATOM 2495 C CA . ASP D 1 31 ? 15.483 -38.292 -27.624 1.00 68.64 56 ASP D CA 1
ATOM 2496 C C . ASP D 1 31 ? 16.186 -39.221 -26.579 1.00 66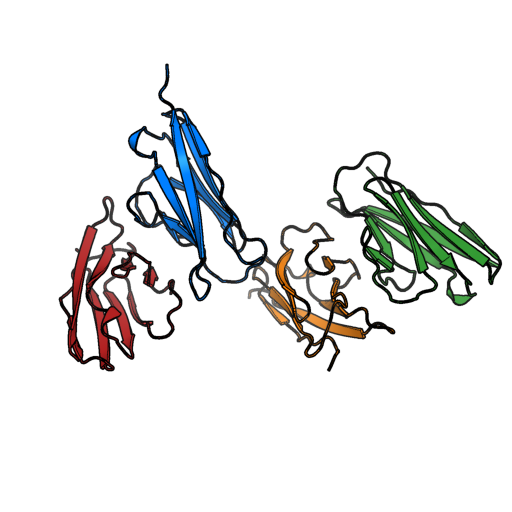.91 56 ASP D C 1
ATOM 2497 O O . ASP D 1 31 ? 15.951 -40.447 -26.564 1.00 66.90 56 ASP D O 1
ATOM 2502 N N . GLN D 1 32 ? 17.041 -38.650 -25.730 1.00 66.60 57 GLN D N 1
ATOM 2503 C CA . GLN D 1 32 ? 17.611 -39.408 -24.606 1.00 66.08 57 GLN D CA 1
ATOM 2504 C C . GLN D 1 32 ? 17.347 -38.580 -23.380 1.00 63.61 57 GLN D C 1
ATOM 2505 O O . GLN D 1 32 ? 17.503 -37.350 -23.405 1.00 64.25 57 GLN D O 1
ATOM 2511 N N . ASN D 1 33 ? 16.922 -39.258 -22.318 1.00 62.03 58 ASN D N 1
ATOM 2512 C CA . ASN D 1 33 ? 16.597 -38.602 -21.066 1.00 61.31 58 ASN D CA 1
ATOM 2513 C C . ASN D 1 33 ? 16.726 -39.604 -19.952 1.00 62.47 58 ASN D C 1
ATOM 2514 O O . ASN D 1 33 ? 16.448 -40.801 -20.125 1.00 63.47 58 ASN D O 1
ATOM 2519 N N . ASP D 1 34 ? 17.162 -39.088 -18.805 1.00 64.10 59 ASP D N 1
ATOM 2520 C CA . ASP D 1 34 ? 17.234 -39.834 -17.541 1.00 66.59 59 ASP D CA 1
ATOM 2521 C C . ASP D 1 34 ? 15.854 -39.730 -16.891 1.00 66.26 59 ASP D C 1
ATOM 2522 O O . ASP D 1 34 ? 14.863 -40.205 -17.454 1.00 65.77 59 ASP D O 1
ATOM 2527 N N . ASN D 1 35 ? 15.799 -39.083 -15.733 1.00 76.43 60 ASN D N 1
ATOM 2528 C CA . ASN D 1 35 ? 14.571 -38.816 -15.048 1.00 72.34 60 ASN D CA 1
ATOM 2529 C C . ASN D 1 35 ? 14.398 -37.296 -14.859 1.00 66.54 60 ASN D C 1
ATOM 2530 O O . ASN D 1 35 ? 14.262 -36.810 -13.749 1.00 65.73 60 ASN D O 1
ATOM 2535 N N . THR D 1 36 ? 14.423 -36.555 -15.962 1.00 61.03 61 THR D N 1
ATOM 2536 C CA . THR D 1 36 ? 14.139 -35.123 -15.951 1.00 56.04 61 THR D CA 1
ATOM 2537 C C . THR D 1 36 ? 12.656 -34.883 -16.389 1.00 52.65 61 THR D C 1
ATOM 2538 O O . THR D 1 36 ? 12.157 -35.570 -17.279 1.00 52.48 61 THR D O 1
ATOM 2542 N N . SER D 1 37 ? 11.991 -33.908 -15.761 1.00 48.24 62 SER D N 1
ATOM 2543 C CA . SER D 1 37 ? 10.558 -33.697 -15.913 1.00 45.92 62 SER D CA 1
ATOM 2544 C C . SER D 1 37 ? 10.162 -32.981 -17.176 1.00 43.52 62 SER D C 1
ATOM 2545 O O . SER D 1 37 ? 10.840 -32.084 -17.613 1.00 41.26 62 SER D O 1
ATOM 2548 N N . LEU D 1 38 ? 8.993 -33.339 -17.686 1.00 42.71 63 LEU D N 1
ATOM 2549 C CA . LEU D 1 38 ? 8.381 -32.588 -18.759 1.00 43.23 63 LEU D CA 1
ATOM 2550 C C . LEU D 1 38 ? 7.044 -31.956 -18.313 1.00 41.71 63 LEU D C 1
ATOM 2551 O O . LEU D 1 38 ? 6.353 -32.549 -17.505 1.00 43.15 63 LEU D O 1
ATOM 2556 N N . GLN D 1 39 ? 6.660 -30.828 -18.926 1.00 39.70 64 GLN D N 1
ATOM 2557 C CA . GLN D 1 39 ? 5.463 -30.095 -18.590 1.00 37.53 64 GLN D CA 1
ATOM 2558 C C . GLN D 1 39 ? 4.880 -29.437 -19.844 1.00 37.83 64 GLN D C 1
ATOM 2559 O O . GLN D 1 39 ? 5.592 -28.724 -20.543 1.00 37.48 64 GLN D O 1
ATOM 2565 N N . TRP D 1 40 ? 3.580 -29.610 -20.080 1.00 36.26 65 TRP D N 1
ATOM 2566 C CA . TRP D 1 40 ? 2.890 -28.861 -21.150 1.00 37.09 65 TRP D CA 1
ATOM 2567 C C . TRP D 1 40 ? 2.171 -27.686 -20.549 1.00 36.39 65 TRP D C 1
ATOM 2568 O O . TRP D 1 40 ? 1.571 -27.839 -19.486 1.00 36.92 65 TRP D O 1
ATOM 2579 N N . SER D 1 41 ? 2.192 -26.550 -21.215 1.00 35.64 66 SER D N 1
ATOM 2580 C CA . SER D 1 41 ? 1.347 -25.463 -20.828 1.00 38.12 66 SER D CA 1
ATOM 2581 C C . SER D 1 41 ? 0.728 -24.736 -22.040 1.00 39.52 66 SER D C 1
ATOM 2582 O O . SER D 1 41 ? 1.097 -25.001 -23.201 1.00 39.73 66 SER D O 1
ATOM 2585 N N . ASN D 1 42 ? -0.259 -23.875 -21.798 1.00 40.30 67 ASN D N 1
ATOM 2586 C CA . ASN D 1 42 ? -1.186 -23.444 -22.872 1.00 41.51 67 ASN D CA 1
ATOM 2587 C C . ASN D 1 42 ? -0.817 -22.094 -23.356 1.00 42.73 67 ASN D C 1
ATOM 2588 O O . ASN D 1 42 ? 0.196 -21.579 -22.908 1.00 42.68 67 ASN D O 1
ATOM 2593 N N . PRO D 1 43 ? -1.591 -21.493 -24.298 1.00 45.51 68 PRO D N 1
ATOM 2594 C CA . PRO D 1 43 ? -1.131 -20.177 -24.715 1.00 47.37 68 PRO D CA 1
ATOM 2595 C C . PRO D 1 43 ? -1.164 -19.101 -23.627 1.00 48.24 68 PRO D C 1
ATOM 2596 O O . PRO D 1 43 ? -0.433 -18.118 -23.738 1.00 50.14 68 PRO D O 1
ATOM 2600 N N . ALA D 1 44 ? -1.992 -19.262 -22.588 1.00 47.95 69 ALA D N 1
ATOM 2601 C CA . ALA D 1 44 ? -2.015 -18.294 -21.469 1.00 48.33 69 ALA D CA 1
ATOM 2602 C C . ALA D 1 44 ? -0.863 -18.538 -20.503 1.00 47.64 69 ALA D C 1
ATOM 2603 O O . ALA D 1 44 ? -0.722 -17.799 -19.546 1.00 49.12 69 ALA D O 1
ATOM 2605 N N . GLN D 1 45 ? -0.078 -19.590 -20.736 1.00 45.84 70 GLN D N 1
ATOM 2606 C CA . GLN D 1 45 ? 1.001 -20.025 -19.850 1.00 45.14 70 GLN D CA 1
ATOM 2607 C C . GLN D 1 45 ? 0.560 -20.843 -18.630 1.00 42.92 70 GLN D C 1
ATOM 2608 O O . GLN D 1 45 ? 1.352 -21.099 -17.680 1.00 40.57 70 GLN D O 1
ATOM 2614 N N . GLN D 1 46 ? -0.664 -21.358 -18.700 1.00 40.56 71 GLN D N 1
ATOM 2615 C CA . GLN D 1 46 ? -1.155 -22.141 -17.601 1.00 37.53 71 GLN D CA 1
ATOM 2616 C C . GLN D 1 46 ? -0.691 -23.530 -17.766 1.00 35.80 71 GLN D C 1
ATOM 2617 O O . GLN D 1 46 ? -0.726 -24.079 -18.835 1.00 34.11 71 GLN D O 1
ATOM 2623 N N . THR D 1 47 ? -0.267 -24.131 -16.677 1.00 35.14 72 THR D N 1
ATOM 2624 C CA . THR D 1 47 ? 0.220 -25.499 -16.728 1.00 34.18 72 THR D CA 1
ATOM 2625 C C . THR D 1 47 ? -1.005 -26.420 -17.003 1.00 35.49 72 THR D C 1
ATOM 2626 O O . THR D 1 47 ? -2.035 -26.307 -16.298 1.00 34.02 72 THR D O 1
ATOM 2630 N N . LEU D 1 48 ? -0.867 -27.343 -17.972 1.00 36.18 73 LEU D N 1
ATOM 2631 C CA . LEU D 1 48 ? -1.862 -28.389 -18.291 1.00 36.07 73 LEU D CA 1
ATOM 2632 C C . LEU D 1 48 ? -1.474 -29.711 -17.665 1.00 37.63 73 LEU D C 1
ATOM 2633 O O . LEU D 1 48 ? -2.288 -30.305 -16.960 1.00 38.85 73 LEU D O 1
ATOM 2638 N N . TYR D 1 49 ? -0.266 -30.216 -17.943 1.00 37.87 74 TYR D N 1
ATOM 2639 C CA . TYR D 1 49 ? 0.203 -31.459 -17.341 1.00 39.57 74 TYR D CA 1
ATOM 2640 C C . TYR D 1 49 ? 1.634 -31.236 -16.934 1.00 41.00 74 TYR D C 1
ATOM 2641 O O . TYR D 1 49 ? 2.445 -30.686 -17.726 1.00 38.59 74 TYR D O 1
ATOM 2650 N N . PHE D 1 50 ? 1.943 -31.666 -15.709 1.00 33.38 75 PHE D N 1
ATOM 2651 C CA . PHE D 1 50 ? 3.308 -31.656 -15.216 1.00 35.92 75 PHE D CA 1
ATOM 2652 C C . PHE D 1 50 ? 3.676 -33.109 -15.093 1.00 38.60 75 PHE D C 1
ATOM 2653 O O . PHE D 1 50 ? 3.253 -33.741 -14.137 1.00 39.52 75 PHE D O 1
ATOM 2661 N N . ASP D 1 51 ? 4.482 -33.637 -16.018 1.00 41.72 76 ASP D N 1
ATOM 2662 C CA . ASP D 1 51 ? 4.574 -35.113 -16.232 1.00 45.84 76 ASP D CA 1
ATOM 2663 C C . ASP D 1 51 ? 3.161 -35.762 -16.300 1.00 45.96 76 ASP D C 1
ATOM 2664 O O . ASP D 1 51 ? 2.309 -35.282 -17.028 1.00 45.20 76 ASP D O 1
ATOM 2669 N N . ASP D 1 52 ? 2.903 -36.822 -15.536 1.00 48.25 77 ASP D N 1
ATOM 2670 C CA . ASP D 1 52 ? 1.581 -37.461 -15.542 1.00 50.44 77 ASP D CA 1
ATOM 2671 C C . ASP D 1 52 ? 0.493 -36.726 -14.717 1.00 48.29 77 ASP D C 1
ATOM 2672 O O . ASP D 1 52 ? -0.638 -37.190 -14.666 1.00 49.98 77 ASP D O 1
ATOM 2677 N N . LYS D 1 53 ? 0.842 -35.600 -14.077 1.00 45.41 78 LYS D N 1
ATOM 2678 C CA . LYS D 1 53 ? -0.021 -34.943 -13.100 1.00 44.43 78 LYS D CA 1
ATOM 2679 C C . LYS D 1 53 ? -0.865 -33.907 -13.816 1.00 41.60 78 LYS D C 1
ATOM 2680 O O . LYS D 1 53 ? -0.320 -32.988 -14.450 1.00 40.88 78 LYS D O 1
ATOM 2686 N N . LYS D 1 54 ? -2.180 -34.046 -13.736 1.00 40.29 79 LYS D N 1
ATOM 2687 C CA . LYS D 1 54 ? -3.022 -33.041 -14.377 1.00 38.98 79 LYS D CA 1
ATOM 2688 C C . LYS D 1 54 ? -2.981 -31.742 -13.562 1.00 37.73 79 LYS D C 1
ATOM 2689 O O . LYS D 1 54 ? -2.934 -31.787 -12.335 1.00 37.96 79 LYS D O 1
ATOM 2695 N N . ALA D 1 55 ? -3.047 -30.597 -14.242 1.00 43.15 80 ALA D N 1
ATOM 2696 C CA . ALA D 1 55 ? -3.125 -29.353 -13.532 1.00 42.44 80 ALA D CA 1
ATOM 2697 C C . ALA D 1 55 ? -4.424 -28.530 -13.829 1.00 43.33 80 ALA D C 1
ATOM 2698 O O . ALA D 1 55 ? -5.432 -28.674 -13.112 1.00 42.16 80 ALA D O 1
ATOM 2700 N N . LEU D 1 56 ? -4.425 -27.687 -14.881 1.00 43.20 81 LEU D N 1
ATOM 2701 C CA . LEU D 1 56 ? -5.637 -26.935 -15.274 1.00 43.69 81 LEU D CA 1
ATOM 2702 C C . LEU D 1 56 ? -6.766 -27.959 -15.376 1.00 44.64 81 LEU D C 1
ATOM 2703 O O . LEU D 1 56 ? -6.591 -29.026 -16.013 1.00 44.30 81 LEU D O 1
ATOM 2708 N N . ARG D 1 57 ? -7.893 -27.666 -14.779 1.00 47.39 82 ARG D N 1
ATOM 2709 C CA . ARG D 1 57 ? -9.038 -28.553 -14.775 1.00 50.22 82 ARG D CA 1
ATOM 2710 C C . ARG D 1 57 ? -10.000 -28.160 -15.848 1.00 51.33 82 ARG D C 1
ATOM 2711 O O . ARG D 1 57 ? -10.917 -27.468 -15.615 1.00 57.07 82 ARG D O 1
ATOM 2719 N N . ASP D 1 58 ? -9.698 -28.492 -17.061 1.00 50.37 83 ASP D N 1
ATOM 2720 C CA . ASP D 1 58 ? -10.566 -28.301 -18.203 1.00 49.90 83 ASP D CA 1
ATOM 2721 C C . ASP D 1 58 ? -10.703 -29.770 -18.527 1.00 49.53 83 ASP D C 1
ATOM 2722 O O . ASP D 1 58 ? -9.687 -30.427 -18.734 1.00 46.21 83 ASP D O 1
ATOM 2727 N N . ASN D 1 59 ? -11.908 -30.331 -18.459 1.00 50.52 84 ASN D N 1
ATOM 2728 C CA . ASN D 1 59 ? -12.016 -31.788 -18.506 1.00 52.41 84 ASN D CA 1
ATOM 2729 C C . ASN D 1 59 ? -11.954 -32.307 -19.954 1.00 52.50 84 ASN D C 1
ATOM 2730 O O . ASN D 1 59 ? -11.974 -33.504 -20.187 1.00 52.45 84 ASN D O 1
ATOM 2735 N N .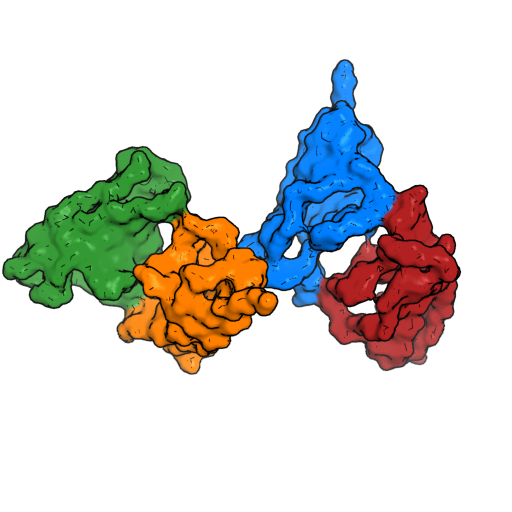 ARG D 1 60 ? -11.882 -31.373 -20.897 1.00 47.80 85 ARG D N 1
ATOM 2736 C CA . ARG D 1 60 ? -11.524 -31.643 -22.300 1.00 47.82 85 ARG D CA 1
ATOM 2737 C C . ARG D 1 60 ? -10.066 -32.125 -22.546 1.00 46.91 85 ARG D C 1
ATOM 2738 O O . ARG D 1 60 ? -9.780 -32.804 -23.552 1.00 46.47 85 ARG D O 1
ATOM 2746 N N . ILE D 1 61 ? -9.164 -31.741 -21.630 1.00 47.01 86 ILE D N 1
ATOM 2747 C CA . ILE D 1 61 ? -7.735 -32.063 -21.747 1.00 45.59 86 ILE D CA 1
ATOM 2748 C C . ILE D 1 61 ? -7.454 -33.380 -21.091 1.00 45.74 86 ILE D C 1
ATOM 2749 O O . ILE D 1 61 ? -7.795 -33.584 -19.934 1.00 47.14 86 ILE D O 1
ATOM 2754 N N . GLU D 1 62 ? -6.891 -34.318 -21.838 1.00 45.73 87 GLU D N 1
ATOM 2755 C CA . GLU D 1 62 ? -6.540 -35.604 -21.228 1.00 48.52 87 GLU D CA 1
ATOM 2756 C C . GLU D 1 62 ? -5.106 -36.024 -21.449 1.00 48.03 87 GLU D C 1
ATOM 2757 O O . GLU D 1 62 ? -4.412 -35.515 -22.336 1.00 48.80 87 GLU D O 1
ATOM 2763 N N . LEU D 1 63 ? -4.709 -37.021 -20.677 1.00 49.07 88 LEU D N 1
ATOM 2764 C CA . LEU D 1 63 ? -3.410 -37.602 -20.805 1.00 49.37 88 LEU D CA 1
ATOM 2765 C C . LEU D 1 63 ? -3.509 -38.723 -21.798 1.00 50.47 88 LEU D C 1
ATOM 2766 O O . LEU D 1 63 ? -4.284 -39.653 -21.610 1.00 53.12 88 LEU D O 1
ATOM 2771 N N . VAL D 1 64 ? -2.701 -38.646 -22.836 1.00 50.65 89 VAL D N 1
ATOM 2772 C CA . VAL D 1 64 ? -2.526 -39.767 -23.764 1.00 52.51 89 VAL D CA 1
ATOM 2773 C C . VAL D 1 64 ? -1.345 -40.606 -23.270 1.00 53.99 89 VAL D C 1
ATOM 2774 O O . VAL D 1 64 ? -1.505 -41.796 -22.966 1.00 55.87 89 VAL D O 1
ATOM 2778 N N . ARG D 1 65 ? -0.167 -39.972 -23.148 1.00 55.21 90 ARG D N 1
ATOM 2779 C CA . ARG D 1 65 ? 1.023 -40.675 -22.654 1.00 56.68 90 ARG D CA 1
ATOM 2780 C C . ARG D 1 65 ? 2.056 -39.812 -21.909 1.00 54.04 90 ARG D C 1
ATOM 2781 O O . ARG D 1 65 ? 2.396 -38.703 -22.342 1.00 51.64 90 ARG D O 1
ATOM 2789 N N . ALA D 1 66 ? 2.551 -40.367 -20.804 1.00 55.48 91 ALA D N 1
ATOM 2790 C CA . ALA D 1 66 ? 3.631 -39.783 -20.031 1.00 55.40 91 ALA D CA 1
ATOM 2791 C C . ALA D 1 66 ? 4.665 -40.859 -19.651 1.00 57.40 91 ALA D C 1
ATOM 2792 O O . ALA D 1 66 ? 4.338 -41.939 -19.120 1.00 60.42 91 ALA D O 1
ATOM 2794 N N . SER D 1 67 ? 5.920 -40.544 -19.967 1.00 57.12 92 SER D N 1
ATOM 2795 C CA . SER D 1 67 ? 7.082 -41.378 -19.678 1.00 59.42 92 SER D CA 1
ATOM 2796 C C . SER D 1 67 ? 8.233 -40.387 -19.695 1.00 57.74 92 SER D C 1
ATOM 2797 O O . SER D 1 67 ? 8.008 -39.203 -19.957 1.00 56.60 92 SER D O 1
ATOM 2800 N N . TRP D 1 68 ? 9.464 -40.842 -19.459 1.00 58.81 93 TRP D N 1
ATOM 2801 C CA . TRP D 1 68 ? 10.601 -39.927 -19.618 1.00 58.45 93 TRP D CA 1
ATOM 2802 C C . TRP D 1 68 ? 10.913 -39.526 -21.067 1.00 57.79 93 TRP D C 1
ATOM 2803 O O . TRP D 1 68 ? 11.704 -38.603 -21.296 1.00 57.05 93 TRP D O 1
ATOM 2814 N N . HIS D 1 69 ? 10.281 -40.182 -22.044 1.00 57.61 94 HIS D N 1
ATOM 2815 C CA . HIS D 1 69 ? 10.666 -39.923 -23.439 1.00 58.23 94 HIS D CA 1
ATOM 2816 C C . HIS D 1 69 ? 9.579 -39.164 -24.195 1.00 57.18 94 HIS D C 1
ATOM 2817 O O . HIS D 1 69 ? 9.792 -38.582 -25.258 1.00 58.04 94 HIS D O 1
ATOM 2824 N N . GLU D 1 70 ? 8.410 -39.117 -23.583 1.00 49.50 95 GLU D N 1
ATOM 2825 C CA . GLU D 1 70 ? 7.281 -38.518 -24.264 1.00 48.21 95 GLU D CA 1
ATOM 2826 C C . GLU D 1 70 ? 6.263 -37.999 -23.290 1.00 43.79 95 GLU D C 1
ATOM 2827 O O . GLU D 1 70 ? 5.862 -38.718 -22.366 1.00 43.67 95 GLU D O 1
ATOM 2833 N N . LEU D 1 71 ? 5.817 -36.771 -23.535 1.00 42.28 96 LEU D N 1
ATOM 2834 C CA . LEU D 1 71 ? 4.563 -36.288 -22.970 1.00 39.64 96 LEU D CA 1
ATOM 2835 C C . LEU D 1 71 ? 3.545 -35.901 -24.037 1.00 40.49 96 LEU D C 1
ATOM 2836 O O . LEU D 1 71 ? 3.707 -34.893 -24.761 1.00 42.70 96 LEU D O 1
ATOM 2841 N N . SER D 1 72 ? 2.452 -36.657 -24.074 1.00 40.74 97 SER D N 1
ATOM 2842 C CA . SER D 1 72 ? 1.365 -36.362 -24.984 1.00 43.16 97 SER D CA 1
ATOM 2843 C C . SER D 1 72 ? 0.020 -36.162 -24.322 1.00 42.09 97 SER D C 1
ATOM 2844 O O . SER D 1 72 ? -0.399 -36.982 -23.489 1.00 42.11 97 SER D O 1
ATOM 2847 N N . ILE D 1 73 ? -0.667 -35.111 -24.765 1.00 41.90 98 ILE D N 1
ATOM 2848 C CA . ILE D 1 73 ? -2.003 -34.806 -24.277 1.00 43.27 98 ILE D CA 1
ATOM 2849 C C . ILE D 1 73 ? -2.991 -34.568 -25.399 1.00 45.15 98 ILE D C 1
ATOM 2850 O O . ILE D 1 73 ? -2.601 -34.167 -26.521 1.00 46.85 98 ILE D O 1
ATOM 2855 N N . SER D 1 74 ? -4.256 -34.861 -25.093 1.00 45.39 99 SER D N 1
ATOM 2856 C CA . SER D 1 74 ? -5.349 -34.675 -26.037 1.00 47.76 99 SER D CA 1
ATOM 2857 C C . SER D 1 74 ? -6.270 -33.572 -25.562 1.00 47.53 99 SER D C 1
ATOM 2858 O O . SER D 1 74 ? -6.630 -33.478 -24.360 1.00 46.37 99 SER D O 1
ATOM 2861 N N . VAL D 1 75 ? -6.636 -32.729 -26.511 1.00 48.35 100 VAL D N 1
ATOM 2862 C CA . VAL D 1 75 ? -7.667 -31.735 -26.307 1.00 49.77 100 VAL D CA 1
ATOM 2863 C C . VAL D 1 75 ? -8.910 -32.168 -27.138 1.00 53.33 100 VAL D C 1
ATOM 2864 O O . VAL D 1 75 ? -8.922 -32.052 -28.387 1.00 54.86 100 VAL D O 1
ATOM 2868 N N . SER D 1 76 ? -9.924 -32.718 -26.469 1.00 58.50 101 SER D N 1
ATOM 2869 C CA . SER D 1 76 ? -11.150 -33.054 -27.196 1.00 58.42 101 SER D CA 1
ATOM 2870 C C . SER D 1 76 ? -12.010 -31.796 -27.387 1.00 57.27 101 SER D C 1
ATOM 2871 O O . SER D 1 76 ? -11.829 -30.801 -26.672 1.00 56.72 101 SER D O 1
ATOM 2874 N N . ASP D 1 77 ? -12.889 -31.807 -28.394 1.00 58.53 102 ASP D N 1
ATOM 2875 C CA . ASP D 1 77 ? -13.933 -30.822 -28.443 1.00 59.54 102 ASP D CA 1
ATOM 2876 C C . ASP D 1 77 ? -13.381 -29.400 -28.675 1.00 56.30 102 ASP D C 1
ATOM 2877 O O . ASP D 1 77 ? -13.789 -28.430 -28.011 1.00 56.43 102 ASP D O 1
ATOM 2882 N N . VAL D 1 78 ? -12.442 -29.240 -29.598 1.00 54.11 103 VAL D N 1
ATOM 2883 C CA . VAL D 1 78 ? -11.732 -27.956 -29.613 1.00 52.69 103 VAL D CA 1
ATOM 2884 C C . VAL D 1 78 ? -12.566 -26.803 -30.151 1.00 53.79 103 VAL D C 1
ATOM 2885 O O . VAL D 1 78 ? -13.441 -27.010 -31.000 1.00 56.81 103 VAL D O 1
ATOM 2889 N N . SER D 1 79 ? -12.267 -25.590 -29.688 1.00 52.80 104 SER D N 1
ATOM 2890 C CA . SER D 1 79 ? -12.961 -24.391 -30.161 1.00 54.74 104 SER D CA 1
ATOM 2891 C C . SER D 1 79 ? -11.937 -23.446 -30.724 1.00 54.42 104 SER D C 1
ATOM 2892 O O . SER D 1 79 ? -10.727 -23.694 -30.567 1.00 53.75 104 SER D O 1
ATOM 2895 N N . LEU D 1 80 ? -12.391 -22.359 -31.355 1.00 56.31 105 LEU D N 1
ATOM 2896 C CA . LEU D 1 80 ? -11.455 -21.387 -31.970 1.00 57.86 105 LEU D CA 1
ATOM 2897 C C . LEU D 1 80 ? -10.487 -20.690 -30.985 1.00 57.48 105 LEU D C 1
ATOM 2898 O O . LEU D 1 80 ? -9.365 -20.291 -31.347 1.00 58.79 105 LEU D O 1
ATOM 2903 N N . SER D 1 81 ? -10.945 -20.532 -29.755 1.00 57.40 106 SER D N 1
ATOM 2904 C CA . SER D 1 81 ? -10.172 -19.877 -28.724 1.00 60.01 106 SER D CA 1
ATOM 2905 C C . SER D 1 81 ? -9.044 -20.768 -28.185 1.00 60.12 106 SER D C 1
ATOM 2906 O O . SER D 1 81 ? -8.261 -20.301 -27.345 1.00 64.54 106 SER D O 1
ATOM 2909 N N . ASP D 1 82 ? -8.962 -22.029 -28.633 1.00 59.22 107 ASP D N 1
ATOM 2910 C CA . ASP D 1 82 ? -7.893 -22.934 -28.204 1.00 55.62 107 ASP D CA 1
ATOM 2911 C C . ASP D 1 82 ? -6.666 -22.772 -29.082 1.00 55.44 107 ASP D C 1
ATOM 2912 O O . ASP D 1 82 ? -5.612 -23.339 -28.795 1.00 53.86 107 ASP D O 1
ATOM 2917 N N . GLU D 1 83 ? -6.808 -21.993 -30.149 1.00 57.10 108 GLU D N 1
ATOM 2918 C CA . GLU D 1 83 ? -5.746 -21.815 -31.126 1.00 57.29 108 GLU D CA 1
ATOM 2919 C C . GLU D 1 83 ? -4.541 -21.087 -30.521 1.00 56.37 108 GLU D C 1
ATOM 2920 O O . GLU D 1 83 ? -4.697 -20.144 -29.769 1.00 58.23 108 GLU D O 1
ATOM 2926 N N . GLY D 1 84 ? -3.335 -21.541 -30.835 1.00 54.85 109 GLY D N 1
ATOM 2927 C CA . GLY D 1 84 ? -2.150 -20.770 -30.493 1.00 54.19 109 GLY D CA 1
ATOM 2928 C C . GLY D 1 84 ? -0.998 -21.623 -30.032 1.00 51.98 109 GLY D C 1
ATOM 2929 O O . GLY D 1 84 ? -1.008 -22.854 -30.181 1.00 50.68 109 GLY D O 1
ATOM 2930 N N . GLN D 1 85 ? -0.034 -20.954 -29.408 1.00 51.90 110 GLN D N 1
ATOM 2931 C CA . GLN D 1 85 ? 1.216 -21.544 -28.981 1.00 50.92 110 GLN D CA 1
ATOM 2932 C C . GLN D 1 85 ? 1.134 -22.324 -27.675 1.00 47.49 110 GLN D C 1
ATOM 2933 O O . GLN D 1 85 ? 0.965 -21.738 -26.610 1.00 48.52 110 GLN D O 1
ATOM 2939 N N . TYR D 1 86 ? 1.276 -23.638 -27.751 1.00 45.11 111 TYR D N 1
ATOM 2940 C CA . TYR D 1 86 ? 1.414 -24.470 -26.569 1.00 43.23 111 TYR D CA 1
ATOM 2941 C C . TYR D 1 86 ? 2.901 -24.682 -26.400 1.00 43.95 111 TYR D C 1
ATOM 2942 O O . TYR D 1 86 ? 3.608 -24.795 -27.402 1.00 44.88 111 TYR D O 1
ATOM 2951 N N . THR D 1 87 ? 3.389 -24.668 -25.152 1.00 43.21 112 THR D N 1
ATOM 2952 C CA . THR D 1 87 ? 4.792 -24.957 -24.928 1.00 43.13 112 THR D CA 1
ATOM 2953 C C . THR D 1 87 ? 5.086 -26.146 -24.076 1.00 43.10 112 THR D C 1
ATOM 2954 O O . THR D 1 87 ? 4.462 -26.357 -23.041 1.00 43.11 112 THR D O 1
ATOM 2958 N N . CYS D 1 88 ? 6.001 -26.977 -24.583 1.00 43.63 113 CYS D N 1
ATOM 2959 C CA . CYS D 1 88 ? 6.546 -28.081 -23.824 1.00 45.92 113 CYS D CA 1
ATOM 2960 C C . CYS D 1 88 ? 7.874 -27.647 -23.131 1.00 46.02 113 CYS D C 1
ATOM 2961 O O . CYS D 1 88 ? 8.751 -27.091 -23.783 1.00 47.21 113 CYS D O 1
ATOM 2964 N N . SER D 1 89 ? 8.012 -27.887 -21.825 1.00 43.43 114 SER D N 1
ATOM 2965 C CA . SER D 1 89 ? 9.230 -27.572 -21.100 1.00 41.28 114 SER D CA 1
ATOM 2966 C C . SER D 1 89 ? 9.934 -28.834 -20.632 1.00 41.69 114 SER D C 1
ATOM 2967 O O . SER D 1 89 ? 9.286 -29.755 -20.138 1.00 43.12 114 SER D O 1
ATOM 2970 N N . LEU D 1 90 ? 11.266 -28.866 -20.768 1.00 41.49 115 LEU D N 1
ATOM 2971 C CA . LEU D 1 90 ? 12.101 -29.953 -20.220 1.00 41.77 115 LEU D CA 1
ATOM 2972 C C . LEU D 1 90 ? 13.005 -29.322 -19.152 1.00 41.23 115 LEU D C 1
ATOM 2973 O O . LEU D 1 90 ? 13.775 -28.442 -19.474 1.00 40.75 115 LEU D O 1
ATOM 2978 N N . PHE D 1 91 ? 12.878 -29.745 -17.884 1.00 40.74 116 PHE D N 1
ATOM 2979 C CA . PHE D 1 91 ? 13.553 -29.053 -16.770 1.00 40.75 116 PHE D CA 1
ATOM 2980 C C . PHE D 1 91 ? 14.992 -29.540 -16.593 1.00 42.78 116 PHE D C 1
ATOM 2981 O O . PHE D 1 91 ? 15.380 -30.125 -15.547 1.00 43.54 116 PHE D O 1
ATOM 2989 N N . THR D 1 92 ? 15.763 -29.345 -17.662 1.00 44.15 117 THR D N 1
ATOM 2990 C CA . THR D 1 92 ? 17.221 -29.442 -17.640 1.00 45.72 117 THR D CA 1
ATOM 2991 C C . THR D 1 92 ? 17.690 -28.181 -16.933 1.00 47.99 117 THR D C 1
ATOM 2992 O O . THR D 1 92 ? 16.861 -27.298 -16.624 1.00 46.30 117 THR D O 1
ATOM 2996 N N . MET D 1 93 ? 19.002 -28.092 -16.677 1.00 50.98 118 MET D N 1
ATOM 2997 C CA . MET D 1 93 ? 19.595 -26.897 -16.091 1.00 53.26 118 MET D CA 1
ATOM 2998 C C . MET D 1 93 ? 20.531 -26.265 -17.116 1.00 54.13 118 MET D C 1
ATOM 2999 O O . MET D 1 93 ? 21.636 -26.740 -17.268 1.00 56.62 118 MET D O 1
ATOM 3004 N N . PRO D 1 94 ? 20.123 -25.182 -17.812 1.00 52.86 119 PRO D N 1
ATOM 3005 C CA . PRO D 1 94 ? 18.858 -24.415 -17.801 1.00 49.62 119 PRO D CA 1
ATOM 3006 C C . PRO D 1 94 ? 17.723 -25.090 -18.567 1.00 46.64 119 PRO D C 1
ATOM 3007 O O . PRO D 1 94 ? 17.945 -26.055 -19.354 1.00 46.78 119 PRO D O 1
ATOM 3011 N N . VAL D 1 95 ? 16.511 -24.611 -18.317 1.00 51.87 120 VAL D N 1
ATOM 3012 C CA . VAL D 1 95 ? 15.339 -25.159 -18.939 1.00 49.50 120 VAL D CA 1
ATOM 3013 C C . VAL D 1 95 ? 15.409 -25.019 -20.507 1.00 50.44 120 VAL D C 1
ATOM 3014 O O . VAL D 1 95 ? 15.977 -24.079 -21.051 1.00 51.32 120 VAL D O 1
ATOM 3018 N N . LYS D 1 96 ? 14.835 -25.983 -21.203 1.00 50.02 121 LYS D N 1
ATOM 3019 C CA . LYS D 1 96 ? 14.681 -25.916 -22.665 1.00 51.99 121 LYS D CA 1
ATOM 3020 C C . LYS D 1 96 ? 13.210 -26.055 -23.027 1.00 51.33 121 LYS D C 1
ATOM 3021 O O . LYS D 1 96 ? 12.469 -26.759 -22.339 1.00 49.99 121 LYS D O 1
ATOM 3027 N N . THR D 1 97 ? 12.807 -25.396 -24.116 1.00 52.69 122 THR D N 1
ATOM 3028 C CA . THR D 1 97 ? 11.388 -25.353 -24.519 1.00 52.18 122 THR D CA 1
ATOM 3029 C C . THR D 1 97 ? 11.199 -25.636 -26.001 1.00 53.60 122 THR D C 1
ATOM 3030 O O . THR D 1 97 ? 12.065 -25.347 -26.786 1.00 55.62 122 THR D O 1
ATOM 3034 N N . SER D 1 98 ? 10.061 -26.184 -26.380 1.00 52.47 123 SER D N 1
ATOM 3035 C CA . SER D 1 98 ? 9.729 -26.330 -27.762 1.00 54.16 123 SER D CA 1
ATOM 3036 C C . SER D 1 98 ? 8.278 -25.950 -27.807 1.00 53.63 123 SER D C 1
ATOM 3037 O O . SER D 1 98 ? 7.519 -26.458 -27.002 1.00 50.50 123 SER D O 1
ATOM 3040 N N . LYS D 1 99 ? 7.910 -25.063 -28.738 1.00 55.36 124 LYS D N 1
ATOM 3041 C CA . LYS D 1 99 ? 6.514 -24.655 -28.933 1.00 56.76 124 LYS D CA 1
ATOM 3042 C C . LYS D 1 99 ? 5.811 -25.421 -30.066 1.00 57.79 124 LYS D C 1
ATOM 3043 O O . LYS D 1 99 ? 6.351 -25.628 -31.162 1.00 59.46 124 LYS D O 1
ATOM 3049 N N . ALA D 1 100 ? 4.577 -25.801 -29.834 1.00 56.97 125 ALA D N 1
ATOM 3050 C CA . ALA D 1 100 ? 3.754 -26.262 -30.929 1.00 59.21 125 ALA D CA 1
ATOM 3051 C C . ALA D 1 100 ? 2.635 -25.246 -31.141 1.00 61.59 125 ALA D C 1
ATOM 3052 O O . ALA D 1 100 ? 1.996 -24.792 -30.162 1.00 61.25 125 ALA D O 1
ATOM 3054 N N . TYR D 1 101 ? 2.377 -24.882 -32.394 1.00 54.90 126 TYR D N 1
ATOM 3055 C CA . TYR D 1 101 ? 1.266 -24.005 -32.662 1.00 56.08 126 TYR D CA 1
ATOM 3056 C C . TYR D 1 101 ? 0.016 -24.847 -33.067 1.00 54.26 126 TYR D C 1
ATOM 3057 O O . TYR D 1 101 ? 0.107 -25.779 -33.876 1.00 53.72 126 TYR D O 1
ATOM 3066 N N . LEU D 1 102 ? -1.133 -24.560 -32.456 1.00 54.28 127 LEU D N 1
ATOM 3067 C CA . LEU D 1 102 ? -2.328 -25.339 -32.743 1.00 52.80 127 LEU D CA 1
ATOM 3068 C C . LEU D 1 102 ? -3.203 -24.545 -33.650 1.00 54.05 127 LEU D C 1
ATOM 3069 O O . LEU D 1 102 ? -3.663 -23.472 -33.266 1.00 55.67 127 LEU D O 1
ATOM 3074 N N . THR D 1 103 ? -3.420 -25.034 -34.875 1.00 53.54 128 THR D N 1
ATOM 3075 C CA . THR D 1 103 ? -4.361 -24.318 -35.704 1.00 53.97 128 THR D CA 1
ATOM 3076 C C . THR D 1 103 ? -5.713 -25.035 -35.692 1.00 54.51 128 THR D C 1
ATOM 3077 O O . THR D 1 103 ? -5.792 -26.255 -35.813 1.00 52.95 128 THR D O 1
ATOM 3081 N N . VAL D 1 104 ? -6.758 -24.231 -35.476 1.00 56.70 129 VAL D N 1
ATOM 3082 C CA . VAL D 1 104 ? -8.155 -24.677 -35.407 1.00 59.22 129 VAL D CA 1
ATOM 3083 C C . VAL D 1 104 ? -8.894 -24.039 -36.577 1.00 62.32 129 VAL D C 1
ATOM 3084 O O . VAL D 1 104 ? -8.958 -22.809 -36.633 1.00 63.48 129 VAL D O 1
ATOM 3088 N N . LEU D 1 105 ? -9.417 -24.847 -37.505 1.00 65.07 130 LEU D N 1
ATOM 3089 C CA . LEU D 1 105 ? -10.318 -24.321 -38.564 1.00 69.70 130 LEU D CA 1
ATOM 3090 C C . LEU D 1 105 ? -11.793 -24.646 -38.304 1.00 72.45 130 LEU D C 1
ATOM 3091 O O . LEU D 1 105 ? -12.121 -25.733 -37.811 1.00 72.46 130 LEU D O 1
ATOM 3096 N N . GLY D 1 106 ? -12.659 -23.699 -38.689 1.00 75.75 131 GLY D N 1
ATOM 3097 C CA . GLY D 1 106 ? -14.089 -23.717 -38.368 1.00 79.22 131 GLY D CA 1
ATOM 3098 C C . GLY D 1 106 ? -14.928 -24.472 -39.376 1.00 83.91 131 GLY D C 1
ATOM 3099 O O . GLY D 1 106 ? -14.398 -25.312 -40.107 1.00 84.88 131 GLY D O 1
#

Organism: Mus musculus (NCBI:txid10090)

GO terms:
  GO:0005886 plasma membrane (C, IDA)
  GO:0005515 protein binding (F, IPI)

Secondary structure (DSSP, 8-state):
---EE---EEEETTS-EEEEEEESS-SS--EEEE-TT--EEEETTEE-S--TTEEEEEESSSEEEEEE-S--GGG-EEEEEEE-SSS-EEEEEEEEEEPP-/---EE---EEEETTS-EEEEEEESS-SS--EEEE-TT--EEEETTEE-S--TTEEEEEESSSEEEEEE-S--GGG-EEEEEEE--SS-EEEEEEEEEEPP-/---B---EEE-TTS-EEEEEE-SS-SS--EEEE-TTS-EEEETTEE-S--TTEEEEEESSSEEEEEESS--GGG-EEEEEEE-SSS-EEEEEEEEE-/-EE---EEEETTS-EEEEEEESS-SS--EEEE-TT--EEEETTEE-S--TTEEEEEESSSEEEEEE-S--GGG-EEEEEEE--SS-EEEEEEEEEE-

B-factor: mean 45.04, std 14.28, range [5.88, 104.2]

Radius of gyration: 27.14 Å; Cα contacts (8 Å, |Δi|>4): 1071; chains: 4; bounding box: 60×57×84 Å

CATH classification: 2.60.40.10

Nearest PDB structures (foldseek):
  3m45-assembly1_A  TM=1.010E+00  e=1.290E-21  Mus musculus
  5zo2-assembly1_B  TM=9.814E-01  e=1.236E-15  Mus musculus
  1z9m-assembly1_A  TM=9.857E-01  e=1.307E-15  Homo sapiens
  4h5s-assembly1_B  TM=9.779E-01  e=1.732E-13  Homo sapiens
  3rbg-assembly3_D  TM=9.248E-01  e=1.215E-10  Homo sapiens

Sequence (396 aa):
GQFPLTQNVTVVEGGTAILTCRVDQNDNTSLQWSNPAQQTLYFDDKKALRDNRIELVRASWHELSISVSDVSLSDEGQYTCSLFTMPVKTSKAYLTVLGVPGQFPLTQNVTVVEGGTAILTCRVDQNDNTSLQWSNPAQQTLYFDDKKALRDNRIELVRASWHELSISVSDVSLSDEGQYTCSLFTMPVKTSKAYLTVLGVPQFPLTQNVTVVEGGTAILTCRVDQNDNTSLQWSNPAQQTLYFDDKKALRDNRIELVRASWHELSISVSDVSLSDEGQYTCSLFTMPVKTSKAYLTVLFPLTQNVTVVEGGTAILTCRVDQNDNTSLQWSNPAQQTLYFDDKKALRDNRIELVRASWHELSISVSDVSLSDEGQYTCSLFTMPVKTSKAYLTVLG

InterPro domains:
  IPR003585 Neurexin/syndecan/glycophorin C [SM00294] (388-406)
  IPR003598 Immunoglobulin subtype 2 [SM00408] (35-111)
  IPR003598 Immunoglobulin subtype 2 [SM00408] (239-303)
  IPR003599 Immunoglobulin domain subtype [SM00409] (29-121)
  IPR003599 Immunoglobulin domain subtype [SM00409] (233-314)
  IPR007110 Immunoglobulin-like domain [PS50835] (27-119)
  IPR007110 Immunoglobulin-like domain [PS50835] (127-219)
  IPR007110 Immunoglobulin-like domain [PS50835] (227-312)
  IPR013106 Immunoglobulin V-set domain [PF07686] (31-113)
  IPR013162 CD80-like, immunoglobulin C2-set [PF08205] (143-211)
  IPR013783 Immunoglobulin-l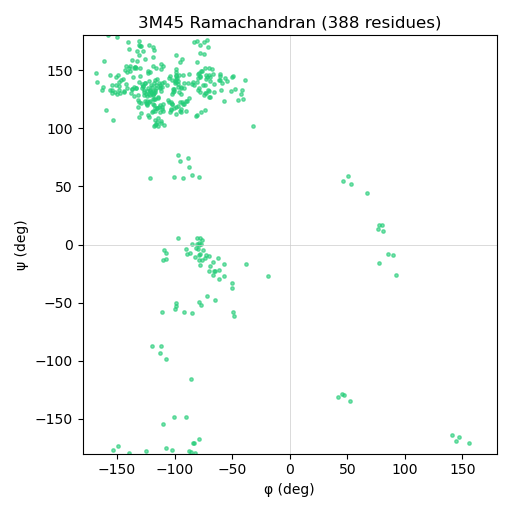ike fold [G3DSA:2.60.40.10] (18-123)
  IPR013783 Immunoglobulin-like fold [G3DSA:2.60.40.10] (124-227)
  IPR013783 Immunoglobulin-like fold [G3DSA:2.60.40.10] (228-320)
  IPR036179 Immunoglobulin-like domain superfamily [SSF48726] (30-128)
  IPR036179 Immuno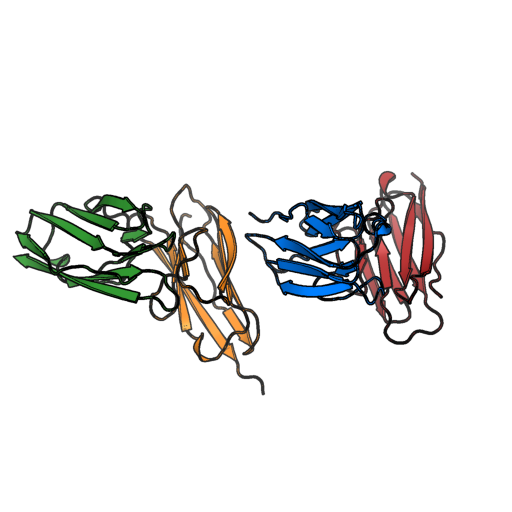globulin-like domain superfamily [SSF48726] (124-225)
  IPR036179 Immunoglobulin-like domain superfamily [SSF48726] (223-318)